Protein AF-0000000066797423 (afdb_homodimer)

pLDDT: mean 87.77, std 18.17, range [22.06, 98.81]

Solvent-accessible surface area (backbone atoms only — not comparable to full-atom values): 41244 Å² total; per-residue (Å²): 93,35,38,35,37,32,32,35,64,23,43,84,48,60,68,44,51,53,49,41,54,50,51,47,58,49,27,76,79,27,53,31,36,41,37,23,16,45,86,43,66,41,62,75,69,44,46,88,71,47,43,76,44,75,41,69,42,37,52,78,67,93,39,71,72,38,46,51,51,32,20,52,54,47,14,52,47,41,41,70,67,47,36,44,31,39,40,23,27,55,70,52,28,34,51,39,48,41,54,11,49,72,73,26,76,38,74,82,44,44,36,33,36,45,42,79,46,64,78,48,40,85,87,48,58,66,70,57,18,52,50,43,45,51,52,49,57,58,49,51,76,64,40,64,34,35,35,17,33,20,65,48,55,43,49,53,41,48,73,71,64,48,66,68,90,32,55,37,71,49,45,65,41,44,74,85,49,82,62,45,79,77,79,68,75,73,76,69,72,74,89,71,71,89,82,78,76,90,65,81,77,86,73,74,70,76,71,79,64,79,78,49,46,31,34,36,28,71,48,59,29,39,89,51,43,34,66,60,35,52,52,52,9,48,51,55,34,49,74,71,68,56,83,50,52,34,37,37,40,35,32,44,52,86,43,42,65,60,45,56,49,51,34,57,75,64,67,33,68,88,38,47,46,77,69,35,70,58,86,70,52,66,76,55,50,59,79,45,57,33,36,42,50,50,42,74,53,49,28,54,63,51,60,58,52,48,34,13,38,37,24,28,22,38,39,30,35,58,29,59,22,38,64,81,74,46,56,83,16,40,45,68,34,86,57,79,45,30,70,52,46,23,52,51,51,53,49,46,74,72,66,55,61,58,66,61,14,14,53,41,16,29,50,50,24,71,73,66,30,28,31,68,59,30,51,52,55,51,50,37,51,76,71,65,47,74,80,122,94,35,36,35,38,32,32,34,64,24,43,85,50,62,66,44,50,53,49,41,55,50,50,48,59,48,26,76,79,28,53,30,35,40,38,24,16,43,87,42,66,41,63,77,69,46,47,87,71,47,43,76,45,76,40,71,42,36,52,79,67,92,38,70,72,37,45,50,51,30,20,53,54,46,14,52,48,40,42,69,69,48,36,45,31,39,40,22,26,54,70,52,28,36,51,39,46,40,55,11,50,70,73,24,73,40,83,73,47,46,34,34,36,45,41,78,45,64,78,49,41,84,89,47,57,67,71,56,17,52,50,44,45,51,52,48,57,58,48,52,75,65,41,65,34,36,36,15,33,20,65,48,53,44,49,52,42,48,74,71,64,48,65,66,90,32,53,37,71,49,46,66,41,43,74,85,49,83,63,45,78,77,79,66,74,74,78,70,76,77,85,68,80,76,96,71,75,89,68,75,80,88,72,76,66,77,72,78,66,78,76,49,46,33,34,35,30,70,49,58,28,40,90,51,44,35,65,60,36,52,53,51,9,50,53,56,33,48,73,71,67,56,84,50,51,33,40,36,40,35,33,46,51,86,45,41,65,58,45,54,50,51,34,56,76,66,67,34,68,89,38,47,47,76,68,35,71,57,87,68,54,66,76,54,50,57,78,45,55,33,36,41,46,52,41,74,56,49,27,53,63,51,59,58,53,48,34,14,38,37,23,27,22,37,39,29,34,59,28,57,20,37,64,79,75,44,56,82,16,40,47,68,35,87,57,80,47,29,70,54,45,23,51,50,51,54,49,47,74,72,68,55,60,58,67,60,14,15,52,41,16,31,51,49,25,71,73,66,31,29,30,67,60,32,50,54,55,50,51,37,51,77,70,64,49,76,81,121

Foldseek 3Di:
DEEEEEDEALEDFDQLVLVQLQQQVPLVPYAYEYEYQDDYDSVVSHDPSYHYHHNVLSHDDDDPVSLVVLLQVLLVVCQVRLGQEYEYEDLSRLLSNLSSVVPHPNDNYAYEYEPQDQPLDPPDDNVVSVVSLVSVQVSLVSHQAYEAQFVLRVVVCVVVPRDNLRYDYFHAFEAFDPAQPPPDPPPPDDDPDDDDDDDDPDPPPPPPPQAAAEEEEEDEPDPQFCLVQQLLLVLVLVVVVPPRHAYEYEEYYDCVVVNVVSCVVSVNVVRYYYPYHDDPCLVVLSVHAAYETEGPAGARGVVLLSNLSNLHQYEYEPHHRVCVLHDQLYHYHPDSGSNRSNVRVVCCVPDNPSVRSSVVSNVSNVVGHHSVSSNVVVVCVSVVNRPD/DEEEEEDEALEDFDQLVLVQLQQQVPLVPYAYEYEYQDDYDSVVSHDPSYHYHHNVLSHDDDDPVSLVVLLQVLLVVCQVRLGQEYEYEDLSRLQSNLSSVVPHPNDRYAYEYEPQDQPLDPPDDNVVSVVSLVSVQVSLVSHQAYEAQFVLRLVVCVVVPRDNLRYDYFHAFEAFDPAQPCPDPPPPDDDPDDPDDDCPDDCVVPPPPQAAAEEEEEDEPDPQFCLVQQLLLVLVLVVVVPPRHAYEYEEYYDCVVVNVVSCVVSVNVVRYYYPYHDDPCLVVLSVHAAYETEGPAGARGVVLLSNLSNLHAYEYEPHHRVCVQHDLLYHYHPDSGSNRSNVRVVCCVPDNPSVRSSVVSNVSNVVGHHSVSSNVVVVCVSVVNRPD

Sequence (776 aa):
MKIIYCITKADNGGAQTHLIQLANHFCVHNDVYVIVGNHGPMIEQLDARVNVIIIEHLVGPIDFKQDILAVKVLAQLFSKIKPDVIHLHSSKAGTVGRIAKFISKSKDTRIVFTAHGWAFTEGVKPAKKFLYLVIEKLMSLITDSIICVSDFDKQLALKYRFNRLKLTTIHNGIADVPAVKQTLKSQSHNNIGEVVGMLPNKQDLQINAPTKHQFVMIARFAYPKLPQNLIAAIEILKLHNSNHAHFTFIGDGPTLNDCQQQVVQAGLENDVTFLGNVINASHLLSQYDTFILISKHEGLPISIIEAMATGLPVIASHVGGISELVADNGICMMNNQPETIAKVLEKYLIDSDYIKMSNQSRKRYLECFTEEKMIKEVEDVYNGKSTQMKIIYCITKADNGGAQTHLIQLANHFCVHNDVYVIVGNHGPMIEQLDARVNVIIIEHLVGPIDFKQDILAVKVLAQLFSKIKPDVIHLHSSKAGTVGRIAKFISKSKDTRIVFTAHGWAFTEGVKPAKKFLYLVIEKLMSLITDSIICVSDFDKQLALKYRFNRLKLTTIHNGIADVPAVKQTLKSQSHNNIGEVVGMLPNKQDLQINAPTKHQFVMIARFAYPKLPQNLIAAIEILKLHNSNHAHFTFIGDGPTLNDCQQQVVQAGLENDVTFLGNVINASHLLSQYDTFILISKHEGLPISIIEAMATGLPVIASHVGGISELVADNGICMMNNQPETIAKVLEKYLIDSDYIKMSNQSRKRYLECFTEEKMIKEVEDVYNGKSTQ

Secondary structure (DSSP, 8-state):
-EEEEE-S--SSSHHHHHHHHHHHHHTTTSEEEEEESS--HHHHTS-TTSEEEE-TT--SS--HHHHHHHHHHHHHHHHHH--SEEEEESHHHHHHHHHHHHHSS--SPEEEEEESS-TTSTTS-HHHHHHHHHHHHHHHTT-SEEEESSHHHHHHHHHTT--GGGEEE----B---PPP-----GGGSS------S---------------EEEEEE--SSTTB-HHHHHHHHHHHHHTT---EEEEEE---TTHHHHHHHHHHTT-TTTEEEEES-TTGGGGGGG-SEEEE-BS--S--HHHHHHHHTT--EEEES-TTHHHH-STTEEEES---HHHHHHHHHHHHHH--HHHHHHHHHHHHHHH-BHHHHHHHHHHHHTT----/-EEEEE-S--SSSHHHHHHHHHHHHHTTTSEEEEEESS--HHHHTS-TTSEEEE-TT--SS--HHHHHHHHHHHHHHHHHH--SEEEEESHHHHHHHHHHHHHSS--SPEEEEEESS-TTSTTS-HHHHHHHHHHHHHHHTT-SEEEESSHHHHHHHHHTT--GGGEEE----B----------SGGGSS------S---S-----------EEEEEE--SSTTB-HHHHHHHHHHHHHTT---EEEEEE---TTHHHHHHHHHHTT-TTTEEEEES-TTGGGGGGG-SEEEE-BS--S--HHHHHHHHTT--EEEES-TTHHHH-STTEEEES---HHHHHHHHHHHHHH--HHHHHHHHHHHHHHH-BHHHHHHHHHHHHTT----

Organism: Staphylococcus aureus (strain NCTC 8325 / PS 47) (NCBI:txid93061)

Nearest PDB structures (foldseek):
  6n1x-assembly1_A  TM=8.074E-01  e=1.229E-20  Staphylococcus aureus subsp. aureus CN1
  5d00-assembly1_A  TM=8.195E-01  e=1.348E-19  Bacillus subtilis subsp. subtilis str. 168
  3mbo-assembly3_F  TM=7.755E-01  e=1.348E-19  Bacillus anthracis
  5d01-assembly1_B  TM=8.122E-01  e=4.582E-19  Bacillus subtilis subsp. subtilis str. 168
  5d00-assembly1_B  TM=8.083E-01  e=6.305E-19  Bacillus subtilis subsp. subtilis str. 168

Radius of gyration: 37.6 Å; Cα contacts (8 Å, |Δi|>4): 1446; chains: 2; bounding box: 52×147×84 Å

InterPro domains:
  IPR001296 Glycosyl transferase, family 1 [PF00534] (210-362)
  IPR028098 Glycosyltransferase subfamily 4-like, N-terminal domain [PF13439] (13-174)

Structure (mmCIF, N/CA/C/O backbone):
data_AF-0000000066797423-model_v1
#
loop_
_entity.id
_entity.type
_entity.pdbx_description
1 polymer 'Glycosyltransferase family 4 protein'
#
loop_
_atom_site.group_PDB
_atom_site.id
_atom_site.type_symbol
_atom_site.label_atom_id
_atom_site.label_alt_id
_atom_site.label_comp_id
_atom_site.label_asym_id
_atom_site.label_entity_id
_atom_site.label_seq_id
_atom_site.pdbx_PDB_ins_code
_atom_site.Cartn_x
_atom_site.Cartn_y
_atom_site.Cartn_z
_atom_site.occupancy
_atom_site.B_iso_or_equiv
_atom_site.auth_seq_id
_atom_site.auth_comp_id
_atom_site.auth_asym_id
_atom_site.auth_atom_id
_atom_site.pdbx_PDB_model_num
ATOM 1 N N . MET A 1 1 ? 18.078 -6.488 -25.016 1 94.31 1 MET A N 1
ATOM 2 C CA . MET A 1 1 ? 17.328 -5.898 -23.922 1 94.31 1 MET A CA 1
ATOM 3 C C . MET A 1 1 ? 17.953 -6.27 -22.578 1 94.31 1 MET A C 1
ATOM 5 O O . MET A 1 1 ? 18.719 -7.23 -22.484 1 94.31 1 MET A O 1
ATOM 9 N N . LYS A 1 2 ? 17.828 -5.406 -21.641 1 97.94 2 LYS A N 1
ATOM 10 C CA . LYS A 1 2 ? 18.094 -5.758 -20.25 1 97.94 2 LYS A CA 1
ATOM 11 C C . LYS A 1 2 ? 16.812 -6.207 -19.547 1 97.94 2 LYS A C 1
ATOM 13 O O . LYS A 1 2 ? 15.844 -5.449 -19.469 1 97.94 2 LYS A O 1
ATOM 18 N N . ILE A 1 3 ? 16.828 -7.445 -19.094 1 98.56 3 ILE A N 1
ATOM 19 C CA . ILE A 1 3 ? 15.633 -8.023 -18.5 1 98.56 3 ILE A CA 1
ATOM 20 C C . ILE A 1 3 ? 15.922 -8.43 -17.062 1 98.56 3 ILE A C 1
ATOM 22 O O . ILE A 1 3 ? 16.922 -9.109 -16.781 1 98.56 3 ILE A O 1
ATOM 26 N N . ILE A 1 4 ? 15.086 -8.016 -16.125 1 98.81 4 ILE A N 1
ATOM 27 C CA . ILE A 1 4 ? 15.195 -8.438 -14.742 1 98.81 4 ILE A CA 1
ATOM 28 C C . ILE A 1 4 ? 14.016 -9.352 -14.391 1 98.81 4 ILE A C 1
ATOM 30 O O . ILE A 1 4 ? 12.859 -9 -14.617 1 98.81 4 ILE A O 1
ATOM 34 N N . TYR A 1 5 ? 14.328 -10.477 -13.906 1 98.81 5 TYR A N 1
ATOM 35 C CA . TYR A 1 5 ? 13.352 -11.344 -13.266 1 98.81 5 TYR A CA 1
ATOM 36 C C . TYR A 1 5 ? 13.492 -11.297 -11.75 1 98.81 5 TYR A C 1
ATOM 38 O O . TYR A 1 5 ? 14.602 -11.266 -11.227 1 98.81 5 TYR A O 1
ATOM 46 N N . CYS A 1 6 ? 12.375 -11.289 -11.039 1 98.62 6 CYS A N 1
ATOM 47 C CA . CYS A 1 6 ? 12.414 -11.25 -9.586 1 98.62 6 CYS A CA 1
ATOM 48 C C . CYS A 1 6 ? 11.422 -12.242 -8.984 1 98.62 6 CYS A C 1
ATOM 50 O O . CYS A 1 6 ? 10.258 -12.289 -9.398 1 98.62 6 CYS A O 1
ATOM 52 N N . ILE A 1 7 ? 11.867 -13.062 -8.07 1 97.94 7 ILE A N 1
ATOM 53 C CA . ILE A 1 7 ? 11.031 -14.016 -7.352 1 97.94 7 ILE A CA 1
ATOM 54 C C . ILE A 1 7 ? 11.508 -14.125 -5.902 1 97.94 7 ILE A C 1
ATOM 56 O O . ILE A 1 7 ? 12.703 -14.031 -5.625 1 97.94 7 ILE A O 1
ATOM 60 N N . THR A 1 8 ? 10.633 -14.398 -4.969 1 96.06 8 THR A N 1
ATOM 61 C CA . THR A 1 8 ? 10.938 -14.273 -3.547 1 96.06 8 THR A CA 1
ATOM 62 C C . THR A 1 8 ? 11.898 -15.367 -3.1 1 96.06 8 THR A C 1
ATOM 64 O O . THR A 1 8 ? 12.93 -15.086 -2.488 1 96.06 8 THR A O 1
ATOM 67 N N . LYS A 1 9 ? 11.562 -16.594 -3.443 1 93 9 LYS A N 1
ATOM 68 C CA . LYS A 1 9 ? 12.344 -17.734 -2.967 1 93 9 LYS A CA 1
ATOM 69 C C . LYS A 1 9 ? 13 -18.469 -4.129 1 93 9 LYS A C 1
ATOM 71 O O . LYS A 1 9 ? 12.367 -18.703 -5.16 1 93 9 LYS A O 1
ATOM 76 N N . ALA A 1 10 ? 14.219 -18.844 -3.893 1 93.62 10 ALA A N 1
ATOM 77 C CA . ALA A 1 10 ? 14.953 -19.594 -4.91 1 93.62 10 ALA A CA 1
ATOM 78 C C . ALA A 1 10 ? 14.812 -21.094 -4.695 1 93.62 10 ALA A C 1
ATOM 80 O O . ALA A 1 10 ? 15.789 -21.844 -4.805 1 93.62 10 ALA A O 1
ATOM 81 N N . ASP A 1 11 ? 13.633 -21.5 -4.41 1 87.38 11 ASP A N 1
ATOM 82 C CA . ASP A 1 11 ? 13.352 -22.922 -4.168 1 87.38 11 ASP A CA 1
ATOM 83 C C . ASP A 1 11 ? 12.961 -23.625 -5.457 1 87.38 11 ASP A C 1
ATOM 85 O O . ASP A 1 11 ? 13.156 -23.094 -6.551 1 87.38 11 ASP A O 1
ATOM 89 N N . ASN A 1 12 ? 12.664 -24.859 -5.285 1 83.19 12 ASN A N 1
ATOM 90 C CA . ASN A 1 12 ? 12.047 -25.594 -6.387 1 83.19 12 ASN A CA 1
ATOM 91 C C . ASN A 1 12 ? 10.531 -25.422 -6.398 1 83.19 12 ASN A C 1
ATOM 93 O O . ASN A 1 12 ? 9.898 -25.391 -5.34 1 83.19 12 ASN A O 1
ATOM 97 N N . GLY A 1 13 ? 9.977 -25.219 -7.547 1 84.69 13 GLY A N 1
ATOM 98 C CA . GLY A 1 13 ? 8.539 -25.062 -7.691 1 84.69 13 GLY A CA 1
ATOM 99 C C . GLY A 1 13 ? 8.125 -24.672 -9.102 1 84.69 13 GLY A C 1
ATOM 100 O O . GLY A 1 13 ? 8.961 -24.547 -9.992 1 84.69 13 GLY A O 1
ATOM 101 N N . GLY A 1 14 ? 6.848 -24.625 -9.258 1 87.81 14 GLY A N 1
ATOM 102 C CA . GLY A 1 14 ? 6.324 -24.312 -10.578 1 87.81 14 GLY A CA 1
ATOM 103 C C . GLY A 1 14 ? 6.691 -22.922 -11.062 1 87.81 14 GLY A C 1
ATOM 104 O O . GLY A 1 14 ? 7.078 -22.734 -12.211 1 87.81 14 GLY A O 1
ATOM 105 N N . ALA A 1 15 ? 6.578 -21.953 -10.172 1 91.88 15 ALA A N 1
ATOM 106 C CA . ALA A 1 15 ? 6.914 -20.578 -10.539 1 91.88 15 ALA A CA 1
ATOM 107 C C . ALA A 1 15 ? 8.406 -20.438 -10.844 1 91.88 15 ALA A C 1
ATOM 109 O O . ALA A 1 15 ? 8.789 -19.719 -11.766 1 91.88 15 ALA A O 1
ATOM 110 N N . GLN A 1 16 ? 9.18 -21.125 -10.062 1 93.12 16 GLN A N 1
ATOM 111 C CA . GLN A 1 16 ? 10.625 -21.109 -10.281 1 93.12 16 GLN A CA 1
ATOM 112 C C . GLN A 1 16 ? 10.984 -21.75 -11.625 1 93.12 16 GLN A C 1
ATOM 114 O O . GLN A 1 16 ? 11.812 -21.219 -12.367 1 93.12 16 GLN A O 1
ATOM 119 N N . THR A 1 17 ? 10.328 -22.859 -11.906 1 91.12 17 THR A N 1
ATOM 120 C CA . THR A 1 17 ? 10.562 -23.531 -13.18 1 91.12 17 THR A CA 1
ATOM 121 C C . THR A 1 17 ? 10.234 -22.609 -14.344 1 91.12 17 THR A C 1
ATOM 123 O O . THR A 1 17 ? 11.008 -22.5 -15.305 1 91.12 17 THR A O 1
ATOM 126 N N . HIS A 1 18 ? 9.125 -21.953 -14.203 1 95.19 18 HIS A N 1
ATOM 127 C CA . HIS A 1 18 ? 8.703 -20.984 -15.211 1 95.19 18 HIS A CA 1
ATOM 128 C C . HIS A 1 18 ? 9.758 -19.891 -15.406 1 95.19 18 HIS A C 1
ATOM 130 O O . HIS A 1 18 ? 10.156 -19.609 -16.531 1 95.19 18 HIS A O 1
ATOM 136 N N . LEU A 1 19 ? 10.211 -19.359 -14.367 1 97.62 19 LEU A N 1
ATOM 137 C CA . LEU A 1 19 ? 11.195 -18.281 -14.414 1 97.62 19 LEU A CA 1
ATOM 138 C C . LEU A 1 19 ? 12.516 -18.781 -15 1 97.62 19 LEU A C 1
ATOM 140 O O . LEU A 1 19 ? 13.156 -18.078 -15.789 1 97.62 19 LEU A O 1
ATOM 144 N N . ILE A 1 20 ? 12.945 -19.984 -14.617 1 96.19 20 ILE A N 1
ATOM 145 C CA . ILE A 1 20 ? 14.18 -20.578 -15.125 1 96.19 20 ILE A CA 1
ATOM 146 C C . ILE A 1 20 ? 14.102 -20.703 -16.641 1 96.19 20 ILE A C 1
ATOM 148 O O . ILE A 1 20 ? 15.055 -20.344 -17.344 1 96.19 20 ILE A O 1
ATOM 152 N N . GLN A 1 21 ? 13 -21.172 -17.125 1 96.31 21 GLN A N 1
ATOM 153 C CA . GLN A 1 21 ? 12.82 -21.344 -18.562 1 96.31 21 GLN A CA 1
ATOM 154 C C . GLN A 1 21 ? 12.961 -20 -19.297 1 96.31 21 GLN A C 1
ATOM 156 O O . GLN A 1 21 ? 13.664 -19.906 -20.297 1 96.31 21 GLN A O 1
ATOM 161 N N . LEU A 1 22 ? 12.344 -18.984 -18.734 1 98.19 22 LEU A N 1
ATOM 162 C CA . LEU A 1 22 ? 12.398 -17.656 -19.344 1 98.19 22 LEU A CA 1
ATOM 163 C C . LEU A 1 22 ? 13.812 -17.094 -19.312 1 98.19 22 LEU A C 1
ATOM 165 O O . LEU A 1 22 ? 14.344 -16.656 -20.328 1 98.19 22 LEU A O 1
ATOM 169 N N . ALA A 1 23 ? 14.414 -17.141 -18.141 1 98.62 23 ALA A N 1
ATOM 170 C CA . ALA A 1 23 ? 15.742 -16.578 -17.953 1 98.62 23 ALA A CA 1
ATOM 171 C C . ALA A 1 23 ? 16.766 -17.25 -18.859 1 98.62 23 ALA A C 1
ATOM 173 O O . ALA A 1 23 ? 17.562 -16.578 -19.516 1 98.62 23 ALA A O 1
ATOM 174 N N . ASN A 1 24 ? 16.688 -18.578 -18.906 1 98.06 24 ASN A N 1
ATOM 175 C CA . ASN A 1 24 ? 17.641 -19.344 -19.703 1 98.06 24 ASN A CA 1
ATOM 176 C C . ASN A 1 24 ? 17.453 -19.109 -21.203 1 98.06 24 ASN A C 1
ATOM 178 O O . ASN A 1 24 ? 18.422 -19.109 -21.969 1 98.06 24 ASN A O 1
ATOM 182 N N . HIS A 1 25 ? 16.266 -18.906 -21.625 1 97.75 25 HIS A N 1
ATOM 183 C CA . HIS A 1 25 ? 16 -18.641 -23.047 1 97.75 25 HIS A CA 1
ATOM 184 C C . HIS A 1 25 ? 16.469 -17.234 -23.422 1 97.75 25 HIS A C 1
ATOM 186 O O . HIS A 1 25 ? 17.203 -17.062 -24.406 1 97.75 25 HIS A O 1
ATOM 192 N N . PHE A 1 26 ? 16.109 -16.25 -22.656 1 98.38 26 PHE A N 1
ATOM 193 C CA . PHE A 1 26 ? 16.297 -14.859 -23.062 1 98.38 26 PHE A CA 1
ATOM 194 C C . PHE A 1 26 ? 17.734 -14.414 -22.812 1 98.38 26 PHE A C 1
ATOM 196 O O . PHE A 1 26 ? 18.188 -13.43 -23.391 1 98.38 26 PHE A O 1
ATOM 203 N N . CYS A 1 27 ? 18.484 -15.164 -21.922 1 98.25 27 CYS A N 1
ATOM 204 C CA . CYS A 1 27 ? 19.859 -14.75 -21.625 1 98.25 27 CYS A CA 1
ATOM 205 C C . CYS A 1 27 ? 20.766 -14.969 -22.828 1 98.25 27 CYS A C 1
ATOM 207 O O . CYS A 1 27 ? 21.891 -14.461 -22.859 1 98.25 27 CYS A O 1
ATOM 209 N N . VAL A 1 28 ? 20.312 -15.758 -23.812 1 97.75 28 VAL A N 1
ATOM 210 C CA . VAL A 1 28 ? 21.094 -16.047 -25.016 1 97.75 28 VAL A CA 1
ATOM 211 C C . VAL A 1 28 ? 21.359 -14.766 -25.797 1 97.75 28 VAL A C 1
ATOM 213 O O . VAL A 1 28 ? 22.453 -14.547 -26.297 1 97.75 28 VAL A O 1
ATOM 216 N N . HIS A 1 29 ? 20.375 -13.867 -25.891 1 97.56 29 HIS A N 1
ATOM 217 C CA . HIS A 1 29 ? 20.516 -12.68 -26.734 1 97.56 29 HIS A CA 1
ATOM 218 C C . HIS A 1 29 ? 20.281 -11.406 -25.922 1 97.56 29 HIS A C 1
ATOM 220 O O . HIS A 1 29 ? 20.156 -10.32 -26.5 1 97.56 29 HIS A O 1
ATOM 226 N N . ASN A 1 30 ? 20.125 -11.5 -24.625 1 98.31 30 ASN A N 1
ATOM 227 C CA . ASN A 1 30 ? 19.812 -10.352 -23.781 1 98.31 30 ASN A CA 1
ATOM 228 C C . ASN A 1 30 ? 20.625 -10.375 -22.484 1 98.31 30 ASN A C 1
ATOM 230 O O . ASN A 1 30 ? 21.203 -11.406 -22.125 1 98.31 30 ASN A O 1
ATOM 234 N N . ASP A 1 31 ? 20.797 -9.195 -21.828 1 98.44 31 ASP A N 1
ATOM 235 C CA . ASP A 1 31 ? 21.344 -9.117 -20.484 1 98.44 31 ASP A CA 1
ATOM 236 C C . ASP A 1 31 ? 20.281 -9.422 -19.438 1 98.44 31 ASP A C 1
ATOM 238 O O . ASP A 1 31 ? 19.375 -8.609 -19.203 1 98.44 31 ASP A O 1
ATOM 242 N N . VAL A 1 32 ? 20.453 -10.617 -18.844 1 98.75 32 VAL A N 1
ATOM 243 C CA . VAL A 1 32 ? 19.391 -11.086 -17.953 1 98.75 32 VAL A CA 1
ATOM 244 C C . VAL A 1 32 ? 19.875 -11.094 -16.516 1 98.75 32 VAL A C 1
ATOM 246 O O . VAL A 1 32 ? 20.984 -11.578 -16.219 1 98.75 32 VAL A O 1
ATOM 249 N N . TYR A 1 33 ? 19.094 -10.523 -15.617 1 98.75 33 TYR A N 1
ATOM 250 C CA . TYR A 1 33 ? 19.312 -10.547 -14.18 1 98.75 33 TYR A CA 1
ATOM 251 C C . TYR A 1 33 ? 18.188 -11.297 -13.469 1 98.75 33 TYR A C 1
ATOM 253 O O . TYR A 1 33 ? 17.016 -11.125 -13.805 1 98.75 33 TYR A O 1
ATOM 261 N N . VAL A 1 34 ? 18.578 -12.156 -12.516 1 98.81 34 VAL A N 1
ATOM 262 C CA . VAL A 1 34 ? 17.594 -12.828 -11.664 1 98.81 34 VAL A CA 1
ATOM 263 C C . VAL A 1 34 ? 17.812 -12.422 -10.211 1 98.81 34 VAL A C 1
ATOM 265 O O . VAL A 1 34 ? 18.891 -12.617 -9.656 1 98.81 34 VAL A O 1
ATOM 268 N N . ILE A 1 35 ? 16.781 -11.859 -9.648 1 98.69 35 ILE A N 1
ATOM 269 C CA . ILE A 1 35 ? 16.828 -11.414 -8.266 1 98.69 35 ILE A CA 1
ATOM 270 C C . ILE A 1 35 ? 16.016 -12.359 -7.387 1 98.69 35 ILE A C 1
ATOM 272 O O . ILE A 1 35 ? 14.844 -12.633 -7.668 1 98.69 35 ILE A O 1
ATOM 276 N N . VAL A 1 36 ? 16.641 -12.852 -6.312 1 98.06 36 VAL A N 1
ATOM 277 C CA . VAL A 1 36 ? 15.992 -13.773 -5.387 1 98.06 36 VAL A CA 1
ATOM 278 C C . VAL A 1 36 ? 16.281 -13.344 -3.949 1 98.06 36 VAL A C 1
ATOM 280 O O . VAL A 1 36 ? 17.172 -12.539 -3.699 1 98.06 36 VAL A O 1
ATOM 283 N N . GLY A 1 37 ? 15.492 -13.906 -3.031 1 97.31 37 GLY A N 1
ATOM 284 C CA . GLY A 1 37 ? 15.633 -13.523 -1.636 1 97.31 37 GLY A CA 1
ATOM 285 C C . GLY A 1 37 ? 16.594 -14.406 -0.869 1 97.31 37 GLY A C 1
ATOM 286 O O . GLY A 1 37 ? 16.969 -14.086 0.259 1 97.31 37 GLY A O 1
ATOM 287 N N . ASN A 1 38 ? 16.938 -15.539 -1.416 1 95.31 38 ASN A N 1
ATOM 288 C CA . ASN A 1 38 ? 17.797 -16.5 -0.727 1 95.31 38 ASN A CA 1
ATOM 289 C C . ASN A 1 38 ? 18.516 -17.406 -1.711 1 95.31 38 ASN A C 1
ATOM 291 O O . ASN A 1 38 ? 18.203 -17.422 -2.9 1 95.31 38 ASN A O 1
ATOM 295 N N . HIS A 1 39 ? 19.484 -18.094 -1.174 1 93.69 39 HIS A N 1
ATOM 296 C CA . HIS A 1 39 ? 20.094 -19.172 -1.949 1 93.69 39 HIS A CA 1
ATOM 297 C C . HIS A 1 39 ? 19.172 -20.391 -2.027 1 93.69 39 HIS A C 1
ATOM 299 O O . HIS A 1 39 ? 18.328 -20.594 -1.143 1 93.69 39 HIS A O 1
ATOM 305 N N . GLY A 1 40 ? 19.281 -21.094 -3.146 1 91.5 40 GLY A N 1
ATOM 306 C CA . GLY A 1 40 ? 18.469 -22.297 -3.295 1 91.5 40 GLY A CA 1
ATOM 307 C C . GLY A 1 40 ? 18.719 -23.031 -4.605 1 91.5 40 GLY A C 1
ATOM 308 O O . GLY A 1 40 ? 19.516 -22.578 -5.434 1 91.5 40 GLY A O 1
ATOM 309 N N . PRO A 1 41 ? 18.078 -24.125 -4.773 1 88.81 41 PRO A N 1
ATOM 310 C CA . PRO A 1 41 ? 18.344 -25.016 -5.906 1 88.81 41 PRO A CA 1
ATOM 311 C C . PRO A 1 41 ? 18 -24.359 -7.25 1 88.81 41 PRO A C 1
ATOM 313 O O . PRO A 1 41 ? 18.562 -24.75 -8.281 1 88.81 41 PRO A O 1
ATOM 316 N N . MET A 1 42 ? 17.141 -23.453 -7.238 1 91.75 42 MET A N 1
ATOM 317 C CA . MET A 1 42 ? 16.766 -22.766 -8.469 1 91.75 42 MET A CA 1
ATOM 318 C C . MET A 1 42 ? 18 -22.172 -9.148 1 91.75 42 MET A C 1
ATOM 320 O O . MET A 1 42 ? 18.125 -22.219 -10.375 1 91.75 42 MET A O 1
ATOM 324 N N . ILE A 1 43 ? 18.844 -21.641 -8.359 1 95.62 43 ILE A N 1
ATOM 325 C CA . ILE A 1 43 ? 20 -20.906 -8.859 1 95.62 43 ILE A CA 1
ATOM 326 C C . ILE A 1 43 ? 20.906 -21.828 -9.656 1 95.62 43 ILE A C 1
ATOM 328 O O . ILE A 1 43 ? 21.469 -21.422 -10.68 1 95.62 43 ILE A O 1
ATOM 332 N N . GLU A 1 44 ? 20.969 -23.062 -9.258 1 93.44 44 GLU A N 1
ATOM 333 C CA . GLU A 1 44 ? 21.844 -24.047 -9.898 1 93.44 44 GLU A CA 1
ATOM 334 C C . GLU A 1 44 ? 21.312 -24.406 -11.281 1 93.44 44 GLU A C 1
ATOM 336 O O . GLU A 1 44 ? 22.047 -24.984 -12.094 1 93.44 44 GLU A O 1
ATOM 341 N N . GLN A 1 45 ? 20.141 -24.094 -11.547 1 93.06 45 GLN A N 1
ATOM 342 C CA . GLN A 1 45 ? 19.516 -24.484 -12.805 1 93.06 45 GLN A CA 1
ATOM 343 C C . GLN A 1 45 ? 19.562 -23.359 -13.82 1 93.06 45 GLN A C 1
ATOM 345 O O . GLN A 1 45 ? 19.156 -23.531 -14.977 1 93.06 45 GLN A O 1
ATOM 350 N N . LEU A 1 46 ? 20.078 -22.234 -13.406 1 97.06 46 LEU A N 1
ATOM 351 C CA . LEU A 1 46 ? 20.156 -21.078 -14.297 1 97.06 46 LEU A CA 1
ATOM 352 C C . LEU A 1 46 ? 21.391 -21.156 -15.188 1 97.06 46 LEU A C 1
ATOM 354 O O . LEU A 1 46 ? 22.438 -21.641 -14.766 1 97.06 46 LEU A O 1
ATOM 358 N N . ASP A 1 47 ? 21.188 -20.734 -16.453 1 97.5 47 ASP A N 1
ATOM 359 C CA . ASP A 1 47 ? 22.312 -20.609 -17.375 1 97.5 47 ASP A CA 1
ATOM 360 C C . ASP A 1 47 ? 23.422 -19.75 -16.781 1 97.5 47 ASP A C 1
ATOM 362 O O . ASP A 1 47 ? 23.156 -18.781 -16.078 1 97.5 47 ASP A O 1
ATOM 366 N N . ALA A 1 48 ? 24.672 -20.062 -17.094 1 96.94 48 ALA A N 1
ATOM 367 C CA . ALA A 1 48 ? 25.812 -19.344 -16.562 1 96.94 48 ALA A CA 1
ATOM 368 C C . ALA A 1 48 ? 25.797 -17.891 -17 1 96.94 48 ALA A C 1
ATOM 370 O O . ALA A 1 48 ? 26.422 -17.031 -16.359 1 96.94 48 ALA A O 1
ATOM 371 N N . ARG A 1 49 ? 25.109 -17.578 -18.078 1 97.12 49 ARG A N 1
ATOM 372 C CA . ARG A 1 49 ? 25.062 -16.234 -18.625 1 97.12 49 ARG A CA 1
ATOM 373 C C . ARG A 1 49 ? 24.125 -15.344 -17.797 1 97.12 49 ARG A C 1
ATOM 375 O O . ARG A 1 49 ? 24.141 -14.117 -17.938 1 97.12 49 ARG A O 1
ATOM 382 N N . VAL A 1 50 ? 23.344 -15.898 -16.859 1 98.75 50 VAL A N 1
ATOM 383 C CA . VAL A 1 50 ? 22.375 -15.156 -16.062 1 98.75 50 VAL A CA 1
ATOM 384 C C . VAL A 1 50 ? 23.078 -14.531 -14.852 1 98.75 50 VAL A C 1
ATOM 386 O O . VAL A 1 50 ? 23.828 -15.211 -14.141 1 98.75 50 VAL A O 1
ATOM 389 N N . ASN A 1 51 ? 22.891 -13.219 -14.633 1 98.44 51 ASN A N 1
ATOM 390 C CA . ASN A 1 51 ? 23.375 -12.547 -13.43 1 98.44 51 ASN A CA 1
ATOM 391 C C . ASN A 1 51 ? 22.422 -12.734 -12.258 1 98.44 51 ASN A C 1
ATOM 393 O O . ASN A 1 51 ? 21.281 -12.266 -12.289 1 98.44 51 ASN A O 1
ATOM 397 N N . VAL A 1 52 ? 22.969 -13.375 -11.211 1 98.5 52 VAL A N 1
ATOM 398 C CA . VAL A 1 52 ? 22.109 -13.648 -10.062 1 98.5 52 VAL A CA 1
ATOM 399 C C . VAL A 1 52 ? 22.422 -12.664 -8.945 1 98.5 52 VAL A C 1
ATOM 401 O O . VAL A 1 52 ? 23.578 -12.445 -8.602 1 98.5 52 VAL A O 1
ATOM 404 N N . ILE A 1 53 ? 21.422 -12.062 -8.406 1 98.44 53 ILE A N 1
ATOM 405 C CA . ILE A 1 53 ? 21.562 -11.133 -7.285 1 98.44 53 ILE A CA 1
ATOM 406 C C . ILE A 1 53 ? 20.688 -11.594 -6.125 1 98.44 53 ILE A C 1
ATOM 408 O O . ILE A 1 53 ? 19.484 -11.828 -6.297 1 98.44 53 ILE A O 1
ATOM 412 N N . ILE A 1 54 ? 21.25 -11.703 -4.984 1 98 54 ILE A N 1
ATOM 413 C CA . ILE A 1 54 ? 20.516 -12.133 -3.805 1 98 54 ILE A CA 1
ATOM 414 C C . ILE A 1 54 ? 20.25 -10.938 -2.896 1 98 54 ILE A C 1
ATOM 416 O O . ILE A 1 54 ? 21.188 -10.25 -2.473 1 98 54 ILE A O 1
ATOM 420 N N . ILE A 1 55 ? 19 -10.672 -2.654 1 97.5 55 ILE A N 1
ATOM 421 C CA . ILE A 1 55 ? 18.562 -9.625 -1.735 1 97.5 55 ILE A CA 1
ATOM 422 C C . ILE A 1 55 ? 17.922 -10.258 -0.5 1 97.5 55 ILE A C 1
ATOM 424 O O . ILE A 1 55 ? 16.75 -10.602 -0.512 1 97.5 55 ILE A O 1
ATOM 428 N N . GLU A 1 56 ? 18.531 -10.266 0.562 1 94.81 56 GLU A N 1
ATOM 429 C CA . GLU A 1 56 ? 18.141 -11.016 1.753 1 94.81 56 GLU A CA 1
ATOM 430 C C . GLU A 1 56 ? 16.875 -10.414 2.383 1 94.81 56 GLU A C 1
ATOM 432 O O . GLU A 1 56 ? 16.156 -11.094 3.115 1 94.81 56 GLU A O 1
ATOM 437 N N . HIS A 1 57 ? 16.625 -9.172 2.119 1 93.81 57 HIS A N 1
ATOM 438 C CA . HIS A 1 57 ? 15.453 -8.508 2.672 1 93.81 57 HIS A CA 1
ATOM 439 C C . HIS A 1 57 ? 14.172 -8.984 1.989 1 93.81 57 HIS A C 1
ATOM 441 O O . HIS A 1 57 ? 13.07 -8.727 2.473 1 93.81 57 HIS A O 1
ATOM 447 N N . LEU A 1 58 ? 14.32 -9.609 0.856 1 94 58 LEU A N 1
ATOM 448 C CA . LEU A 1 58 ? 13.188 -10.156 0.124 1 94 58 LEU A CA 1
ATOM 449 C C . LEU A 1 58 ? 12.711 -11.461 0.75 1 94 58 LEU A C 1
ATOM 451 O O . LEU A 1 58 ? 13.094 -12.547 0.301 1 94 58 LEU A O 1
ATOM 455 N N . VAL A 1 59 ? 11.789 -11.336 1.767 1 89.62 59 VAL A N 1
ATOM 456 C CA . VAL A 1 59 ? 11.344 -12.492 2.539 1 89.62 59 VAL A CA 1
ATOM 457 C C . VAL A 1 59 ? 9.852 -12.719 2.314 1 89.62 59 VAL A C 1
ATOM 459 O O . VAL A 1 59 ? 9.117 -11.781 2.01 1 89.62 59 VAL A O 1
ATOM 462 N N . GLY A 1 60 ? 9.367 -13.867 2.541 1 86.88 60 GLY A N 1
ATOM 463 C CA . GLY A 1 60 ? 8.008 -14.289 2.221 1 86.88 60 GLY A CA 1
ATOM 464 C C . GLY A 1 60 ? 6.957 -13.578 3.047 1 86.88 60 GLY A C 1
ATOM 465 O O . GLY A 1 60 ? 6.102 -12.875 2.504 1 86.88 60 GLY A O 1
ATOM 466 N N . PRO A 1 61 ? 7.02 -13.719 4.328 1 82.75 61 PRO A N 1
ATOM 467 C CA . PRO A 1 61 ? 5.992 -13.102 5.168 1 82.75 61 PRO A CA 1
ATOM 468 C C . PRO A 1 61 ? 6.023 -11.578 5.121 1 82.75 61 PRO A C 1
ATOM 470 O O . PRO A 1 61 ? 7.078 -10.984 4.875 1 82.75 61 PRO A O 1
ATOM 473 N N . ILE A 1 62 ? 4.938 -11.023 5.309 1 81.5 62 ILE A N 1
ATOM 474 C CA . ILE A 1 62 ? 4.875 -9.562 5.363 1 81.5 62 ILE A CA 1
ATOM 475 C C . ILE A 1 62 ? 5.645 -9.062 6.582 1 81.5 62 ILE A C 1
ATOM 477 O O . ILE A 1 62 ? 5.398 -9.508 7.707 1 81.5 62 ILE A O 1
ATOM 481 N N . ASP A 1 63 ? 6.605 -8.359 6.305 1 85.31 63 ASP A N 1
ATOM 482 C CA . ASP A 1 63 ? 7.438 -7.711 7.309 1 85.31 63 ASP A CA 1
ATOM 483 C C . ASP A 1 63 ? 7.77 -6.277 6.91 1 85.31 63 ASP A C 1
ATOM 485 O O . ASP A 1 63 ? 8.617 -6.047 6.039 1 85.31 63 ASP A O 1
ATOM 489 N N . PHE A 1 64 ? 7.242 -5.402 7.594 1 81.5 64 PHE A N 1
ATOM 490 C CA . PHE A 1 64 ? 7.289 -4.004 7.184 1 81.5 64 PHE A CA 1
ATOM 491 C C . PHE A 1 64 ? 8.734 -3.529 7.047 1 81.5 64 PHE A C 1
ATOM 493 O O . PHE A 1 64 ? 9.086 -2.871 6.066 1 81.5 64 PHE A O 1
ATOM 500 N N . LYS A 1 65 ? 9.531 -3.799 8.047 1 86.25 65 LYS A N 1
ATOM 501 C CA . LYS A 1 65 ? 10.93 -3.365 8.016 1 86.25 65 LYS A CA 1
ATOM 502 C C . LYS A 1 65 ? 11.672 -3.992 6.84 1 86.25 65 LYS A C 1
ATOM 504 O O . LYS A 1 65 ? 12.336 -3.291 6.074 1 86.25 65 LYS A O 1
ATOM 509 N N . GLN A 1 66 ? 11.555 -5.262 6.688 1 91.81 66 GLN A N 1
ATOM 510 C CA . GLN A 1 66 ? 12.242 -5.969 5.613 1 91.81 66 GLN A CA 1
ATOM 511 C C . GLN A 1 66 ? 11.703 -5.551 4.246 1 91.81 66 GLN A C 1
ATOM 513 O O . GLN A 1 66 ? 12.461 -5.43 3.285 1 91.81 66 GLN A O 1
ATOM 518 N N . ASP A 1 67 ? 10.445 -5.34 4.203 1 92.56 67 ASP A N 1
ATOM 519 C CA . ASP A 1 67 ? 9.812 -4.977 2.939 1 92.56 67 ASP A CA 1
ATOM 520 C C . ASP A 1 67 ? 10.281 -3.605 2.463 1 92.56 67 ASP A C 1
ATOM 522 O O . ASP A 1 67 ? 10.578 -3.42 1.28 1 92.56 67 ASP A O 1
ATOM 526 N N . ILE A 1 68 ? 10.422 -2.684 3.352 1 90.56 68 ILE A N 1
ATOM 527 C CA . ILE A 1 68 ? 10.859 -1.34 2.996 1 90.56 68 ILE A CA 1
ATOM 528 C C . ILE A 1 68 ? 12.312 -1.383 2.527 1 90.56 68 ILE A C 1
ATOM 530 O O . ILE A 1 68 ? 12.68 -0.707 1.563 1 90.56 68 ILE A O 1
ATOM 534 N N . LEU A 1 69 ? 13.078 -2.119 3.236 1 93.69 69 LEU A N 1
ATOM 535 C CA . LEU A 1 69 ? 14.484 -2.258 2.85 1 93.69 69 LEU A CA 1
ATOM 536 C C . LEU A 1 69 ? 14.602 -2.92 1.482 1 93.69 69 LEU A C 1
ATOM 538 O O . LEU A 1 69 ? 15.438 -2.52 0.667 1 93.69 69 LEU A O 1
ATOM 542 N N . ALA A 1 70 ? 13.797 -3.902 1.244 1 96.19 70 ALA A N 1
ATOM 543 C CA . ALA A 1 70 ? 13.789 -4.555 -0.062 1 96.19 70 ALA A CA 1
ATOM 544 C C . ALA A 1 70 ? 13.422 -3.57 -1.166 1 96.19 70 ALA A C 1
ATOM 546 O O . ALA A 1 70 ? 14.047 -3.553 -2.229 1 96.19 70 ALA A O 1
ATOM 547 N N . VAL A 1 71 ? 12.43 -2.77 -0.906 1 96.38 71 VAL A N 1
ATOM 548 C CA . VAL A 1 71 ? 12 -1.765 -1.873 1 96.38 71 VAL A CA 1
ATOM 549 C C . VAL A 1 71 ? 13.156 -0.811 -2.178 1 96.38 71 VAL A C 1
ATOM 551 O O . VAL A 1 71 ? 13.43 -0.507 -3.34 1 96.38 71 VAL A O 1
ATOM 554 N N . LYS A 1 72 ? 13.789 -0.358 -1.14 1 94.31 72 LYS A N 1
ATOM 555 C CA . LYS A 1 72 ? 14.891 0.587 -1.301 1 94.31 72 LYS A CA 1
ATOM 556 C C . LYS A 1 72 ? 16.016 -0.016 -2.135 1 94.31 72 LYS A C 1
ATOM 558 O O . LYS A 1 72 ? 16.5 0.61 -3.082 1 94.31 72 LYS A O 1
ATOM 563 N N . VAL A 1 73 ? 16.406 -1.215 -1.798 1 96.94 73 VAL A N 1
ATOM 564 C CA . VAL A 1 73 ? 17.516 -1.881 -2.48 1 96.94 73 VAL A CA 1
ATOM 565 C C . VAL A 1 73 ? 17.125 -2.148 -3.936 1 96.94 73 VAL A C 1
ATOM 567 O O . VAL A 1 73 ? 17.938 -1.912 -4.844 1 96.94 73 VAL A O 1
ATOM 570 N N . LEU A 1 74 ? 15.953 -2.613 -4.172 1 98 74 LEU A N 1
ATOM 571 C CA . LEU A 1 74 ? 15.492 -2.891 -5.531 1 98 74 LEU A CA 1
ATOM 572 C C . LEU A 1 74 ? 15.422 -1.609 -6.355 1 98 74 LEU A C 1
ATOM 574 O O . LEU A 1 74 ? 15.82 -1.597 -7.523 1 98 74 LEU A O 1
ATOM 578 N N . ALA A 1 75 ? 14.906 -0.554 -5.773 1 96.44 75 ALA A N 1
ATOM 579 C CA . ALA A 1 75 ? 14.812 0.719 -6.484 1 96.44 75 ALA A CA 1
ATOM 580 C C . ALA A 1 75 ? 16.188 1.207 -6.922 1 96.44 75 ALA A C 1
ATOM 582 O O . ALA A 1 75 ? 16.359 1.704 -8.039 1 96.44 75 ALA A O 1
ATOM 583 N N . GLN A 1 76 ? 17.109 1.088 -5.973 1 96.81 76 GLN A N 1
ATOM 584 C CA . GLN A 1 76 ? 18.484 1.464 -6.297 1 96.81 76 GLN A CA 1
ATOM 585 C C . GLN A 1 76 ? 19.031 0.607 -7.43 1 96.81 76 GLN A C 1
ATOM 587 O O . GLN A 1 76 ? 19.672 1.123 -8.352 1 96.81 76 GLN A O 1
ATOM 592 N N . LEU A 1 77 ? 18.797 -0.658 -7.402 1 97.69 77 LEU A N 1
ATOM 593 C CA . LEU A 1 77 ? 19.281 -1.587 -8.422 1 97.69 77 LEU A CA 1
ATOM 594 C C . LEU A 1 77 ? 18.641 -1.28 -9.773 1 97.69 77 LEU A C 1
ATOM 596 O O . LEU A 1 77 ? 19.344 -1.256 -10.797 1 97.69 77 LEU A O 1
ATOM 600 N N . PHE A 1 78 ? 17.344 -1.075 -9.797 1 98.06 78 PHE A N 1
ATOM 601 C CA . PHE A 1 78 ? 16.625 -0.75 -11.023 1 98.06 78 PHE A CA 1
ATOM 602 C C . PHE A 1 78 ? 17.172 0.542 -11.633 1 98.06 78 PHE A C 1
ATOM 604 O O . PHE A 1 78 ? 17.297 0.654 -12.852 1 98.06 78 PHE A O 1
ATOM 611 N N . SER A 1 79 ? 17.438 1.528 -10.711 1 97.12 79 SER A N 1
ATOM 612 C CA . SER A 1 79 ? 17.953 2.814 -11.172 1 97.12 79 SER A CA 1
ATOM 613 C C . SER A 1 79 ? 19.344 2.67 -11.773 1 97.12 79 SER A C 1
ATOM 615 O O . SER A 1 79 ? 19.719 3.412 -12.688 1 97.12 79 SER A O 1
ATOM 617 N N . LYS A 1 80 ? 20.094 1.755 -11.273 1 97.06 80 LYS A N 1
ATOM 618 C CA . LYS A 1 80 ? 21.453 1.52 -11.742 1 97.06 80 LYS A CA 1
ATOM 619 C C . LYS A 1 80 ? 21.453 0.719 -13.047 1 97.06 80 LYS A C 1
ATOM 621 O O . LYS A 1 80 ? 22.109 1.098 -14.016 1 97.06 80 LYS A O 1
ATOM 626 N N . ILE A 1 81 ? 20.656 -0.356 -13.148 1 97 81 ILE A N 1
ATOM 627 C CA . ILE A 1 81 ? 20.672 -1.284 -14.273 1 97 81 ILE A CA 1
ATOM 628 C C . ILE A 1 81 ? 19.875 -0.697 -15.438 1 97 81 ILE A C 1
ATOM 630 O O . ILE A 1 81 ? 20.219 -0.918 -16.594 1 97 81 ILE A O 1
ATOM 634 N N . LYS A 1 82 ? 18.797 0.037 -15.078 1 97.12 82 LYS A N 1
ATOM 635 C CA . LYS A 1 82 ? 17.906 0.627 -16.062 1 97.12 82 LYS A CA 1
ATOM 636 C C . LYS A 1 82 ? 17.391 -0.426 -17.047 1 97.12 82 LYS A C 1
ATOM 638 O O . LYS A 1 82 ? 17.594 -0.308 -18.25 1 97.12 82 LYS A O 1
ATOM 643 N N . PRO A 1 83 ? 16.719 -1.443 -16.578 1 98 83 PRO A N 1
ATOM 644 C CA . PRO A 1 83 ? 16.234 -2.533 -17.422 1 98 83 PRO A CA 1
ATOM 645 C C . PRO A 1 83 ? 15.148 -2.088 -18.406 1 98 83 PRO A C 1
ATOM 647 O O . PRO A 1 83 ? 14.453 -1.103 -18.156 1 98 83 PRO A O 1
ATOM 650 N N . ASP A 1 84 ? 15.07 -2.787 -19.5 1 97.56 84 ASP A N 1
ATOM 651 C CA . ASP A 1 84 ? 13.977 -2.582 -20.438 1 97.56 84 ASP A CA 1
ATOM 652 C C . ASP A 1 84 ? 12.688 -3.234 -19.938 1 97.56 84 ASP A C 1
ATOM 654 O O . ASP A 1 84 ? 11.594 -2.713 -20.156 1 97.56 84 ASP A O 1
ATOM 658 N N . VAL A 1 85 ? 12.867 -4.348 -19.281 1 98.06 85 VAL A N 1
ATOM 659 C CA . VAL A 1 85 ? 11.734 -5.117 -18.781 1 98.06 85 VAL A CA 1
ATOM 660 C C . VAL A 1 85 ? 12.031 -5.605 -17.359 1 98.06 85 VAL A C 1
ATOM 662 O O . VAL A 1 85 ? 13.141 -6.059 -17.078 1 98.06 85 VAL A O 1
ATOM 665 N N . ILE A 1 86 ? 11.141 -5.434 -16.469 1 98.62 86 ILE A N 1
ATOM 666 C CA . ILE A 1 86 ? 11.117 -6.086 -15.164 1 98.62 86 ILE A CA 1
ATOM 667 C C . ILE A 1 86 ? 9.93 -7.047 -15.086 1 98.62 86 ILE A C 1
ATOM 669 O O . ILE A 1 86 ? 8.781 -6.633 -15.227 1 98.62 86 ILE A O 1
ATOM 673 N N . HIS A 1 87 ? 10.211 -8.289 -14.953 1 98.75 87 HIS A N 1
ATOM 674 C CA . HIS A 1 87 ? 9.188 -9.32 -14.859 1 98.75 87 HIS A CA 1
ATOM 675 C C . HIS A 1 87 ? 9.172 -9.953 -13.477 1 98.75 87 HIS A C 1
ATOM 677 O O . HIS A 1 87 ? 10.109 -10.656 -13.094 1 98.75 87 HIS A O 1
ATOM 683 N N . LEU A 1 88 ? 8.094 -9.703 -12.781 1 98.62 88 LEU A N 1
ATOM 684 C CA . LEU A 1 88 ? 7.977 -10.078 -11.383 1 98.62 88 LEU A CA 1
ATOM 685 C C . LEU A 1 88 ? 7.133 -11.344 -11.219 1 98.62 88 LEU A C 1
ATOM 687 O O . LEU A 1 88 ? 6.125 -11.508 -11.914 1 98.62 88 LEU A O 1
ATOM 691 N N . HIS A 1 89 ? 7.664 -12.102 -10.227 1 96.38 89 HIS A N 1
ATOM 692 C CA . HIS A 1 89 ? 7.008 -13.367 -9.93 1 96.38 89 HIS A CA 1
ATOM 693 C C . HIS A 1 89 ? 6.773 -13.531 -8.43 1 96.38 89 HIS A C 1
ATOM 695 O O . HIS A 1 89 ? 7.555 -13.031 -7.621 1 96.38 89 HIS A O 1
ATOM 701 N N . SER A 1 90 ? 5.766 -14.141 -7.949 1 91.94 90 SER A N 1
ATOM 702 C CA . SER A 1 90 ? 5.305 -14.32 -6.574 1 91.94 90 SER A CA 1
ATOM 703 C C . SER A 1 90 ? 4.68 -13.039 -6.031 1 91.94 90 SER A C 1
ATOM 705 O O . SER A 1 90 ? 4.945 -11.945 -6.535 1 91.94 90 SER A O 1
ATOM 707 N N . SER A 1 91 ? 3.945 -13.188 -5.012 1 90.19 91 SER A N 1
ATOM 708 C CA . SER A 1 91 ? 3.195 -12.062 -4.469 1 90.19 91 SER A CA 1
ATOM 709 C C . SER A 1 91 ? 4.125 -11.031 -3.824 1 90.19 91 SER A C 1
ATOM 711 O O . SER A 1 91 ? 3.996 -9.836 -4.066 1 90.19 91 SER A O 1
ATOM 713 N N . LYS A 1 92 ? 5.074 -11.508 -3.025 1 93.44 92 LYS A N 1
ATOM 714 C CA . LYS A 1 92 ? 6 -10.609 -2.336 1 93.44 92 LYS A CA 1
ATOM 715 C C . LYS A 1 92 ? 6.867 -9.844 -3.33 1 93.44 92 LYS A C 1
ATOM 717 O O . LYS A 1 92 ? 6.887 -8.617 -3.328 1 93.44 92 LYS A O 1
ATOM 722 N N . ALA A 1 93 ? 7.539 -10.609 -4.152 1 96.12 93 ALA A N 1
ATOM 723 C CA . ALA A 1 93 ? 8.406 -9.969 -5.141 1 96.12 93 ALA A CA 1
ATOM 724 C C . ALA A 1 93 ? 7.602 -9.07 -6.074 1 96.12 93 ALA A C 1
ATOM 726 O O . ALA A 1 93 ? 8.078 -8.016 -6.492 1 96.12 93 ALA A O 1
ATOM 727 N N . GLY A 1 94 ? 6.398 -9.531 -6.363 1 97.19 94 GLY A N 1
ATOM 728 C CA . GLY A 1 94 ? 5.512 -8.734 -7.195 1 97.19 94 GLY A CA 1
ATOM 729 C C . GLY A 1 94 ? 5.164 -7.391 -6.578 1 97.19 94 GLY A C 1
ATOM 730 O O . GLY A 1 94 ? 5.148 -6.371 -7.27 1 97.19 94 GLY A O 1
ATOM 731 N N . THR A 1 95 ? 4.906 -7.383 -5.316 1 96.12 95 THR A N 1
ATOM 732 C CA . THR A 1 95 ? 4.492 -6.168 -4.629 1 96.12 95 THR A CA 1
ATOM 733 C C . THR A 1 95 ? 5.68 -5.23 -4.422 1 96.12 95 THR A C 1
ATOM 735 O O . THR A 1 95 ? 5.664 -4.09 -4.887 1 96.12 95 THR A O 1
ATOM 738 N N . VAL A 1 96 ? 6.742 -5.742 -3.846 1 96.81 96 VAL A N 1
ATOM 739 C CA . VAL A 1 96 ? 7.887 -4.902 -3.512 1 96.81 96 VAL A CA 1
ATOM 740 C C . VAL A 1 96 ? 8.594 -4.457 -4.793 1 96.81 96 VAL A C 1
ATOM 742 O O . VAL A 1 96 ? 9.109 -3.34 -4.871 1 96.81 96 VAL A O 1
ATOM 745 N N . GLY A 1 97 ? 8.594 -5.34 -5.773 1 97.94 97 GLY A N 1
ATOM 746 C CA . GLY A 1 97 ? 9.219 -5 -7.043 1 97.94 97 GLY A CA 1
ATOM 747 C C . GLY A 1 97 ? 8.492 -3.889 -7.781 1 97.94 97 GLY A C 1
ATOM 748 O O . GLY A 1 97 ? 9.133 -2.996 -8.352 1 97.94 97 GLY A O 1
ATOM 749 N N . ARG A 1 98 ? 7.188 -3.959 -7.844 1 97.56 98 ARG A N 1
ATOM 750 C CA . ARG A 1 98 ? 6.398 -2.93 -8.516 1 97.56 98 ARG A CA 1
ATOM 751 C C . ARG A 1 98 ? 6.562 -1.579 -7.828 1 97.56 98 ARG A C 1
ATOM 753 O O . ARG A 1 98 ? 6.73 -0.553 -8.492 1 97.56 98 ARG A O 1
ATOM 760 N N . ILE A 1 99 ? 6.551 -1.591 -6.5 1 96.44 99 ILE A N 1
ATOM 761 C CA . ILE A 1 99 ? 6.738 -0.359 -5.742 1 96.44 99 ILE A CA 1
ATOM 762 C C . ILE A 1 99 ? 8.133 0.202 -6.008 1 96.44 99 ILE A C 1
ATOM 764 O O . ILE A 1 99 ? 8.297 1.406 -6.223 1 96.44 99 ILE A O 1
ATOM 768 N N . ALA A 1 100 ? 9.133 -0.678 -6 1 97.12 100 ALA A N 1
ATOM 769 C CA . ALA A 1 100 ? 10.516 -0.274 -6.227 1 97.12 100 ALA A CA 1
ATOM 770 C C . ALA A 1 100 ? 10.68 0.387 -7.594 1 97.12 100 ALA A C 1
ATOM 772 O O . ALA A 1 100 ? 11.336 1.426 -7.715 1 97.12 100 ALA A O 1
ATOM 773 N N . LYS A 1 101 ? 10.062 -0.189 -8.586 1 96.81 101 LYS A N 1
ATOM 774 C CA . LYS A 1 101 ? 10.141 0.402 -9.914 1 96.81 101 LYS A CA 1
ATOM 775 C C . LYS A 1 101 ? 9.492 1.78 -9.953 1 96.81 101 LYS A C 1
ATOM 777 O O . LYS A 1 101 ? 10.023 2.715 -10.547 1 96.81 101 LYS A O 1
ATOM 782 N N . PHE A 1 102 ? 8.375 1.864 -9.344 1 94.12 102 PHE A N 1
ATOM 783 C CA . PHE A 1 102 ? 7.594 3.094 -9.336 1 94.12 102 PHE A CA 1
ATOM 784 C C . PHE A 1 102 ? 8.414 4.254 -8.781 1 94.12 102 PHE A C 1
ATOM 786 O O . PHE A 1 102 ? 8.289 5.387 -9.25 1 94.12 102 PHE A O 1
ATOM 793 N N . ILE A 1 103 ? 9.258 3.953 -7.816 1 92 103 ILE A N 1
ATOM 794 C CA . ILE A 1 103 ? 9.984 5.051 -7.18 1 92 103 ILE A CA 1
ATOM 795 C C . ILE A 1 103 ? 11.406 5.117 -7.727 1 92 103 ILE A C 1
ATOM 797 O O . ILE A 1 103 ? 12.203 5.957 -7.301 1 92 103 ILE A O 1
ATOM 801 N N . SER A 1 104 ? 11.727 4.207 -8.578 1 93.5 104 SER A N 1
ATOM 802 C CA . SER A 1 104 ? 13.07 4.188 -9.148 1 93.5 104 SER A CA 1
ATOM 803 C C . SER A 1 104 ? 13.234 5.258 -10.219 1 93.5 104 SER A C 1
ATOM 805 O O . SER A 1 104 ? 12.258 5.863 -10.656 1 93.5 104 SER A O 1
ATOM 807 N N . LYS A 1 105 ? 14.469 5.484 -10.633 1 88.31 105 LYS A N 1
ATOM 808 C CA . LYS A 1 105 ? 14.781 6.457 -11.672 1 88.31 105 LYS A CA 1
ATOM 809 C C . LYS A 1 105 ? 14.742 5.816 -13.055 1 88.31 105 LYS A C 1
ATOM 811 O O . LYS A 1 105 ? 15.062 6.465 -14.055 1 88.31 105 LYS A O 1
ATOM 816 N N . SER A 1 106 ? 14.5 4.574 -13.078 1 83.88 106 SER A N 1
ATOM 817 C CA . SER A 1 106 ? 14.414 3.869 -14.352 1 83.88 106 SER A CA 1
ATOM 818 C C . SER A 1 106 ? 13.148 4.242 -15.109 1 83.88 106 SER A C 1
ATOM 820 O O . SER A 1 106 ? 12.047 3.838 -14.727 1 83.88 106 SER A O 1
ATOM 822 N N . LYS A 1 107 ? 13.523 5.074 -16.156 1 78.94 107 LYS A N 1
ATOM 823 C CA . LYS A 1 107 ? 12.391 5.535 -16.953 1 78.94 107 LYS A CA 1
ATOM 824 C C . LYS A 1 107 ? 12.156 4.617 -18.156 1 78.94 107 LYS A C 1
ATOM 826 O O . LYS A 1 107 ? 13.047 3.877 -18.562 1 78.94 107 LYS A O 1
ATOM 831 N N . ASP A 1 108 ? 11.047 4.148 -18.578 1 88.62 108 ASP A N 1
ATOM 832 C CA . ASP A 1 108 ? 10.648 3.43 -19.781 1 88.62 108 ASP A CA 1
ATOM 833 C C . ASP A 1 108 ? 10.773 1.92 -19.594 1 88.62 108 ASP A C 1
ATOM 835 O O . ASP A 1 108 ? 11.117 1.194 -20.531 1 88.62 108 ASP A O 1
ATOM 839 N N . THR A 1 109 ? 10.891 1.509 -18.391 1 96 109 THR A N 1
ATOM 840 C CA . THR A 1 109 ? 10.922 0.086 -18.062 1 96 109 THR A CA 1
ATOM 841 C C . THR A 1 109 ? 9.516 -0.507 -18.109 1 96 109 THR A C 1
ATOM 843 O O . THR A 1 109 ? 8.578 0.048 -17.531 1 96 109 THR A O 1
ATOM 846 N N . ARG A 1 110 ? 9.312 -1.544 -18.875 1 96.62 110 ARG A N 1
ATOM 847 C CA . ARG A 1 110 ? 8.039 -2.256 -18.859 1 96.62 110 ARG A CA 1
ATOM 848 C C . ARG A 1 110 ? 7.938 -3.191 -17.656 1 96.62 110 ARG A C 1
ATOM 850 O O . ARG A 1 110 ? 8.805 -4.047 -17.469 1 96.62 110 ARG A O 1
ATOM 857 N N . ILE A 1 111 ? 6.902 -3.027 -16.875 1 97.69 111 ILE A N 1
ATOM 858 C CA . ILE A 1 111 ? 6.703 -3.85 -15.68 1 97.69 111 ILE A CA 1
ATOM 859 C C . ILE A 1 111 ? 5.668 -4.934 -15.969 1 97.69 111 ILE A C 1
ATOM 861 O O . ILE A 1 111 ? 4.516 -4.633 -16.281 1 97.69 111 ILE A O 1
ATOM 865 N N . VAL A 1 112 ? 6.102 -6.152 -15.875 1 98.25 112 VAL A N 1
ATOM 866 C CA . VAL A 1 112 ? 5.25 -7.312 -16.125 1 98.25 112 VAL A CA 1
ATOM 867 C C . VAL A 1 112 ? 5.141 -8.148 -14.852 1 98.25 112 VAL A C 1
ATOM 869 O O . VAL A 1 112 ? 6.133 -8.359 -14.148 1 98.25 112 VAL A O 1
ATOM 872 N N . PHE A 1 113 ? 3.941 -8.562 -14.547 1 98.38 113 PHE A N 1
ATOM 873 C CA . PHE A 1 113 ? 3.707 -9.469 -13.422 1 98.38 113 PHE A CA 1
ATOM 874 C C . PHE A 1 113 ? 3.016 -10.742 -13.891 1 98.38 113 PHE A C 1
ATOM 876 O O . PHE A 1 113 ? 2.021 -10.688 -14.617 1 98.38 113 PHE A O 1
ATOM 883 N N . THR A 1 114 ? 3.582 -11.844 -13.477 1 97.94 114 THR A N 1
ATOM 884 C CA . THR A 1 114 ? 2.898 -13.102 -13.742 1 97.94 114 THR A CA 1
ATOM 885 C C . THR A 1 114 ? 2.254 -13.648 -12.469 1 97.94 114 THR A C 1
ATOM 887 O O . THR A 1 114 ? 2.939 -13.891 -11.477 1 97.94 114 THR A O 1
ATOM 890 N N . ALA A 1 115 ? 0.984 -13.898 -12.539 1 95.12 115 ALA A N 1
ATOM 891 C CA . ALA A 1 115 ? 0.24 -14.531 -11.453 1 95.12 115 ALA A CA 1
ATOM 892 C C . ALA A 1 115 ? 0.25 -16.047 -11.586 1 95.12 115 ALA A C 1
ATOM 894 O O . ALA A 1 115 ? -0.455 -16.609 -12.43 1 95.12 115 ALA A O 1
ATOM 895 N N . HIS A 1 116 ? 0.991 -16.688 -10.734 1 92.56 116 HIS A N 1
ATOM 896 C CA . HIS A 1 116 ? 1.022 -18.141 -10.719 1 92.56 116 HIS A CA 1
ATOM 897 C C . HIS A 1 116 ? -0.093 -18.719 -9.844 1 92.56 116 HIS A C 1
ATOM 899 O O . HIS A 1 116 ? 0.097 -19.734 -9.164 1 92.56 116 HIS A O 1
ATOM 905 N N . GLY A 1 117 ? -1.152 -18.125 -9.844 1 89.62 117 GLY A N 1
ATOM 906 C CA . GLY A 1 117 ? -2.232 -18.281 -8.883 1 89.62 117 GLY A CA 1
ATOM 907 C C . GLY A 1 117 ? -2.35 -17.109 -7.926 1 89.62 117 GLY A C 1
ATOM 908 O O . GLY A 1 117 ? -1.365 -16.719 -7.293 1 89.62 117 GLY A O 1
ATOM 909 N N . TRP A 1 118 ? -3.518 -16.594 -7.906 1 89.12 118 TRP A N 1
ATOM 910 C CA . TRP A 1 118 ? -3.693 -15.391 -7.102 1 89.12 118 TRP A CA 1
ATOM 911 C C . TRP A 1 118 ? -3.637 -15.719 -5.613 1 89.12 118 TRP A C 1
ATOM 913 O O . TRP A 1 118 ? -4.16 -16.75 -5.176 1 89.12 118 TRP A O 1
ATOM 923 N N . ALA A 1 119 ? -3.094 -14.812 -4.906 1 78.88 119 ALA A N 1
ATOM 924 C CA . ALA A 1 119 ? -3.01 -14.969 -3.457 1 78.88 119 ALA A CA 1
ATOM 925 C C . ALA A 1 119 ? -4.387 -14.844 -2.811 1 78.88 119 ALA A C 1
ATOM 927 O O . ALA A 1 119 ? -4.574 -15.219 -1.651 1 78.88 119 ALA A O 1
ATOM 928 N N . PHE A 1 120 ? -5.332 -14.297 -3.502 1 75.62 120 PHE A N 1
ATOM 929 C CA . PHE A 1 120 ? -6.668 -14.102 -2.943 1 75.62 120 PHE A CA 1
ATOM 930 C C . PHE A 1 120 ? -7.613 -15.203 -3.412 1 75.62 120 PHE A C 1
ATOM 932 O O . PHE A 1 120 ? -8.836 -15.016 -3.414 1 75.62 120 PHE A O 1
ATOM 939 N N . THR A 1 121 ? -6.992 -16.234 -3.816 1 72.06 121 THR A N 1
ATOM 940 C CA . THR A 1 121 ? -7.801 -17.344 -4.285 1 72.06 121 THR A CA 1
ATOM 941 C C . THR A 1 121 ? -8.391 -18.125 -3.107 1 72.06 121 THR A C 1
ATOM 943 O O . THR A 1 121 ? -8.133 -17.781 -1.948 1 72.06 121 THR A O 1
ATOM 946 N N . GLU A 1 122 ? -9.062 -19.109 -3.395 1 65 122 GLU A N 1
ATOM 947 C CA . GLU A 1 122 ? -9.805 -19.906 -2.42 1 65 122 GLU A CA 1
ATOM 948 C C . GLU A 1 122 ? -8.867 -20.594 -1.441 1 65 122 GLU A C 1
ATOM 950 O O . GLU A 1 122 ? -7.746 -20.969 -1.801 1 65 122 GLU A O 1
ATOM 955 N N . GLY A 1 123 ? -9.188 -20.688 -0.255 1 64.44 123 GLY A N 1
ATOM 956 C CA . GLY A 1 123 ? -8.469 -21.375 0.796 1 64.44 123 GLY A CA 1
ATOM 957 C C . GLY A 1 123 ? -7.781 -20.453 1.773 1 64.44 123 GLY A C 1
ATOM 958 O O . GLY A 1 123 ? -7.41 -20.859 2.875 1 64.44 123 GLY A O 1
ATOM 959 N N . VAL A 1 124 ? -7.734 -19.266 1.393 1 69.88 124 VAL A N 1
ATOM 960 C CA . VAL A 1 124 ? -7.133 -18.266 2.273 1 69.88 124 VAL A CA 1
ATOM 961 C C . VAL A 1 124 ? -8.195 -17.688 3.205 1 69.88 124 VAL A C 1
ATOM 963 O O . VAL A 1 124 ? -9.367 -17.594 2.84 1 69.88 124 VAL A O 1
ATOM 966 N N . LYS A 1 125 ? -7.781 -17.422 4.445 1 78.94 125 LYS A N 1
ATOM 967 C CA . LYS A 1 125 ? -8.703 -16.766 5.375 1 78.94 125 LYS A CA 1
ATOM 968 C C . LYS A 1 125 ? -9.281 -15.492 4.773 1 78.94 125 LYS A C 1
ATOM 970 O O . LYS A 1 125 ? -8.578 -14.75 4.086 1 78.94 125 LYS A O 1
ATOM 975 N N . PRO A 1 126 ? -10.508 -15.305 4.965 1 78 126 PRO A N 1
ATOM 976 C CA . PRO A 1 126 ? -11.219 -14.203 4.312 1 78 126 PRO A CA 1
ATOM 977 C C . PRO A 1 126 ? -10.531 -12.852 4.508 1 78 126 PRO A C 1
ATOM 979 O O . PRO A 1 126 ? -10.422 -12.07 3.564 1 78 126 PRO A O 1
ATOM 982 N N . ALA A 1 127 ? -10.07 -12.625 5.703 1 78.12 127 ALA A N 1
ATOM 983 C CA . ALA A 1 127 ? -9.438 -11.336 5.977 1 78.12 127 ALA A CA 1
ATOM 984 C C . ALA A 1 127 ? -8.14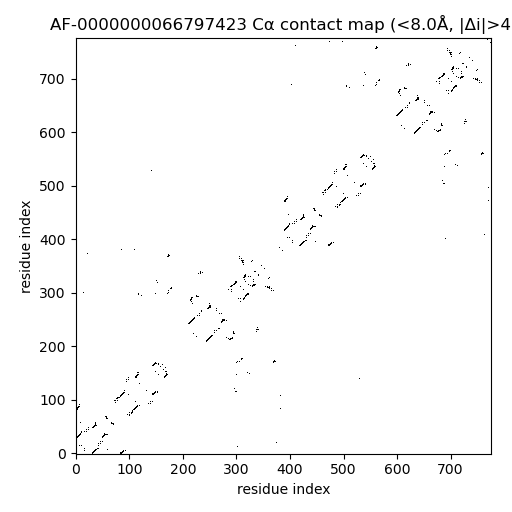8 -11.18 5.176 1 78.12 127 ALA A C 1
ATOM 986 O O . ALA A 1 127 ? -7.859 -10.102 4.648 1 78.12 127 ALA A O 1
ATOM 987 N N . LYS A 1 128 ? -7.406 -12.188 5.078 1 82.69 128 LYS A N 1
ATOM 988 C CA . LYS A 1 128 ? -6.164 -12.164 4.309 1 82.69 128 LYS A CA 1
ATOM 989 C C . LYS A 1 128 ? -6.445 -12.07 2.812 1 82.69 128 LYS A C 1
ATOM 991 O O . LYS A 1 128 ? -5.734 -11.375 2.084 1 82.69 128 LYS A O 1
ATOM 996 N N . LYS A 1 129 ? -7.539 -12.836 2.475 1 86.69 129 LYS A N 1
ATOM 997 C CA . LYS A 1 129 ? -7.961 -12.766 1.077 1 86.69 129 LYS A CA 1
ATOM 998 C C . LYS A 1 129 ? -8.258 -11.328 0.665 1 86.69 129 LYS A C 1
ATOM 1000 O O . LYS A 1 129 ? -7.82 -10.875 -0.394 1 86.69 129 LYS A O 1
ATOM 1005 N N . PHE A 1 130 ? -8.969 -10.641 1.472 1 88.19 130 PHE A N 1
ATOM 1006 C CA . PHE A 1 130 ? -9.344 -9.258 1.193 1 88.19 130 PHE A CA 1
ATOM 1007 C C . PHE A 1 130 ? -8.102 -8.375 1.104 1 88.19 130 PHE A C 1
ATOM 1009 O O . PHE A 1 130 ? -7.996 -7.539 0.205 1 88.19 130 PHE A O 1
ATOM 1016 N N . LEU A 1 131 ? -7.184 -8.547 1.978 1 86.81 131 LEU A N 1
ATOM 1017 C CA . LEU A 1 131 ? -5.945 -7.777 2.004 1 86.81 131 LEU A CA 1
ATOM 1018 C C . LEU A 1 131 ? -5.16 -7.969 0.71 1 86.81 131 LEU A C 1
ATOM 1020 O O . LEU A 1 131 ? -4.73 -6.992 0.089 1 86.81 131 LEU A O 1
ATOM 1024 N N . TYR A 1 132 ? -5.008 -9.172 0.345 1 90.69 132 TYR A N 1
ATOM 1025 C CA . TYR A 1 132 ? -4.23 -9.469 -0.851 1 90.69 132 TYR A CA 1
ATOM 1026 C C . TYR A 1 132 ? -4.918 -8.93 -2.1 1 90.69 132 TYR A C 1
ATOM 1028 O O . TYR A 1 132 ? -4.258 -8.484 -3.039 1 90.69 132 TYR A O 1
ATOM 1036 N N . LEU A 1 133 ? -6.234 -9.047 -2.055 1 92.31 133 LEU A N 1
ATOM 1037 C CA . LEU A 1 133 ? -6.992 -8.492 -3.168 1 92.31 133 LEU A CA 1
ATOM 1038 C C . LEU A 1 133 ? -6.75 -6.996 -3.303 1 92.31 133 LEU A C 1
ATOM 1040 O O . LEU A 1 133 ? -6.48 -6.5 -4.402 1 92.31 133 LEU A O 1
ATOM 1044 N N . VAL A 1 134 ? -6.766 -6.301 -2.246 1 91.38 134 VAL A N 1
ATOM 1045 C CA . VAL A 1 134 ? -6.59 -4.852 -2.238 1 91.38 134 VAL A CA 1
ATOM 1046 C C . VAL A 1 134 ? -5.18 -4.5 -2.707 1 91.38 134 VAL A C 1
ATOM 1048 O O . VAL A 1 134 ? -4.996 -3.604 -3.531 1 91.38 134 VAL A O 1
ATOM 1051 N N . ILE A 1 135 ? -4.23 -5.184 -2.186 1 92.88 135 ILE A N 1
ATOM 1052 C CA . ILE A 1 135 ? -2.84 -4.941 -2.553 1 92.88 135 ILE A CA 1
ATOM 1053 C C . ILE A 1 135 ? -2.662 -5.148 -4.055 1 92.88 135 ILE A C 1
ATOM 1055 O O . ILE A 1 135 ? -2.096 -4.297 -4.742 1 92.88 135 ILE A O 1
ATOM 1059 N N . GLU A 1 136 ? -3.209 -6.242 -4.496 1 95.19 136 GLU A N 1
ATOM 1060 C CA . GLU A 1 136 ? -3.031 -6.547 -5.91 1 95.19 136 GLU A CA 1
ATOM 1061 C C . GLU A 1 136 ? -3.746 -5.523 -6.789 1 95.19 136 GLU A C 1
ATOM 1063 O O . GLU A 1 136 ? -3.248 -5.16 -7.855 1 95.19 136 GLU A O 1
ATOM 1068 N N . LYS A 1 137 ? -4.867 -5.098 -6.371 1 93.5 137 LYS A N 1
ATOM 1069 C CA . LYS A 1 137 ? -5.586 -4.074 -7.121 1 93.5 137 LYS A CA 1
ATOM 1070 C C . LYS A 1 137 ? -4.781 -2.777 -7.188 1 93.5 137 LYS A C 1
ATOM 1072 O O . LYS A 1 137 ? -4.668 -2.168 -8.258 1 93.5 137 LYS A O 1
ATOM 1077 N N . LEU A 1 138 ? -4.238 -2.418 -6.133 1 94.06 138 LEU A N 1
ATOM 1078 C CA . LEU A 1 138 ? -3.424 -1.209 -6.086 1 94.06 138 LEU A CA 1
ATOM 1079 C C . LEU A 1 138 ? -2.176 -1.363 -6.949 1 94.06 138 LEU A C 1
ATOM 1081 O O . LEU A 1 138 ? -1.806 -0.445 -7.684 1 94.06 138 LEU A O 1
ATOM 1085 N N . MET A 1 139 ? -1.559 -2.539 -6.836 1 96.56 139 MET A N 1
ATOM 1086 C CA . MET A 1 139 ? -0.335 -2.781 -7.594 1 96.56 139 MET A CA 1
ATOM 1087 C C . MET A 1 139 ? -0.624 -2.822 -9.094 1 96.56 139 MET A C 1
ATOM 1089 O O . MET A 1 139 ? 0.236 -2.475 -9.898 1 96.56 139 MET A O 1
ATOM 1093 N N . SER A 1 140 ? -1.82 -3.209 -9.453 1 96 140 SER A N 1
ATOM 1094 C CA . SER A 1 140 ? -2.184 -3.279 -10.867 1 96 140 SER A CA 1
ATOM 1095 C C . SER A 1 140 ? -2.113 -1.904 -11.523 1 96 140 SER A C 1
ATOM 1097 O O . SER A 1 140 ? -1.913 -1.8 -12.734 1 96 140 SER A O 1
ATOM 1099 N N . LEU A 1 141 ? -2.225 -0.832 -10.711 1 94.31 141 LEU A N 1
ATOM 1100 C CA . LEU A 1 141 ? -2.197 0.531 -11.227 1 94.31 141 LEU A CA 1
ATOM 1101 C C . LEU A 1 141 ? -0.811 0.885 -11.75 1 94.31 141 LEU A C 1
ATOM 1103 O O . LEU A 1 141 ? -0.676 1.72 -12.648 1 94.31 141 LEU A O 1
ATOM 1107 N N . ILE A 1 142 ? 0.198 0.217 -11.18 1 95.75 142 ILE A N 1
ATOM 1108 C CA . ILE A 1 142 ? 1.565 0.55 -11.562 1 95.75 142 ILE A CA 1
ATOM 1109 C C . ILE A 1 142 ? 2.203 -0.638 -12.281 1 95.75 142 ILE A C 1
ATOM 1111 O O . ILE A 1 142 ? 3.408 -0.875 -12.148 1 95.75 142 ILE A O 1
ATOM 1115 N N . THR A 1 143 ? 1.417 -1.466 -12.891 1 97.25 143 THR A N 1
ATOM 1116 C CA . THR A 1 143 ? 1.85 -2.605 -13.688 1 97.25 143 THR A CA 1
ATOM 1117 C C . THR A 1 143 ? 1.44 -2.428 -15.148 1 97.25 143 THR A C 1
ATOM 1119 O O . THR A 1 143 ? 0.312 -2.023 -15.438 1 97.25 143 THR A O 1
ATOM 1122 N N . ASP A 1 144 ? 2.332 -2.668 -16.062 1 96.56 144 ASP A N 1
ATOM 1123 C CA . ASP A 1 144 ? 2.023 -2.494 -17.484 1 96.56 144 ASP A CA 1
ATOM 1124 C C . ASP A 1 144 ? 1.236 -3.686 -18.031 1 96.56 144 ASP A C 1
ATOM 1126 O O . ASP A 1 144 ? 0.329 -3.518 -18.844 1 96.56 144 ASP A O 1
ATOM 1130 N N . SER A 1 145 ? 1.628 -4.859 -17.578 1 97.62 145 SER A N 1
ATOM 1131 C CA . SER A 1 145 ? 0.961 -6.07 -18.047 1 97.62 145 SER A CA 1
ATOM 1132 C C . SER A 1 145 ? 0.948 -7.145 -16.953 1 97.62 145 SER A C 1
ATOM 1134 O O . SER A 1 145 ? 1.938 -7.328 -16.25 1 97.62 145 SER A O 1
ATOM 1136 N N . ILE A 1 146 ? -0.178 -7.816 -16.859 1 97.94 146 ILE A N 1
ATOM 1137 C CA . ILE A 1 146 ? -0.332 -8.938 -15.938 1 97.94 146 ILE A CA 1
ATOM 1138 C C . ILE A 1 146 ? -0.605 -10.219 -16.734 1 97.94 146 ILE A C 1
ATOM 1140 O O . ILE A 1 146 ? -1.599 -10.305 -17.453 1 97.94 146 ILE A O 1
ATOM 1144 N N . ILE A 1 147 ? 0.281 -11.125 -16.562 1 97.88 147 ILE A N 1
ATOM 1145 C CA . ILE A 1 147 ? 0.122 -12.422 -17.219 1 97.88 147 ILE A CA 1
ATOM 1146 C C . ILE A 1 147 ? -0.554 -13.406 -16.266 1 97.88 147 ILE A C 1
ATOM 1148 O O . ILE A 1 147 ? -0.059 -13.648 -15.164 1 97.88 147 ILE A O 1
ATOM 1152 N N . CYS A 1 148 ? -1.687 -13.922 -16.656 1 97.31 148 CYS A N 1
ATOM 1153 C CA . CYS A 1 148 ? -2.342 -15.023 -15.977 1 97.31 148 CYS A CA 1
ATOM 1154 C C . CYS A 1 148 ? -1.981 -16.359 -16.609 1 97.31 148 CYS A C 1
ATOM 1156 O O . CYS A 1 148 ? -2.115 -16.531 -17.828 1 97.31 148 CYS A O 1
ATOM 1158 N N . VAL A 1 149 ? -1.63 -17.297 -15.82 1 96.75 149 VAL A N 1
ATOM 1159 C CA . VAL A 1 149 ? -1.124 -18.547 -16.375 1 96.75 149 VAL A CA 1
ATOM 1160 C C . VAL A 1 149 ? -2.291 -19.422 -16.828 1 96.75 149 VAL A C 1
ATOM 1162 O O . VAL A 1 149 ? -2.088 -20.469 -17.453 1 96.75 149 VAL A O 1
ATOM 1165 N N . SER A 1 150 ? -3.498 -19.047 -16.516 1 96.25 150 SER A N 1
ATOM 1166 C CA . SER A 1 150 ? -4.707 -19.75 -16.938 1 96.25 150 SER A CA 1
ATOM 1167 C C . SER A 1 150 ? -5.855 -18.766 -17.188 1 96.25 150 SER A C 1
ATOM 1169 O O . SER A 1 150 ? -5.82 -17.625 -16.719 1 96.25 150 SER A O 1
ATOM 1171 N N . ASP A 1 151 ? -6.84 -19.219 -18 1 96.25 151 ASP A N 1
ATOM 1172 C CA . ASP A 1 151 ? -8.055 -18.422 -18.172 1 96.25 151 ASP A CA 1
ATOM 1173 C C . ASP A 1 151 ? -8.812 -18.281 -16.859 1 96.25 151 ASP A C 1
ATOM 1175 O O . ASP A 1 151 ? -9.445 -17.266 -16.609 1 96.25 151 ASP A O 1
ATOM 1179 N N . PHE A 1 152 ? -8.727 -19.312 -16.094 1 94.81 152 PHE A N 1
ATOM 1180 C CA . PHE A 1 152 ? -9.344 -19.25 -14.773 1 94.81 152 PHE A CA 1
ATOM 1181 C C . PHE A 1 152 ? -8.828 -18.047 -13.984 1 94.81 152 PHE A C 1
ATOM 1183 O O . PHE A 1 152 ? -9.617 -17.281 -13.438 1 94.81 152 PHE A O 1
ATOM 1190 N N . ASP A 1 153 ? -7.547 -17.922 -13.938 1 95.44 153 ASP A N 1
ATOM 1191 C CA . ASP A 1 153 ? -6.93 -16.812 -13.203 1 95.44 153 ASP A CA 1
ATOM 1192 C C . ASP A 1 153 ? -7.352 -15.469 -13.789 1 95.44 153 ASP A C 1
ATOM 1194 O O . ASP A 1 153 ? -7.605 -14.516 -13.047 1 95.44 153 ASP A O 1
ATOM 1198 N N . LYS A 1 154 ? -7.344 -15.391 -15.109 1 96.88 154 LYS A N 1
ATOM 1199 C CA . LYS A 1 154 ? -7.77 -14.148 -15.758 1 96.88 154 LYS A CA 1
ATOM 1200 C C . LYS A 1 154 ? -9.219 -13.812 -15.414 1 96.88 154 LYS A C 1
ATOM 1202 O O . LYS A 1 154 ? -9.523 -12.672 -15.062 1 96.88 154 LYS A O 1
ATOM 1207 N N . GLN A 1 155 ? -10.062 -14.805 -15.484 1 96.31 155 GLN A N 1
ATOM 1208 C CA . GLN A 1 155 ? -11.469 -14.594 -15.18 1 96.31 155 GLN A CA 1
ATOM 1209 C C . GLN A 1 155 ? -11.664 -14.164 -13.727 1 96.31 155 GLN A C 1
ATOM 1211 O O . GLN A 1 155 ? -12.531 -13.344 -13.43 1 96.31 155 GLN A O 1
ATOM 1216 N N . LEU A 1 156 ? -10.898 -14.758 -12.891 1 94.12 156 LEU A N 1
ATOM 1217 C CA . LEU A 1 156 ? -10.969 -14.383 -11.484 1 94.12 156 LEU A CA 1
ATOM 1218 C C . LEU A 1 156 ? -10.609 -12.906 -11.297 1 94.12 156 LEU A C 1
ATOM 1220 O O . LEU A 1 156 ? -11.289 -12.188 -10.562 1 94.12 156 LEU A O 1
ATOM 1224 N N . ALA A 1 157 ? -9.562 -12.453 -11.914 1 95.88 157 ALA A N 1
ATOM 1225 C CA . ALA A 1 157 ? -9.172 -11.047 -11.859 1 95.88 157 ALA A CA 1
ATOM 1226 C C . ALA A 1 157 ? -10.281 -10.148 -12.406 1 95.88 157 ALA A C 1
ATOM 1228 O O . ALA A 1 157 ? -10.586 -9.102 -11.828 1 95.88 157 ALA A O 1
ATOM 1229 N N . LEU A 1 158 ? -10.859 -10.57 -13.516 1 96 158 LEU A N 1
ATOM 1230 C CA . LEU A 1 158 ? -11.93 -9.797 -14.133 1 96 158 LEU A CA 1
ATOM 1231 C C . LEU A 1 158 ? -13.133 -9.703 -13.211 1 96 158 LEU A C 1
ATOM 1233 O O . LEU A 1 158 ? -13.789 -8.664 -13.148 1 96 158 LEU A O 1
ATOM 1237 N N . LYS A 1 159 ? -13.391 -10.805 -12.539 1 93.81 159 LYS A N 1
ATOM 1238 C CA . LYS A 1 159 ? -14.484 -10.82 -11.57 1 93.81 159 LYS A CA 1
ATOM 1239 C C . LYS A 1 159 ? -14.305 -9.719 -10.523 1 93.81 159 LYS A C 1
ATOM 1241 O O . LYS A 1 159 ? -15.289 -9.133 -10.062 1 93.81 159 LYS A O 1
ATOM 1246 N N . TYR A 1 160 ? -13.07 -9.5 -10.203 1 91.75 160 TYR A N 1
ATOM 1247 C CA . TYR A 1 160 ? -12.789 -8.477 -9.195 1 91.75 160 TYR A CA 1
ATOM 1248 C C . TYR A 1 160 ? -12.461 -7.145 -9.852 1 91.75 160 TYR A C 1
ATOM 1250 O O . TYR A 1 160 ? -11.859 -6.27 -9.227 1 91.75 160 TYR A O 1
ATOM 1258 N N . ARG A 1 161 ? -12.688 -6.996 -11.109 1 91.38 161 ARG A N 1
ATOM 1259 C CA . ARG A 1 161 ? -12.711 -5.746 -11.859 1 91.38 161 ARG A CA 1
ATOM 1260 C C . ARG A 1 161 ? -11.297 -5.219 -12.086 1 91.38 161 ARG A C 1
ATOM 1262 O O . ARG A 1 161 ? -11.055 -4.012 -12.023 1 91.38 161 ARG A O 1
ATOM 1269 N N . PHE A 1 162 ? -10.359 -6.074 -12.25 1 95.06 162 PHE A N 1
ATOM 1270 C CA . PHE A 1 162 ? -9.062 -5.652 -12.758 1 95.06 162 PHE A CA 1
ATOM 1271 C C . PHE A 1 162 ? -9.195 -5.102 -14.172 1 95.06 162 PHE A C 1
ATOM 1273 O O . PHE A 1 162 ? -10.125 -5.457 -14.898 1 95.06 162 PHE A O 1
ATOM 1280 N N . ASN A 1 163 ? -8.312 -4.215 -14.578 1 94.56 163 ASN A N 1
ATOM 1281 C CA . ASN A 1 163 ? -8.336 -3.646 -15.922 1 94.56 163 ASN A CA 1
ATOM 1282 C C . ASN A 1 163 ? -8.07 -4.711 -16.984 1 94.56 163 ASN A C 1
ATOM 1284 O O . ASN A 1 163 ? -6.961 -5.246 -17.062 1 94.56 163 ASN A O 1
ATOM 1288 N N . ARG A 1 164 ? -9 -4.965 -17.781 1 95.69 164 ARG A N 1
ATOM 1289 C CA . ARG A 1 164 ? -8.953 -6.008 -18.797 1 95.69 164 ARG A CA 1
ATOM 1290 C C . ARG A 1 164 ? -7.801 -5.77 -19.766 1 95.69 164 ARG A C 1
ATOM 1292 O O . ARG A 1 164 ? -7.191 -6.719 -20.266 1 95.69 164 ARG A O 1
ATOM 1299 N N . LEU A 1 165 ? -7.461 -4.539 -19.969 1 95.31 165 LEU A N 1
ATOM 1300 C CA . LEU A 1 165 ? -6.449 -4.184 -20.953 1 95.31 165 LEU A CA 1
ATOM 1301 C C . LEU A 1 165 ? -5.059 -4.586 -20.484 1 95.31 165 LEU A C 1
ATOM 1303 O O . LEU A 1 165 ? -4.125 -4.672 -21.281 1 95.31 165 LEU A O 1
ATOM 1307 N N . LYS A 1 166 ? -4.93 -4.852 -19.203 1 96.69 166 LYS A N 1
ATOM 1308 C CA . LYS A 1 166 ? -3.625 -5.195 -18.656 1 96.69 166 LYS A CA 1
ATOM 1309 C C . LYS A 1 166 ? -3.484 -6.707 -18.469 1 96.69 166 LYS A C 1
ATOM 1311 O O . LYS A 1 166 ? -2.402 -7.199 -18.156 1 96.69 166 LYS A O 1
ATOM 1316 N N . LEU A 1 167 ? -4.555 -7.445 -18.703 1 97.31 167 LEU A N 1
ATOM 1317 C CA . LEU A 1 167 ? -4.57 -8.883 -18.422 1 97.31 167 LEU A CA 1
ATOM 1318 C C . LEU A 1 167 ? -4.359 -9.68 -19.703 1 97.31 167 LEU A C 1
ATOM 1320 O O . LEU A 1 167 ? -4.996 -9.406 -20.734 1 97.31 167 LEU A O 1
ATOM 1324 N N . THR A 1 168 ? -3.475 -10.602 -19.672 1 97 168 THR A N 1
ATOM 1325 C CA . THR A 1 168 ? -3.248 -11.539 -20.766 1 97 168 THR A CA 1
ATOM 1326 C C . THR A 1 168 ? -3.076 -12.961 -20.234 1 97 168 THR A C 1
ATOM 1328 O O . THR A 1 168 ? -2.416 -13.172 -19.219 1 97 168 THR A O 1
ATOM 1331 N N . THR A 1 169 ? -3.697 -13.883 -20.922 1 97.5 169 THR A N 1
ATOM 1332 C CA . THR A 1 169 ? -3.484 -15.273 -20.547 1 97.5 169 THR A CA 1
ATOM 1333 C C . THR A 1 169 ? -2.342 -15.875 -21.375 1 97.5 169 THR A C 1
ATOM 1335 O O . THR A 1 169 ? -2.365 -15.844 -22.594 1 97.5 169 THR A O 1
ATOM 1338 N N . ILE A 1 170 ? -1.354 -16.328 -20.734 1 97.75 170 ILE A N 1
ATOM 1339 C CA . ILE A 1 170 ? -0.286 -17.125 -21.328 1 97.75 170 ILE A CA 1
ATOM 1340 C C . ILE A 1 170 ? -0.093 -18.406 -20.5 1 97.75 170 ILE A C 1
ATOM 1342 O O . ILE A 1 170 ? 0.4 -18.359 -19.375 1 97.75 170 ILE A O 1
ATOM 1346 N N . HIS A 1 171 ? -0.465 -19.484 -21.094 1 97.56 171 HIS A N 1
ATOM 1347 C CA . HIS A 1 171 ? -0.346 -20.766 -20.391 1 97.56 171 HIS A CA 1
ATOM 1348 C C . HIS A 1 171 ? 1.116 -21.141 -20.172 1 97.56 171 HIS A C 1
ATOM 1350 O O . HIS A 1 171 ? 1.965 -20.859 -21.031 1 97.56 171 HIS A O 1
ATOM 1356 N N . ASN A 1 172 ? 1.339 -21.812 -19 1 96.31 172 ASN A N 1
ATOM 1357 C CA . ASN A 1 172 ? 2.662 -22.391 -18.812 1 96.31 172 ASN A CA 1
ATOM 1358 C C . ASN A 1 172 ? 2.975 -23.438 -19.891 1 96.31 172 ASN A C 1
ATOM 1360 O O . ASN A 1 172 ? 2.076 -24.125 -20.375 1 96.31 172 ASN A O 1
ATOM 1364 N N . GLY A 1 173 ? 4.199 -23.484 -20.281 1 95.88 173 GLY A N 1
ATOM 1365 C CA . GLY A 1 173 ? 4.684 -24.469 -21.234 1 95.88 173 GLY A CA 1
ATOM 1366 C C . GLY A 1 173 ? 5.961 -25.156 -20.781 1 95.88 173 GLY A C 1
ATOM 1367 O O . GLY A 1 173 ? 6.75 -24.578 -20.031 1 95.88 173 GLY A O 1
ATOM 1368 N N . ILE A 1 174 ? 6.102 -26.344 -21.234 1 94 174 ILE A N 1
ATOM 1369 C CA . ILE A 1 174 ? 7.309 -27.078 -20.906 1 94 174 ILE A CA 1
ATOM 1370 C C . ILE A 1 174 ? 7.984 -27.578 -22.172 1 94 174 ILE A C 1
ATOM 1372 O O . ILE A 1 174 ? 7.355 -27.641 -23.234 1 94 174 ILE A O 1
ATOM 1376 N N . ALA A 1 175 ? 9.281 -27.812 -22.047 1 91.19 175 ALA A N 1
ATOM 1377 C CA . ALA A 1 175 ? 10.039 -28.359 -23.172 1 91.19 175 ALA A CA 1
ATOM 1378 C C . ALA A 1 175 ? 9.539 -29.766 -23.531 1 91.19 175 ALA A C 1
ATOM 1380 O O . ALA A 1 175 ? 9.148 -30.531 -22.641 1 91.19 175 ALA A O 1
ATOM 1381 N N . ASP A 1 176 ? 9.617 -29.969 -24.766 1 88.25 176 ASP A N 1
ATOM 1382 C CA . ASP A 1 176 ? 9.164 -31.266 -25.25 1 88.25 176 ASP A CA 1
ATOM 1383 C C . ASP A 1 176 ? 10.117 -32.375 -24.797 1 88.25 176 ASP A C 1
ATOM 1385 O O . ASP A 1 176 ? 11.32 -32.156 -24.672 1 88.25 176 ASP A O 1
ATOM 1389 N N . VAL A 1 177 ? 9.555 -33.5 -24.438 1 77.94 177 VAL A N 1
ATOM 1390 C CA . VAL A 1 177 ? 10.32 -34.688 -24.109 1 77.94 177 VAL A CA 1
ATOM 1391 C C . VAL A 1 177 ? 9.922 -35.812 -25.031 1 77.94 177 VAL A C 1
ATOM 1393 O O . VAL A 1 177 ? 8.812 -35.844 -25.578 1 77.94 177 VAL A O 1
ATOM 1396 N N . PRO A 1 178 ? 11.008 -36.656 -25.422 1 62.44 178 PRO A N 1
ATOM 1397 C CA . PRO A 1 178 ? 10.625 -37.781 -26.281 1 62.44 178 PRO A CA 1
ATOM 1398 C C . PRO A 1 178 ? 9.523 -38.625 -25.672 1 62.44 178 PRO A C 1
ATOM 1400 O O . PRO A 1 178 ? 9.531 -38.875 -24.453 1 62.44 178 PRO A O 1
ATOM 1403 N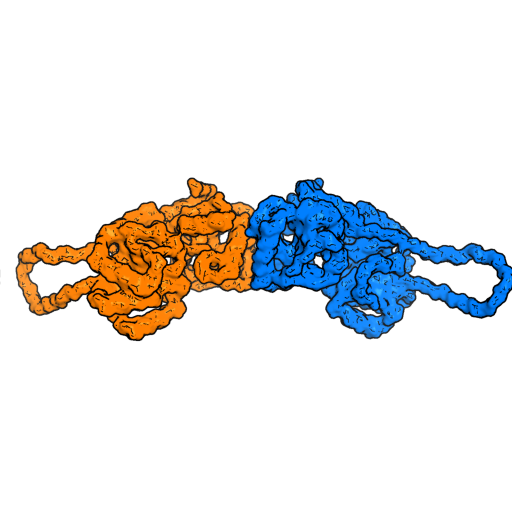 N . ALA A 1 179 ? 8.469 -38.812 -26.469 1 58.38 179 ALA A N 1
ATOM 1404 C CA . ALA A 1 179 ? 7.285 -39.562 -26.062 1 58.38 179 ALA A CA 1
ATOM 1405 C C . ALA A 1 179 ? 7.672 -40.969 -25.594 1 58.38 179 ALA A C 1
ATOM 1407 O O . ALA A 1 179 ? 8.641 -41.562 -26.078 1 58.38 179 ALA A O 1
ATOM 1408 N N . VAL A 1 180 ? 7.332 -41.438 -24.453 1 53.78 180 VAL A N 1
ATOM 1409 C CA . VAL A 1 180 ? 7.559 -42.75 -23.891 1 53.78 180 VAL A CA 1
ATOM 1410 C C . VAL A 1 180 ? 6.992 -43.812 -24.828 1 53.78 180 VAL A C 1
ATOM 1412 O O . VAL A 1 180 ? 5.914 -43.656 -25.391 1 53.78 180 VAL A O 1
ATOM 1415 N N . LYS A 1 181 ? 7.785 -44.75 -25.422 1 48.22 181 LYS A N 1
ATOM 1416 C CA . LYS A 1 181 ? 7.359 -45.938 -26.141 1 48.22 181 LYS A CA 1
ATOM 1417 C C . LYS A 1 181 ? 6.348 -46.719 -25.328 1 48.22 181 LYS A C 1
ATOM 1419 O O . LYS A 1 181 ? 6.547 -46.969 -24.125 1 48.22 181 LYS A O 1
ATOM 1424 N N . GLN A 1 182 ? 5.055 -46.594 -25.547 1 42.59 182 GLN A N 1
ATOM 1425 C CA . GLN A 1 182 ? 4.043 -47.531 -25.031 1 42.59 182 GLN A CA 1
ATOM 1426 C C . GLN A 1 182 ? 4.535 -48.969 -25.062 1 42.59 182 GLN A C 1
ATOM 1428 O O . GLN A 1 182 ? 4.781 -49.531 -26.141 1 42.59 182 GLN A O 1
ATOM 1433 N N . THR A 1 183 ? 5.52 -49.438 -24.359 1 38.06 183 THR A N 1
ATOM 1434 C CA . THR A 1 183 ? 5.777 -50.875 -24.312 1 38.06 183 THR A CA 1
ATOM 1435 C C . THR A 1 183 ? 4.469 -51.656 -24.234 1 38.06 183 THR A C 1
ATOM 1437 O O . THR A 1 183 ? 3.822 -51.688 -23.188 1 38.06 183 THR A O 1
ATOM 1440 N N . LEU A 1 184 ? 3.48 -51.5 -25.109 1 36.28 184 LEU A N 1
ATOM 1441 C CA . LEU A 1 184 ? 2.377 -52.469 -25.016 1 36.28 184 LEU A CA 1
ATOM 1442 C C . LEU A 1 184 ? 2.893 -53.906 -24.969 1 36.28 184 LEU A C 1
ATOM 1444 O O . LEU A 1 184 ? 3.869 -54.219 -25.656 1 36.28 184 LEU A O 1
ATOM 1448 N N . LYS A 1 185 ? 2.438 -54.812 -24.016 1 37.22 185 LYS A N 1
ATOM 1449 C CA . LYS A 1 185 ? 2.279 -56.219 -23.766 1 37.22 185 LYS A CA 1
ATOM 1450 C C . LYS A 1 185 ? 1.86 -56.969 -25.031 1 37.22 185 LYS A C 1
ATOM 1452 O O . LYS A 1 185 ? 1.409 -58.125 -24.969 1 37.22 185 LYS A O 1
ATOM 1457 N N . SER A 1 186 ? 1.803 -56.375 -26.203 1 33.38 186 SER A N 1
ATOM 1458 C CA . SER A 1 186 ? 1.259 -57.375 -27.094 1 33.38 186 SER A CA 1
ATOM 1459 C C . SER A 1 186 ? 2.199 -58.594 -27.219 1 33.38 186 SER A C 1
ATOM 1461 O O . SER A 1 186 ? 2.168 -59.312 -28.219 1 33.38 186 SER A O 1
ATOM 1463 N N . GLN A 1 187 ? 3.316 -58.688 -26.422 1 32.03 187 GLN A N 1
ATOM 1464 C CA . GLN A 1 187 ? 4.117 -59.844 -26.734 1 32.03 187 GLN A CA 1
ATOM 1465 C C . GLN A 1 187 ? 3.312 -61.125 -26.531 1 32.03 187 GLN A C 1
ATOM 1467 O O . GLN A 1 187 ? 3.885 -62.219 -26.328 1 32.03 187 GLN A O 1
ATOM 1472 N N . SER A 1 188 ? 1.996 -61.25 -26.062 1 30.39 188 SER A N 1
ATOM 1473 C CA . SER A 1 188 ? 1.621 -62.625 -25.922 1 30.39 188 SER A CA 1
ATOM 1474 C C . SER A 1 188 ? 1.849 -63.406 -27.219 1 30.39 188 SER A C 1
ATOM 1476 O O . SER A 1 188 ? 2.15 -64.625 -27.203 1 30.39 188 SER A O 1
ATOM 1478 N N . HIS A 1 189 ? 1.193 -63.156 -28.297 1 29.28 189 HIS A N 1
ATOM 1479 C CA . HIS A 1 189 ? 0.731 -64.312 -29.016 1 29.28 189 HIS A CA 1
ATOM 1480 C C . HIS A 1 189 ? 1.881 -65 -29.75 1 29.28 189 HIS A C 1
ATOM 1482 O O . HIS A 1 189 ? 1.978 -66.25 -29.75 1 29.28 189 HIS A O 1
ATOM 1488 N N . ASN A 1 190 ? 2.541 -64.438 -30.781 1 26.59 190 ASN A N 1
ATOM 1489 C CA . ASN A 1 190 ? 2.754 -65.375 -31.906 1 26.59 190 ASN A CA 1
ATOM 1490 C C . ASN A 1 190 ? 4.074 -66.125 -31.766 1 26.59 190 ASN A C 1
ATOM 1492 O O . ASN A 1 190 ? 4.395 -67 -32.594 1 26.59 190 ASN A O 1
ATOM 1496 N N . ASN A 1 191 ? 5.285 -65.5 -31.25 1 26.16 191 ASN A N 1
ATOM 1497 C CA . ASN A 1 191 ? 6.434 -66.188 -31.844 1 26.16 191 ASN A CA 1
ATOM 1498 C C . ASN A 1 191 ? 6.715 -67.5 -31.188 1 26.16 191 ASN A C 1
ATOM 1500 O O . ASN A 1 191 ? 7.426 -67.562 -30.172 1 26.16 191 ASN A O 1
ATOM 1504 N N . ILE A 1 192 ? 5.84 -68.562 -31.078 1 26.62 192 ILE A N 1
ATOM 1505 C CA . ILE A 1 192 ? 6.086 -69.938 -30.672 1 26.62 192 ILE A CA 1
ATOM 1506 C C . ILE A 1 192 ? 7.133 -70.562 -31.594 1 26.62 192 ILE A C 1
ATOM 1508 O O . ILE A 1 192 ? 7.32 -71.812 -31.578 1 26.62 192 ILE A O 1
ATOM 1512 N N . GLY A 1 193 ? 7.66 -69.875 -32.656 1 25.84 193 GLY A N 1
ATOM 1513 C CA . GLY A 1 193 ? 8.289 -70.875 -33.469 1 25.84 193 GLY A CA 1
ATOM 1514 C C . GLY A 1 193 ? 9.414 -71.625 -32.75 1 25.84 193 GLY A C 1
ATOM 1515 O O . GLY A 1 193 ? 9.609 -71.438 -31.562 1 25.84 193 GLY A O 1
ATOM 1516 N N . GLU A 1 194 ? 10.633 -71.812 -33.406 1 24.89 194 GLU A N 1
ATOM 1517 C CA . GLU A 1 194 ? 11.5 -73 -33.594 1 24.89 194 GLU A CA 1
ATOM 1518 C C . GLU A 1 194 ? 12.398 -73.188 -32.375 1 24.89 194 GLU A C 1
ATOM 1520 O O . GLU A 1 194 ? 12.812 -72.25 -31.719 1 24.89 194 GLU A O 1
ATOM 1525 N N . VAL A 1 195 ? 12.766 -74.5 -31.891 1 22.06 195 VAL A N 1
ATOM 1526 C CA . VAL A 1 195 ? 13.406 -75.375 -30.906 1 22.06 195 VAL A CA 1
ATOM 1527 C C . VAL A 1 195 ? 14.828 -74.875 -30.641 1 22.06 195 VAL A C 1
ATOM 1529 O O . VAL A 1 195 ? 15.305 -74.938 -29.5 1 22.06 195 VAL A O 1
ATOM 1532 N N . VAL A 1 196 ? 15.789 -74.812 -31.469 1 23.66 196 VAL A N 1
ATOM 1533 C CA . VAL A 1 196 ? 16.625 -76 -31.406 1 23.66 196 VAL A CA 1
ATOM 1534 C C . VAL A 1 196 ? 17.438 -76 -30.109 1 23.66 196 VAL A C 1
ATOM 1536 O O . VAL A 1 196 ? 17.453 -77 -29.375 1 23.66 196 VAL A O 1
ATOM 1539 N N . GLY A 1 197 ? 18.766 -75.688 -30.109 1 25.72 197 GLY A N 1
ATOM 1540 C CA . GLY A 1 197 ? 19.781 -76.5 -29.469 1 25.72 197 GLY A CA 1
ATOM 1541 C C . GLY A 1 197 ? 19.906 -76.25 -27.969 1 25.72 197 GLY A C 1
ATOM 1542 O O . GLY A 1 197 ? 19.891 -77.188 -27.172 1 25.72 197 GLY A O 1
ATOM 1543 N N . MET A 1 198 ? 20.938 -75.5 -27.484 1 26.58 198 MET A N 1
ATOM 1544 C CA . MET A 1 198 ? 21.594 -75.875 -26.234 1 26.58 198 MET A CA 1
ATOM 1545 C C . MET A 1 198 ? 20.672 -75.625 -25.047 1 26.58 198 MET A C 1
ATOM 1547 O O . MET A 1 198 ? 19.969 -74.625 -24.984 1 26.58 198 MET A O 1
ATOM 1551 N N . LEU A 1 199 ? 20.391 -76.688 -24.141 1 26.92 199 LEU A N 1
ATOM 1552 C CA . LEU A 1 199 ? 19.547 -77.062 -23.047 1 26.92 199 LEU A CA 1
ATOM 1553 C C . LEU A 1 199 ? 19.688 -76.125 -21.844 1 26.92 199 LEU A C 1
ATOM 1555 O O . LEU A 1 199 ? 19.078 -76.375 -20.797 1 26.92 199 LEU A O 1
ATOM 1559 N N . PRO A 1 200 ? 20.531 -75.062 -21.656 1 29.42 200 PRO A N 1
ATOM 1560 C CA . PRO A 1 200 ? 20.641 -75 -20.203 1 29.42 200 PRO A CA 1
ATOM 1561 C C . PRO A 1 200 ? 19.297 -75.188 -19.5 1 29.42 200 PRO A C 1
ATOM 1563 O O . PRO A 1 200 ? 18.25 -75 -20.109 1 29.42 200 PRO A O 1
ATOM 1566 N N . ASN A 1 201 ? 19.266 -75.875 -18.219 1 27.19 201 ASN A N 1
ATOM 1567 C CA . ASN A 1 201 ? 18.172 -76.188 -17.312 1 27.19 201 ASN A CA 1
ATOM 1568 C C . ASN A 1 201 ? 17.141 -75.062 -17.234 1 27.19 201 ASN A C 1
ATOM 1570 O O . ASN A 1 201 ? 17.375 -73.938 -17.734 1 27.19 201 ASN A O 1
ATOM 1574 N N . LYS A 1 202 ? 16.625 -74.938 -15.852 1 29.52 202 LYS A N 1
ATOM 1575 C CA . LYS A 1 202 ? 15.469 -74.438 -15.109 1 29.52 202 LYS A CA 1
ATOM 1576 C C . LYS A 1 202 ? 15.344 -72.938 -15.234 1 29.52 202 LYS A C 1
ATOM 1578 O O . LYS A 1 202 ? 15.984 -72.188 -14.484 1 29.52 202 LYS A O 1
ATOM 1583 N N . GLN A 1 203 ? 15.617 -72.375 -16.266 1 28.92 203 GLN A N 1
ATOM 1584 C CA . GLN A 1 203 ? 15.352 -70.938 -16.609 1 28.92 203 GLN A CA 1
ATOM 1585 C C . GLN A 1 203 ? 13.969 -70.562 -16.125 1 28.92 203 GLN A C 1
ATOM 1587 O O . GLN A 1 203 ? 12.953 -70.875 -16.75 1 28.92 203 GLN A O 1
ATOM 1592 N N . ASP A 1 204 ? 13.656 -70.812 -14.695 1 30.44 204 ASP A N 1
ATOM 1593 C CA . ASP A 1 204 ? 12.445 -70.438 -13.977 1 30.44 204 ASP A CA 1
ATOM 1594 C C . ASP A 1 204 ? 11.906 -69.125 -14.484 1 30.44 204 ASP A C 1
ATOM 1596 O O . ASP A 1 204 ? 12.57 -68.062 -14.359 1 30.44 204 ASP A O 1
ATOM 1600 N N . LEU A 1 205 ? 11.289 -69.062 -15.57 1 30.38 205 LEU A N 1
ATOM 1601 C CA . LEU A 1 205 ? 10.344 -68.125 -16.188 1 30.38 205 LEU A CA 1
ATOM 1602 C C . LEU A 1 205 ? 9.523 -67.438 -15.109 1 30.38 205 LEU A C 1
ATOM 1604 O O . LEU A 1 205 ? 8.711 -68.062 -14.43 1 30.38 205 LEU A O 1
ATOM 1608 N N . GLN A 1 206 ? 10.172 -66.75 -14.102 1 31.55 206 GLN A N 1
ATOM 1609 C CA . GLN A 1 206 ? 9.352 -65.875 -13.258 1 31.55 206 GLN A CA 1
ATOM 1610 C C . GLN A 1 206 ? 8.102 -65.438 -14 1 31.55 206 GLN A C 1
ATOM 1612 O O . GLN A 1 206 ? 8.195 -64.875 -15.102 1 31.55 206 GLN A O 1
ATOM 1617 N N . ILE A 1 207 ? 6.953 -66.062 -13.898 1 33.94 207 ILE A N 1
ATOM 1618 C CA . ILE A 1 207 ? 5.555 -65.75 -14.148 1 33.94 207 ILE A CA 1
ATOM 1619 C C . ILE A 1 207 ? 5.379 -64.25 -14.242 1 33.94 207 ILE A C 1
ATOM 1621 O O . ILE A 1 207 ? 6 -63.5 -13.484 1 33.94 207 ILE A O 1
ATOM 1625 N N . ASN A 1 208 ? 4.805 -63.75 -15.297 1 35.12 208 ASN A N 1
ATOM 1626 C CA . ASN A 1 208 ? 4.219 -62.469 -15.68 1 35.12 208 ASN A CA 1
ATOM 1627 C C . ASN A 1 208 ? 3.527 -61.812 -14.5 1 35.12 208 ASN A C 1
ATOM 1629 O O . ASN A 1 208 ? 2.365 -62.094 -14.211 1 35.12 208 ASN A O 1
ATOM 1633 N N . ALA A 1 209 ? 3.971 -61.844 -13.375 1 40.75 209 ALA A N 1
ATOM 1634 C CA . ALA A 1 209 ? 3.256 -61.062 -12.367 1 40.75 209 ALA A CA 1
ATOM 1635 C C . ALA A 1 209 ? 2.545 -59.875 -13.008 1 40.75 209 ALA A C 1
ATOM 1637 O O . ALA A 1 209 ? 3.152 -59.094 -13.766 1 40.75 209 ALA A O 1
ATOM 1638 N N . PRO A 1 210 ? 1.244 -59.969 -13.25 1 48.38 210 PRO A N 1
ATOM 1639 C CA . PRO A 1 210 ? 0.453 -58.875 -13.859 1 48.38 210 PRO A CA 1
ATOM 1640 C C . PRO A 1 210 ? 0.986 -57.5 -13.523 1 48.38 210 PRO A C 1
ATOM 1642 O O . PRO A 1 210 ? 1.337 -57.219 -12.367 1 48.38 210 PRO A O 1
ATOM 1645 N N . THR A 1 211 ? 1.67 -56.812 -14.414 1 67.38 211 THR A N 1
ATOM 1646 C CA . THR A 1 211 ? 2.34 -55.5 -14.25 1 67.38 211 THR A CA 1
ATOM 1647 C C . THR A 1 211 ? 1.397 -54.469 -13.641 1 67.38 211 THR A C 1
ATOM 1649 O O . THR A 1 211 ? 0.256 -54.344 -14.078 1 67.38 211 THR A O 1
ATOM 1652 N N . LYS A 1 212 ? 1.578 -54.188 -12.43 1 84.75 212 LYS A N 1
ATOM 1653 C CA . LYS A 1 212 ? 0.8 -53.188 -11.703 1 84.75 212 LYS A CA 1
ATOM 1654 C C . LYS A 1 212 ? 0.774 -51.844 -12.453 1 84.75 212 LYS A C 1
ATOM 1656 O O . LYS A 1 212 ? 1.773 -51.469 -13.062 1 84.75 212 LYS A O 1
ATOM 1661 N N . HIS A 1 213 ? -0.461 -51.406 -12.617 1 91.81 213 HIS A N 1
ATOM 1662 C CA . HIS A 1 213 ? -0.578 -50.062 -13.148 1 91.81 213 HIS A CA 1
ATOM 1663 C C . HIS A 1 213 ? 0.193 -49.062 -12.289 1 91.81 213 HIS A C 1
ATOM 1665 O O . HIS A 1 213 ? 0.013 -49.031 -11.07 1 91.81 213 HIS A O 1
ATOM 1671 N N . GLN A 1 214 ? 1.121 -48.281 -12.914 1 94.31 214 GLN A N 1
ATOM 1672 C CA . GLN A 1 214 ? 1.991 -47.375 -12.172 1 94.31 214 GLN A CA 1
ATOM 1673 C C . GLN A 1 214 ? 1.425 -45.938 -12.156 1 94.31 214 GLN A C 1
ATOM 1675 O O . GLN A 1 214 ? 1.419 -45.25 -13.18 1 94.31 214 GLN A O 1
ATOM 1680 N N . PHE A 1 215 ? 0.96 -45.5 -11 1 96 215 PHE A N 1
ATOM 1681 C CA . PHE A 1 215 ? 0.511 -44.125 -10.797 1 96 215 PHE A CA 1
ATOM 1682 C C . PHE A 1 215 ? 1.631 -43.281 -10.219 1 96 215 PHE A C 1
ATOM 1684 O O . PHE A 1 215 ? 2.506 -43.781 -9.508 1 96 215 PHE A O 1
ATOM 1691 N N . VAL A 1 216 ? 1.579 -41.938 -10.555 1 97 216 VAL A N 1
ATOM 1692 C CA . VAL A 1 216 ? 2.59 -41.062 -9.977 1 97 216 VAL A CA 1
ATOM 1693 C C . VAL A 1 216 ? 1.968 -39.688 -9.633 1 97 216 VAL A C 1
ATOM 1695 O O . VAL A 1 216 ? 1.12 -39.188 -10.375 1 97 216 VAL A O 1
ATOM 1698 N N . MET A 1 217 ? 2.355 -39.156 -8.492 1 97.19 217 MET A N 1
ATOM 1699 C CA . MET A 1 217 ? 2.045 -37.781 -8.094 1 97.19 217 MET A CA 1
ATOM 1700 C C . MET A 1 217 ? 3.322 -37 -7.816 1 97.19 217 MET A C 1
ATOM 1702 O O . MET A 1 217 ? 4.164 -37.438 -7.027 1 97.19 217 MET A O 1
ATOM 1706 N N . ILE A 1 218 ? 3.471 -35.906 -8.508 1 94.62 218 ILE A N 1
ATOM 1707 C CA . ILE A 1 218 ? 4.555 -34.969 -8.234 1 94.62 218 ILE A CA 1
ATOM 1708 C C . ILE A 1 218 ? 3.992 -33.688 -7.598 1 94.62 218 ILE A C 1
ATOM 1710 O O . ILE A 1 218 ? 3.275 -32.938 -8.242 1 94.62 218 ILE A O 1
ATOM 1714 N N . ALA A 1 219 ? 4.312 -33.5 -6.355 1 92.88 219 ALA A N 1
ATOM 1715 C CA . ALA A 1 219 ? 3.799 -32.312 -5.656 1 92.88 219 ALA A CA 1
ATOM 1716 C C . ALA A 1 219 ? 4.586 -32.062 -4.375 1 92.88 219 ALA A C 1
ATOM 1718 O O . ALA A 1 219 ? 5.199 -32.969 -3.816 1 92.88 219 ALA A O 1
ATOM 1719 N N . ARG A 1 220 ? 4.59 -30.797 -4.016 1 89.19 220 ARG A N 1
ATOM 1720 C CA . ARG A 1 220 ? 5.074 -30.469 -2.68 1 89.19 220 ARG A CA 1
ATOM 1721 C C . ARG A 1 220 ? 4.121 -31 -1.61 1 89.19 220 ARG A C 1
ATOM 1723 O O . ARG A 1 220 ? 2.902 -30.875 -1.746 1 89.19 220 ARG A O 1
ATOM 1730 N N . PHE A 1 221 ? 4.723 -31.562 -0.585 1 93.62 221 PHE A N 1
ATOM 1731 C CA . PHE A 1 221 ? 3.908 -32.094 0.509 1 93.62 221 PHE A CA 1
ATOM 1732 C C . PHE A 1 221 ? 3.539 -30.969 1.481 1 93.62 221 PHE A C 1
ATOM 1734 O O . PHE A 1 221 ? 3.998 -30.969 2.627 1 93.62 221 PHE A O 1
ATOM 1741 N N . ALA A 1 222 ? 2.695 -30.172 1.045 1 89.5 222 ALA A N 1
ATOM 1742 C CA . ALA A 1 222 ? 2.182 -29.031 1.79 1 89.5 222 ALA A CA 1
ATOM 1743 C C . ALA A 1 222 ? 0.83 -28.578 1.241 1 89.5 222 ALA A C 1
ATOM 1745 O O . ALA A 1 222 ? 0.475 -28.906 0.106 1 89.5 222 ALA A O 1
ATOM 1746 N N . TYR A 1 223 ? 0.163 -27.828 2.098 1 87 223 TYR A N 1
ATOM 1747 C CA . TYR A 1 223 ? -1.032 -27.172 1.577 1 87 223 TYR A CA 1
ATOM 1748 C C . TYR A 1 223 ? -0.716 -26.391 0.309 1 87 223 TYR A C 1
ATOM 1750 O O . TYR A 1 223 ? 0.309 -25.703 0.232 1 87 223 TYR A O 1
ATOM 1758 N N . PRO A 1 224 ? -1.541 -26.516 -0.687 1 89.12 224 PRO A N 1
ATOM 1759 C CA . PRO A 1 224 ? -2.912 -27.016 -0.725 1 89.12 224 PRO A CA 1
ATOM 1760 C C . PRO A 1 224 ? -2.996 -28.453 -1.26 1 89.12 224 PRO A C 1
ATOM 1762 O O . PRO A 1 224 ? -4.09 -28.938 -1.541 1 89.12 224 PRO A O 1
ATOM 1765 N N . LYS A 1 225 ? -1.887 -29.094 -1.456 1 93 225 LYS A N 1
ATOM 1766 C CA . LYS A 1 225 ? -1.891 -30.469 -1.963 1 93 225 LYS A CA 1
ATOM 1767 C C . LYS A 1 225 ? -2.473 -31.438 -0.935 1 93 225 LYS A C 1
ATOM 1769 O O . LYS A 1 225 ? -2.311 -31.234 0.271 1 93 225 LYS A O 1
ATOM 1774 N N . LEU A 1 226 ? -3.125 -32.5 -1.473 1 95.25 226 LEU A N 1
ATOM 1775 C CA . LEU A 1 226 ? -3.818 -33.406 -0.581 1 95.25 226 LEU A CA 1
ATOM 1776 C C . LEU A 1 226 ? -3.324 -34.844 -0.787 1 95.25 226 LEU A C 1
ATOM 1778 O O . LEU A 1 226 ? -4.121 -35.75 -1.035 1 95.25 226 LEU A O 1
ATOM 1782 N N . PRO A 1 227 ? -2.049 -35.062 -0.531 1 97 227 PRO A N 1
ATOM 1783 C CA . PRO A 1 227 ? -1.553 -36.438 -0.652 1 97 227 PRO A CA 1
ATOM 1784 C C . PRO A 1 227 ? -2.189 -37.375 0.361 1 97 227 PRO A C 1
ATOM 1786 O O . PRO A 1 227 ? -2.35 -38.562 0.081 1 97 227 PRO A O 1
ATOM 1789 N N . GLN A 1 228 ? -2.562 -36.906 1.476 1 97.44 228 GLN A N 1
ATOM 1790 C CA . GLN A 1 228 ? -3.166 -37.719 2.521 1 97.44 228 GLN A CA 1
ATOM 1791 C C . GLN A 1 228 ? -4.5 -38.312 2.064 1 97.44 228 GLN A C 1
ATOM 1793 O O . GLN A 1 228 ? -4.82 -39.469 2.371 1 97.44 228 GLN A O 1
ATOM 1798 N N . ASN A 1 229 ? -5.246 -37.5 1.39 1 97.81 229 ASN A N 1
ATOM 1799 C CA . ASN A 1 229 ? -6.516 -38 0.868 1 97.81 229 ASN A CA 1
ATOM 1800 C C . ASN A 1 229 ? -6.309 -39.062 -0.179 1 97.81 229 ASN A C 1
ATOM 1802 O O . ASN A 1 229 ? -7.098 -40.031 -0.261 1 97.81 229 ASN A O 1
ATOM 1806 N N . LEU A 1 230 ? -5.293 -38.938 -0.988 1 97.62 230 LEU A N 1
ATOM 1807 C CA . LEU A 1 230 ? -4.98 -39.969 -1.98 1 97.62 230 LEU A CA 1
ATOM 1808 C C . LEU A 1 230 ? -4.559 -41.281 -1.306 1 97.62 230 LEU A C 1
ATOM 1810 O O . LEU A 1 230 ? -5.004 -42.344 -1.701 1 97.62 230 LEU A O 1
ATOM 1814 N N . ILE A 1 231 ? -3.779 -41.156 -0.252 1 97.75 231 ILE A N 1
ATOM 1815 C CA . ILE A 1 231 ? -3.32 -42.312 0.475 1 97.75 231 ILE A CA 1
ATOM 1816 C C . ILE A 1 231 ? -4.516 -43.062 1.095 1 97.75 231 ILE A C 1
ATOM 1818 O O . ILE A 1 231 ? -4.617 -44.281 1.013 1 97.75 231 ILE A O 1
ATOM 1822 N N . ALA A 1 232 ? -5.367 -42.312 1.668 1 97.81 232 ALA A N 1
ATOM 1823 C CA . ALA A 1 232 ? -6.586 -42.906 2.225 1 97.81 232 ALA A CA 1
ATOM 1824 C C . ALA A 1 232 ? -7.398 -43.594 1.145 1 97.81 232 ALA A C 1
ATOM 1826 O O . ALA A 1 232 ? -7.984 -44.656 1.394 1 97.81 232 ALA A O 1
ATOM 1827 N N . ALA A 1 233 ? -7.465 -43.031 0.017 1 96.81 233 ALA A N 1
ATOM 1828 C CA . ALA A 1 233 ? -8.188 -43.625 -1.104 1 96.81 233 ALA A CA 1
ATOM 1829 C C . ALA A 1 233 ? -7.543 -44.938 -1.525 1 96.81 233 ALA A C 1
ATOM 1831 O O . ALA A 1 233 ? -8.242 -45.906 -1.87 1 96.81 233 ALA A O 1
ATOM 1832 N N . ILE A 1 234 ? -6.223 -45 -1.533 1 96.31 234 ILE A N 1
ATOM 1833 C CA . ILE A 1 234 ? -5.484 -46.219 -1.891 1 96.31 234 ILE A CA 1
ATOM 1834 C C . ILE A 1 234 ? -5.816 -47.344 -0.906 1 96.31 234 ILE A C 1
ATOM 1836 O O . ILE A 1 234 ? -5.98 -48.5 -1.303 1 96.31 234 ILE A O 1
ATOM 1840 N N . GLU A 1 235 ? -5.926 -46.938 0.333 1 95.5 235 GLU A N 1
ATOM 1841 C CA . GLU A 1 235 ? -6.305 -47.906 1.353 1 95.5 235 GLU A CA 1
ATOM 1842 C C . GLU A 1 235 ? -7.668 -48.531 1.047 1 95.5 235 GLU A C 1
ATOM 1844 O O . GLU A 1 235 ? -7.832 -49.75 1.111 1 95.5 235 GLU A O 1
ATOM 1849 N N . ILE A 1 236 ? -8.562 -47.719 0.712 1 95.06 236 ILE A N 1
ATOM 1850 C CA . ILE A 1 236 ? -9.906 -48.188 0.386 1 95.06 236 ILE A CA 1
ATOM 1851 C C . ILE A 1 236 ? -9.875 -49.062 -0.848 1 95.06 236 ILE A C 1
ATOM 1853 O O . ILE A 1 236 ? -10.531 -50.125 -0.885 1 95.06 236 ILE A O 1
ATOM 1857 N N . LEU A 1 237 ? -9.133 -48.688 -1.834 1 92.88 237 LEU A N 1
ATOM 1858 C CA . LEU A 1 237 ? -8.992 -49.438 -3.078 1 92.88 237 LEU A CA 1
ATOM 1859 C C . LEU A 1 237 ? -8.43 -50.812 -2.812 1 92.88 237 LEU A C 1
ATOM 1861 O O . LEU A 1 237 ? -8.883 -51.812 -3.414 1 92.88 237 LEU A O 1
ATOM 1865 N N . LYS A 1 238 ? -7.457 -50.875 -1.998 1 89.5 238 LYS A N 1
ATOM 1866 C CA . LYS A 1 238 ? -6.82 -52.156 -1.659 1 89.5 238 LYS A CA 1
ATOM 1867 C C . LYS A 1 238 ? -7.82 -53.125 -1.025 1 89.5 238 LYS A C 1
ATOM 1869 O O . LYS A 1 238 ? -7.797 -54.312 -1.306 1 89.5 238 LYS A O 1
ATOM 1874 N N . LEU A 1 239 ? -8.578 -52.625 -0.245 1 85.94 239 LEU A N 1
ATOM 1875 C CA . LEU A 1 239 ? -9.57 -53.438 0.448 1 85.94 239 LEU A CA 1
ATOM 1876 C C . LEU A 1 239 ? -10.555 -54.062 -0.541 1 85.94 239 LEU A C 1
ATOM 1878 O O . LEU A 1 239 ? -11.078 -55.156 -0.299 1 85.94 239 LEU A O 1
ATOM 1882 N N . HIS A 1 240 ? -10.766 -53.438 -1.613 1 78.62 240 HIS A N 1
ATOM 1883 C CA . HIS A 1 240 ? -11.734 -53.906 -2.59 1 78.62 240 HIS A CA 1
ATOM 1884 C C . HIS A 1 240 ? -11.062 -54.781 -3.658 1 78.62 240 HIS A C 1
ATOM 1886 O O . HIS A 1 240 ? -11.633 -55 -4.723 1 78.62 240 HIS A O 1
ATOM 1892 N N . ASN A 1 241 ? -9.891 -55.312 -3.439 1 62.47 241 ASN A N 1
ATOM 1893 C CA . ASN A 1 241 ? -9.148 -56.344 -4.156 1 62.47 241 ASN A CA 1
ATOM 1894 C C . ASN A 1 241 ? -8.617 -55.844 -5.488 1 62.47 241 ASN A C 1
ATOM 1896 O O . ASN A 1 241 ? -8.539 -56.594 -6.465 1 62.47 241 ASN A O 1
ATOM 1900 N N . SER A 1 242 ? -8.484 -54.562 -5.586 1 57.38 242 SER A N 1
ATOM 1901 C CA . SER A 1 242 ? -7.91 -54.094 -6.852 1 57.38 242 SER A CA 1
ATOM 1902 C C . SER A 1 242 ? -6.395 -53.969 -6.762 1 57.38 242 SER A C 1
ATOM 1904 O O . SER A 1 242 ? -5.859 -52.875 -6.625 1 57.38 242 SER A O 1
ATOM 1906 N N . ASN A 1 243 ? -5.633 -55.219 -6.484 1 60.44 243 ASN A N 1
ATOM 1907 C CA . ASN A 1 243 ? -4.207 -55.375 -6.203 1 60.44 243 ASN A CA 1
ATOM 1908 C C . ASN A 1 243 ? -3.355 -55.062 -7.426 1 60.44 243 ASN A C 1
ATOM 1910 O O . ASN A 1 243 ? -2.166 -55.375 -7.461 1 60.44 243 ASN A O 1
ATOM 1914 N N . HIS A 1 244 ? -3.887 -54.219 -8.297 1 78.12 244 HIS A N 1
ATOM 1915 C CA . HIS A 1 244 ? -3.148 -54.125 -9.547 1 78.12 244 HIS A CA 1
ATOM 1916 C C . HIS A 1 244 ? -2.633 -52.719 -9.797 1 78.12 244 HIS A C 1
ATOM 1918 O O . HIS A 1 244 ? -2.471 -52.312 -10.945 1 78.12 244 HIS A O 1
ATOM 1924 N N . ALA A 1 245 ? -2.359 -51.969 -8.609 1 90.75 245 ALA A N 1
ATOM 1925 C CA . ALA A 1 245 ? -1.858 -50.625 -8.852 1 90.75 245 ALA A CA 1
ATOM 1926 C C . ALA A 1 245 ? -0.743 -50.281 -7.875 1 90.75 245 ALA A C 1
ATOM 1928 O O . ALA A 1 245 ? -0.702 -50.781 -6.754 1 90.75 245 ALA A O 1
ATOM 1929 N N . HIS A 1 246 ? 0.219 -49.594 -8.289 1 94.44 246 HIS A N 1
ATOM 1930 C CA . HIS A 1 246 ? 1.275 -49.031 -7.469 1 94.44 246 HIS A CA 1
ATOM 1931 C C . HIS A 1 246 ? 1.297 -47.5 -7.582 1 94.44 246 HIS A C 1
ATOM 1933 O O . HIS A 1 246 ? 1.091 -46.938 -8.664 1 94.44 246 HIS A O 1
ATOM 1939 N N . PHE A 1 247 ? 1.54 -46.875 -6.445 1 96.75 247 PHE A N 1
ATOM 1940 C CA . PHE A 1 247 ? 1.503 -45.438 -6.402 1 96.75 247 PHE A CA 1
ATOM 1941 C C . PHE A 1 247 ? 2.842 -44.875 -5.941 1 96.75 247 PHE A C 1
ATOM 1943 O O . PHE A 1 247 ? 3.334 -45.219 -4.867 1 96.75 247 PHE A O 1
ATOM 1950 N N . THR A 1 248 ? 3.428 -44 -6.77 1 97.06 248 THR A N 1
ATOM 1951 C CA . THR A 1 248 ? 4.672 -43.312 -6.41 1 97.06 248 THR A CA 1
ATOM 1952 C C . THR A 1 248 ? 4.43 -41.844 -6.133 1 97.06 248 THR A C 1
ATOM 1954 O O . THR A 1 248 ? 3.76 -41.156 -6.914 1 97.06 248 THR A O 1
ATOM 1957 N N . PHE A 1 249 ? 4.918 -41.375 -4.988 1 97.25 249 PHE A N 1
ATOM 1958 C CA . PHE A 1 249 ? 4.871 -39.969 -4.617 1 97.25 249 PHE A CA 1
ATOM 1959 C C . PHE A 1 249 ? 6.25 -39.312 -4.727 1 97.25 249 PHE A C 1
ATOM 1961 O O . PHE A 1 249 ? 7.219 -39.812 -4.148 1 97.25 249 PHE A O 1
ATOM 1968 N N . ILE A 1 250 ? 6.305 -38.25 -5.5 1 94.56 250 ILE A N 1
ATOM 1969 C CA . ILE A 1 250 ? 7.562 -37.531 -5.676 1 94.56 250 ILE A CA 1
ATOM 1970 C C . ILE A 1 250 ? 7.434 -36.125 -5.125 1 94.56 250 ILE A C 1
ATOM 1972 O O . ILE A 1 250 ? 6.531 -35.375 -5.516 1 94.56 250 ILE A O 1
ATOM 1976 N N . GLY A 1 251 ? 8.359 -35.75 -4.266 1 91.62 251 GLY A N 1
ATOM 1977 C CA . GLY A 1 251 ? 8.359 -34.406 -3.678 1 91.62 251 GLY A CA 1
ATOM 1978 C C . GLY A 1 251 ? 8.719 -34.406 -2.203 1 91.62 251 GLY A C 1
ATOM 1979 O O . GLY A 1 251 ? 8.859 -35.469 -1.595 1 91.62 251 GLY A O 1
ATOM 1980 N N . ASP A 1 252 ? 8.922 -33.188 -1.748 1 89.88 252 ASP A N 1
ATOM 1981 C CA . ASP A 1 252 ? 9.18 -32.969 -0.329 1 89.88 252 ASP A CA 1
ATOM 1982 C C . ASP A 1 252 ? 8.258 -31.891 0.24 1 89.88 252 ASP A C 1
ATOM 1984 O O . ASP A 1 252 ? 7.461 -31.297 -0.492 1 89.88 252 ASP A O 1
ATOM 1988 N N . GLY A 1 253 ? 8.312 -31.797 1.666 1 90.44 253 GLY A N 1
ATOM 1989 C CA . GLY A 1 253 ? 7.5 -30.781 2.326 1 90.44 253 GLY A CA 1
ATOM 1990 C C . GLY A 1 253 ? 7.18 -31.125 3.77 1 90.44 253 GLY A C 1
ATOM 1991 O O . GLY A 1 253 ? 7.57 -32.188 4.262 1 90.44 253 GLY A O 1
ATOM 1992 N N . PRO A 1 254 ? 6.527 -30.281 4.379 1 91.19 254 PRO A N 1
ATOM 1993 C CA . PRO A 1 254 ? 6.305 -30.406 5.82 1 91.19 254 PRO A CA 1
ATOM 1994 C C . PRO A 1 254 ? 5.398 -31.578 6.18 1 91.19 254 PRO A C 1
ATOM 1996 O O . PRO A 1 254 ? 5.465 -32.094 7.297 1 91.19 254 PRO A O 1
ATOM 1999 N N . THR A 1 255 ? 4.586 -32.062 5.285 1 94.94 255 THR A N 1
ATOM 2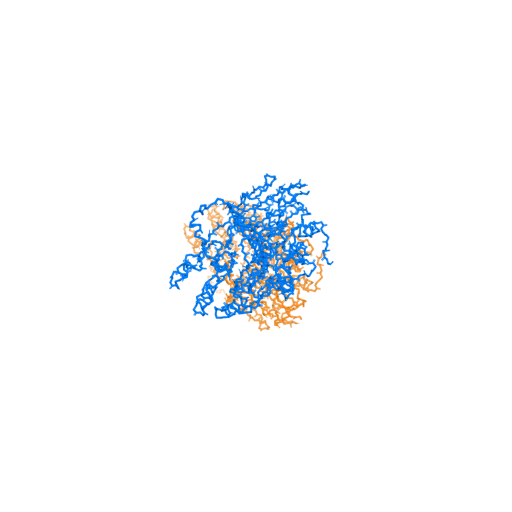000 C CA . THR A 1 255 ? 3.637 -33.125 5.629 1 94.94 255 THR A CA 1
ATOM 2001 C C . THR A 1 255 ? 4.129 -34.469 5.137 1 94.94 255 THR A C 1
ATOM 2003 O O . THR A 1 255 ? 3.412 -35.469 5.227 1 94.94 255 THR A O 1
ATOM 2006 N N . LEU A 1 256 ? 5.305 -34.562 4.59 1 96.12 256 LEU A N 1
ATOM 2007 C CA . LEU A 1 256 ? 5.828 -35.781 4.027 1 96.12 256 LEU A CA 1
ATOM 2008 C C . LEU A 1 256 ? 5.879 -36.875 5.086 1 96.12 256 LEU A C 1
ATOM 2010 O O . LEU A 1 256 ? 5.41 -38 4.852 1 96.12 256 LEU A O 1
ATOM 2014 N N . ASN A 1 257 ? 6.383 -36.531 6.262 1 96.62 257 ASN A N 1
ATOM 2015 C CA . ASN A 1 257 ? 6.484 -37.5 7.34 1 96.62 257 ASN A CA 1
ATOM 2016 C C . ASN A 1 257 ? 5.117 -38.062 7.738 1 96.62 257 ASN A C 1
ATOM 2018 O O . ASN A 1 257 ? 4.965 -39.25 7.98 1 96.62 257 ASN A O 1
ATOM 2022 N N . ASP A 1 258 ? 4.215 -37.188 7.852 1 97.44 258 ASP A N 1
ATOM 2023 C CA . ASP A 1 258 ? 2.855 -37.594 8.18 1 97.44 258 ASP A CA 1
ATOM 2024 C C . ASP A 1 258 ? 2.307 -38.562 7.137 1 97.44 258 ASP A C 1
ATOM 2026 O O . ASP A 1 258 ? 1.632 -39.531 7.48 1 97.44 258 ASP A O 1
ATOM 2030 N N . CYS A 1 259 ? 2.559 -38.312 5.93 1 97.94 259 CYS A N 1
ATOM 2031 C CA . CYS A 1 259 ? 2.104 -39.156 4.836 1 97.94 259 CYS A CA 1
ATOM 2032 C C . CYS A 1 259 ? 2.75 -40.531 4.914 1 97.94 259 CYS A C 1
ATOM 2034 O O . CYS A 1 259 ? 2.08 -41.562 4.727 1 97.94 259 CYS A O 1
ATOM 2036 N N . GLN A 1 260 ? 4.004 -40.562 5.176 1 97.81 260 GLN A N 1
ATOM 2037 C CA . GLN A 1 260 ? 4.723 -41.812 5.297 1 97.81 260 GLN A CA 1
ATOM 2038 C C . GLN A 1 260 ? 4.172 -42.656 6.445 1 97.81 260 GLN A C 1
ATOM 2040 O O . GLN A 1 260 ? 4.008 -43.875 6.312 1 97.81 260 GLN A O 1
ATOM 2045 N N . GLN A 1 261 ? 3.883 -42.031 7.516 1 98.06 261 GLN A N 1
ATOM 2046 C CA . GLN A 1 261 ? 3.293 -42.719 8.656 1 98.06 261 GLN A CA 1
ATOM 2047 C C . GLN A 1 261 ? 1.915 -43.281 8.312 1 98.06 261 GLN A C 1
ATOM 2049 O O . GLN A 1 261 ? 1.564 -44.375 8.727 1 98.06 261 GLN A O 1
ATOM 2054 N N . GLN A 1 262 ? 1.201 -42.5 7.633 1 98.12 262 GLN A N 1
ATOM 2055 C CA . GLN A 1 262 ? -0.122 -42.938 7.199 1 98.12 262 GLN A CA 1
ATOM 2056 C C . GLN A 1 262 ? -0.037 -44.219 6.379 1 98.12 262 GLN A C 1
ATOM 2058 O O . GLN A 1 262 ? -0.869 -45.125 6.531 1 98.12 262 GLN A O 1
ATOM 2063 N N . VAL A 1 263 ? 0.889 -44.344 5.52 1 97.75 263 VAL A N 1
ATOM 2064 C CA . VAL A 1 263 ? 1.091 -45.531 4.66 1 97.75 263 VAL A CA 1
ATOM 2065 C C . VAL A 1 263 ? 1.405 -46.75 5.516 1 97.75 263 VAL A C 1
ATOM 2067 O O . VAL A 1 263 ? 0.854 -47.812 5.289 1 97.75 263 VAL A O 1
ATOM 2070 N N . VAL A 1 264 ? 2.215 -46.562 6.531 1 97.5 264 VAL A N 1
ATOM 2071 C CA . VAL A 1 264 ? 2.602 -47.656 7.426 1 97.5 264 VAL A CA 1
ATOM 2072 C C . VAL A 1 264 ? 1.39 -48.125 8.227 1 97.5 264 VAL A C 1
ATOM 2074 O O . VAL A 1 264 ? 1.123 -49.312 8.32 1 97.5 264 VAL A O 1
ATOM 2077 N N . GLN A 1 265 ? 0.708 -47.219 8.734 1 97.62 265 GLN A N 1
ATOM 2078 C CA . GLN A 1 265 ? -0.456 -47.5 9.562 1 97.62 265 GLN A CA 1
ATOM 2079 C C . GLN A 1 265 ? -1.52 -48.25 8.758 1 97.62 265 GLN A C 1
ATOM 2081 O O . GLN A 1 265 ? -2.232 -49.094 9.289 1 97.62 265 GLN A O 1
ATOM 2086 N N . ALA A 1 266 ? -1.583 -47.969 7.52 1 96.12 266 ALA A N 1
ATOM 2087 C CA . ALA A 1 266 ? -2.605 -48.562 6.66 1 96.12 266 ALA A CA 1
ATOM 2088 C C . ALA A 1 266 ? -2.105 -49.844 6.023 1 96.12 266 ALA A C 1
ATOM 2090 O O . ALA A 1 266 ? -2.844 -50.5 5.293 1 96.12 266 ALA A O 1
ATOM 2091 N N . GLY A 1 267 ? -0.854 -50.156 6.25 1 94.94 267 GLY A N 1
ATOM 2092 C CA . GLY A 1 267 ? -0.267 -51.344 5.676 1 94.94 267 GLY A CA 1
ATOM 2093 C C . GLY A 1 267 ? -0.087 -51.281 4.172 1 94.94 267 GLY A C 1
ATOM 2094 O O . GLY A 1 267 ? -0.313 -52.25 3.459 1 94.94 267 GLY A O 1
ATOM 2095 N N . LEU A 1 268 ? 0.275 -50.125 3.682 1 95.56 268 LEU A N 1
ATOM 2096 C CA . LEU A 1 268 ? 0.349 -49.906 2.246 1 95.56 268 LEU A CA 1
ATOM 2097 C C . LEU A 1 268 ? 1.8 -49.844 1.775 1 95.56 268 LEU A C 1
ATOM 2099 O O . LEU A 1 268 ? 2.094 -49.312 0.704 1 95.56 268 LEU A O 1
ATOM 2103 N N . GLU A 1 269 ? 2.764 -50.375 2.455 1 94.69 269 GLU A N 1
ATOM 2104 C CA . GLU A 1 269 ? 4.191 -50.25 2.168 1 94.69 269 GLU A CA 1
ATOM 2105 C C . GLU A 1 269 ? 4.543 -50.938 0.844 1 94.69 269 GLU A C 1
ATOM 2107 O O . GLU A 1 269 ? 5.512 -50.531 0.187 1 94.69 269 GLU A O 1
ATOM 2112 N N . ASN A 1 270 ? 3.758 -51.844 0.467 1 92.25 270 ASN A N 1
ATOM 2113 C CA . ASN A 1 270 ? 4.008 -52.531 -0.796 1 92.25 270 ASN A CA 1
ATOM 2114 C C . ASN A 1 270 ? 3.283 -51.844 -1.955 1 92.25 270 ASN A C 1
ATOM 2116 O O . ASN A 1 270 ? 3.535 -52.156 -3.119 1 92.25 270 ASN A O 1
ATOM 2120 N N . ASP A 1 271 ? 2.441 -50.969 -1.707 1 93.81 271 ASP A N 1
ATOM 2121 C CA . ASP A 1 271 ? 1.588 -50.312 -2.709 1 93.81 271 ASP A CA 1
ATOM 2122 C C . ASP A 1 271 ? 2.039 -48.906 -2.992 1 93.81 271 ASP A C 1
ATOM 2124 O O . ASP A 1 271 ? 1.678 -48.312 -4.02 1 93.81 271 ASP A O 1
ATOM 2128 N N . VAL A 1 272 ? 2.773 -48.281 -2.068 1 96.75 272 VAL A N 1
ATOM 2129 C CA . VAL A 1 272 ? 3.115 -46.875 -2.154 1 96.75 272 VAL A CA 1
ATOM 2130 C C . VAL A 1 272 ? 4.625 -46.688 -2.006 1 96.75 272 VAL A C 1
ATOM 2132 O O . VAL A 1 272 ? 5.25 -47.344 -1.156 1 96.75 272 VAL A O 1
ATOM 2135 N N . THR A 1 273 ? 5.242 -45.875 -2.871 1 96.94 273 THR A N 1
ATOM 2136 C CA . THR A 1 273 ? 6.652 -45.531 -2.775 1 96.94 273 THR A CA 1
ATOM 2137 C C . THR A 1 273 ? 6.82 -44 -2.711 1 96.94 273 THR A C 1
ATOM 2139 O O . THR A 1 273 ? 6.156 -43.281 -3.443 1 96.94 273 THR A O 1
ATOM 2142 N N . PHE A 1 274 ? 7.668 -43.562 -1.809 1 97 274 PHE A N 1
ATOM 2143 C CA . PHE A 1 274 ? 8.078 -42.156 -1.745 1 97 274 PHE A CA 1
ATOM 2144 C C . PHE A 1 274 ? 9.5 -42 -2.271 1 97 274 PHE A C 1
ATOM 2146 O O . PHE A 1 274 ? 10.422 -42.656 -1.805 1 97 274 PHE A O 1
ATOM 2153 N N . LEU A 1 275 ? 9.68 -41.031 -3.213 1 94.62 275 LEU A N 1
ATOM 2154 C CA . LEU A 1 275 ? 11.008 -40.844 -3.775 1 94.62 275 LEU A CA 1
ATOM 2155 C C . LEU A 1 275 ? 11.672 -39.594 -3.186 1 94.62 275 LEU A C 1
ATOM 2157 O O . LEU A 1 275 ? 12.867 -39.375 -3.381 1 94.62 275 LEU A O 1
ATOM 2161 N N . GLY A 1 276 ? 10.852 -38.781 -2.416 1 90.44 276 GLY A N 1
ATOM 2162 C CA . GLY A 1 276 ? 11.391 -37.531 -1.928 1 90.44 276 GLY A CA 1
ATOM 2163 C C . GLY A 1 276 ? 11.555 -36.5 -3.018 1 90.44 276 GLY A C 1
ATOM 2164 O O . GLY A 1 276 ? 10.844 -36.531 -4.023 1 90.44 276 GLY A O 1
ATOM 2165 N N . ASN A 1 277 ? 12.406 -35.531 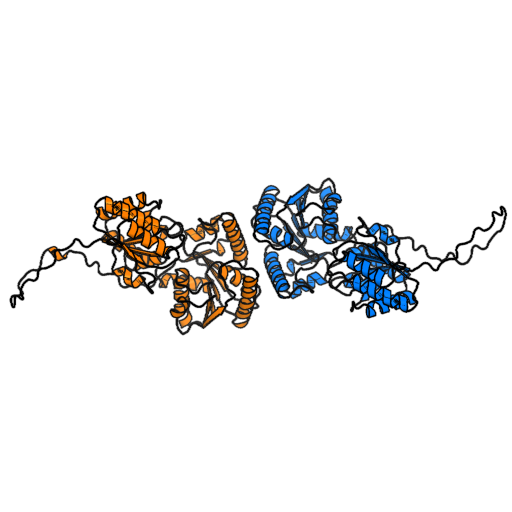-2.693 1 84.5 277 ASN A N 1
ATOM 2166 C CA . ASN A 1 277 ? 12.664 -34.469 -3.668 1 84.5 277 ASN A CA 1
ATOM 2167 C C . ASN A 1 277 ? 13.562 -34.969 -4.797 1 84.5 277 ASN A C 1
ATOM 2169 O O . ASN A 1 277 ? 14.648 -35.5 -4.551 1 84.5 277 ASN A O 1
ATOM 2173 N N . VAL A 1 278 ? 13.078 -34.906 -5.996 1 82 278 VAL A N 1
ATOM 2174 C CA . VAL A 1 278 ? 13.852 -35.312 -7.164 1 82 278 VAL A CA 1
ATOM 2175 C C . VAL A 1 278 ? 14.031 -34.125 -8.109 1 82 278 VAL A C 1
ATOM 2177 O O . VAL A 1 278 ? 13.047 -33.5 -8.523 1 82 278 VAL A O 1
ATOM 2180 N N . ILE A 1 279 ? 15.242 -33.844 -8.453 1 73.94 279 ILE A N 1
ATOM 2181 C CA . ILE A 1 279 ? 15.531 -32.781 -9.422 1 73.94 279 ILE A CA 1
ATOM 2182 C C . ILE A 1 279 ? 15.156 -33.281 -10.828 1 73.94 279 ILE A C 1
ATOM 2184 O O . ILE A 1 279 ? 15.484 -34.406 -11.211 1 73.94 279 ILE A O 1
ATOM 2188 N N . ASN A 1 280 ? 14.438 -32.594 -11.586 1 75.06 280 ASN A N 1
ATOM 2189 C CA . ASN A 1 280 ? 13.977 -32.938 -12.93 1 75.06 280 ASN A CA 1
ATOM 2190 C C . ASN A 1 280 ? 13.133 -34.219 -12.93 1 75.06 280 ASN A C 1
ATOM 2192 O O . ASN A 1 280 ? 13.375 -35.125 -13.727 1 75.06 280 ASN A O 1
ATOM 2196 N N . ALA A 1 281 ? 12.234 -34.219 -12.055 1 77.62 281 ALA A N 1
ATOM 2197 C CA . ALA A 1 281 ? 11.367 -35.375 -11.875 1 77.62 281 ALA A CA 1
ATOM 2198 C C . ALA A 1 281 ? 10.617 -35.719 -13.164 1 77.62 281 ALA A C 1
ATOM 2200 O O . ALA A 1 281 ? 10.164 -36.844 -13.352 1 77.62 281 ALA A O 1
ATOM 2201 N N . SER A 1 282 ? 10.555 -34.781 -14.047 1 80.38 282 SER A N 1
ATOM 2202 C CA . SER A 1 282 ? 9.836 -34.969 -15.305 1 80.38 282 SER A CA 1
ATOM 2203 C C . SER A 1 282 ? 10.469 -36.094 -16.125 1 80.38 282 SER A C 1
ATOM 2205 O O . SER A 1 282 ? 9.781 -36.75 -16.891 1 80.38 282 SER A O 1
ATOM 2207 N N . HIS A 1 283 ? 11.695 -36.344 -15.906 1 81.56 283 HIS A N 1
ATOM 2208 C CA . HIS A 1 283 ? 12.414 -37.375 -16.656 1 81.56 283 HIS A CA 1
ATOM 2209 C C . HIS A 1 283 ? 11.984 -38.75 -16.219 1 81.56 283 HIS A C 1
ATOM 2211 O O . HIS A 1 283 ? 12.234 -39.75 -16.938 1 81.56 283 HIS A O 1
ATOM 2217 N N . LEU A 1 284 ? 11.352 -38.781 -15.117 1 87.5 284 LEU A N 1
ATOM 2218 C CA . LEU A 1 284 ? 10.938 -40.094 -14.594 1 87.5 284 LEU A CA 1
ATOM 2219 C C . LEU A 1 284 ? 9.539 -40.438 -15.086 1 87.5 284 LEU A C 1
ATOM 2221 O O . LEU A 1 284 ? 9.109 -41.594 -14.977 1 87.5 284 LEU A O 1
ATOM 2225 N N . LEU A 1 285 ? 8.859 -39.562 -15.672 1 92.56 285 LEU A N 1
ATOM 2226 C CA . LEU A 1 285 ? 7.43 -39.688 -15.914 1 92.56 285 LEU A CA 1
ATOM 2227 C C . LEU A 1 285 ? 7.16 -40.75 -16.969 1 92.56 285 LEU A C 1
ATOM 2229 O O . LEU A 1 285 ? 6.086 -41.375 -16.984 1 92.56 285 LEU A O 1
ATOM 2233 N N . SER A 1 286 ? 8.18 -41.062 -17.781 1 87.56 286 SER A N 1
ATOM 2234 C CA . SER A 1 286 ? 8.016 -42.062 -18.844 1 87.56 286 SER A CA 1
ATOM 2235 C C . SER A 1 286 ? 7.859 -43.438 -18.266 1 87.56 286 SER A C 1
ATOM 2237 O O . SER A 1 286 ? 7.438 -44.375 -18.969 1 87.56 286 SER A O 1
ATOM 2239 N N . GLN A 1 287 ? 8.195 -43.594 -17 1 88.31 287 GLN A N 1
ATOM 2240 C CA . GLN A 1 287 ? 8.156 -44.906 -16.359 1 88.31 287 GLN A CA 1
ATOM 2241 C C . GLN A 1 287 ? 6.781 -45.188 -15.742 1 88.31 287 GLN A C 1
ATOM 2243 O O . GLN A 1 287 ? 6.539 -46.25 -15.211 1 88.31 287 GLN A O 1
ATOM 2248 N N . TYR A 1 288 ? 5.906 -44.281 -15.898 1 93.31 288 TYR A N 1
ATOM 2249 C CA . TYR A 1 288 ? 4.609 -44.438 -15.25 1 93.31 288 TYR A CA 1
ATOM 2250 C C . TYR A 1 288 ? 3.488 -44.5 -16.281 1 93.31 288 TYR A C 1
ATOM 2252 O O . TYR A 1 288 ? 3.721 -44.344 -17.469 1 93.31 288 TYR A O 1
ATOM 2260 N N . ASP A 1 289 ? 2.305 -44.844 -15.688 1 92.81 289 ASP A N 1
ATOM 2261 C CA . ASP A 1 289 ? 1.178 -45.062 -16.578 1 92.81 289 ASP A CA 1
ATOM 2262 C C . ASP A 1 289 ? 0.148 -43.938 -16.469 1 92.81 289 ASP A C 1
ATOM 2264 O O . ASP A 1 289 ? -0.55 -43.625 -17.438 1 92.81 289 ASP A O 1
ATOM 2268 N N . THR A 1 290 ? 0 -43.438 -15.336 1 95.94 290 THR A N 1
ATOM 2269 C CA . THR A 1 290 ? -1.008 -42.406 -15.086 1 95.94 290 THR A CA 1
ATOM 2270 C C . THR A 1 290 ? -0.51 -41.406 -14.062 1 95.94 290 THR A C 1
ATOM 2272 O O . THR A 1 290 ? 0.118 -41.781 -13.07 1 95.94 290 THR A O 1
ATOM 2275 N N . PHE A 1 291 ? -0.737 -40.125 -14.312 1 97.38 291 PHE A N 1
ATOM 2276 C CA . PHE A 1 291 ? -0.39 -39.062 -13.391 1 97.38 291 PHE A CA 1
ATOM 2277 C C . PHE A 1 291 ? -1.595 -38.656 -12.547 1 97.38 291 PHE A C 1
ATOM 2279 O O . PHE A 1 291 ? -2.711 -38.562 -13.062 1 97.38 291 PHE A O 1
ATOM 2286 N N . ILE A 1 292 ? -1.382 -38.406 -11.281 1 98 292 ILE A N 1
ATOM 2287 C CA . ILE A 1 292 ? -2.455 -38.031 -10.375 1 98 292 ILE A CA 1
ATOM 2288 C C . ILE A 1 292 ? -2.049 -36.781 -9.602 1 98 292 ILE A C 1
ATOM 2290 O O . ILE A 1 292 ? -0.904 -36.656 -9.164 1 98 292 ILE A O 1
ATOM 2294 N N . LEU A 1 293 ? -3.021 -35.812 -9.477 1 97.94 293 LEU A N 1
ATOM 2295 C CA . LEU A 1 293 ? -2.795 -34.656 -8.633 1 97.94 293 LEU A CA 1
ATOM 2296 C C . LEU A 1 293 ? -4.062 -34.25 -7.883 1 97.94 293 LEU A C 1
ATOM 2298 O O . LEU A 1 293 ? -5.023 -33.781 -8.484 1 97.94 293 LEU A O 1
ATOM 2302 N N . ILE A 1 294 ? -4.051 -34.469 -6.598 1 97.06 294 ILE A N 1
ATOM 2303 C CA . ILE A 1 294 ? -5.156 -34.094 -5.727 1 97.06 294 ILE A CA 1
ATOM 2304 C C . ILE A 1 294 ? -4.793 -32.812 -4.945 1 97.06 294 ILE A C 1
ATOM 2306 O O . ILE A 1 294 ? -3.797 -32.812 -4.215 1 97.06 294 ILE A O 1
ATOM 2310 N N . SER A 1 295 ? -5.531 -31.75 -5.117 1 95 295 SER A N 1
ATOM 2311 C CA . SER A 1 295 ? -5.211 -30.453 -4.527 1 95 295 SER A CA 1
ATOM 2312 C C . SER A 1 295 ? -6.473 -29.641 -4.254 1 95 295 SER A C 1
ATOM 2314 O O . SER A 1 295 ? -7.496 -29.844 -4.914 1 95 295 SER A O 1
ATOM 2316 N N . LYS A 1 296 ? -6.453 -28.828 -3.281 1 91.12 296 LYS A N 1
ATOM 2317 C CA . LYS A 1 296 ? -7.586 -27.969 -2.951 1 91.12 296 LYS A CA 1
ATOM 2318 C C . LYS A 1 296 ? -7.66 -26.766 -3.893 1 91.12 296 LYS A C 1
ATOM 2320 O O . LYS A 1 296 ? -8.75 -26.281 -4.199 1 91.12 296 LYS A O 1
ATOM 2325 N N . HIS A 1 297 ? -6.539 -26.25 -4.289 1 89.44 297 HIS A N 1
ATOM 2326 C CA . HIS A 1 297 ? -6.496 -25.125 -5.223 1 89.44 297 HIS A CA 1
ATOM 2327 C C . HIS A 1 297 ? -5.211 -25.141 -6.047 1 89.44 297 HIS A C 1
ATOM 2329 O O . HIS A 1 297 ? -4.172 -25.609 -5.574 1 89.44 297 HIS A O 1
ATOM 2335 N N . GLU A 1 298 ? -5.359 -24.703 -7.309 1 90.38 298 GLU A N 1
ATOM 2336 C CA . GLU A 1 298 ? -4.238 -24.641 -8.242 1 90.38 298 GLU A CA 1
ATOM 2337 C C . GLU A 1 298 ? -4.379 -23.453 -9.188 1 90.38 298 GLU A C 1
ATOM 2339 O O . GLU A 1 298 ? -5.477 -22.922 -9.375 1 90.38 298 GLU A O 1
ATOM 2344 N N . GLY A 1 299 ? -3.279 -22.922 -9.695 1 91.38 299 GLY A N 1
ATOM 2345 C CA . GLY A 1 299 ? -3.285 -22.094 -10.898 1 91.38 299 GLY A CA 1
ATOM 2346 C C . GLY A 1 299 ? -3.293 -22.906 -12.18 1 91.38 299 GLY A C 1
ATOM 2347 O O . GLY A 1 299 ? -4.352 -23.328 -12.648 1 91.38 299 GLY A O 1
ATOM 2348 N N . LEU A 1 300 ? -2.156 -23.188 -12.672 1 94.5 300 LEU A N 1
ATOM 2349 C CA . LEU A 1 300 ? -1.94 -24.109 -13.781 1 94.5 300 LEU A CA 1
ATOM 2350 C C . LEU A 1 300 ? -0.722 -24.984 -13.531 1 94.5 300 LEU A C 1
ATOM 2352 O O . LEU A 1 300 ? 0.385 -24.672 -13.961 1 94.5 300 LEU A O 1
ATOM 2356 N N . PRO A 1 301 ? -0.944 -26.047 -12.898 1 94.31 301 PRO A N 1
ATOM 2357 C CA . PRO A 1 301 ? 0.173 -26.859 -12.414 1 94.31 301 PRO A CA 1
ATOM 2358 C C . PRO A 1 301 ? 1.078 -27.344 -13.547 1 94.31 301 PRO A C 1
ATOM 2360 O O . PRO A 1 301 ? 0.621 -28.047 -14.445 1 94.31 301 PRO A O 1
ATOM 2363 N N . ILE A 1 302 ? 2.291 -27.141 -13.383 1 93.81 302 ILE A N 1
ATOM 2364 C CA . ILE A 1 302 ? 3.305 -27.484 -14.375 1 93.81 302 ILE A CA 1
ATOM 2365 C C . ILE A 1 302 ? 3.51 -29 -14.391 1 93.81 302 ILE A C 1
ATOM 2367 O O . ILE A 1 302 ? 3.76 -29.594 -15.438 1 93.81 302 ILE A O 1
ATOM 2371 N N . SER A 1 303 ? 3.338 -29.625 -13.281 1 93.88 303 SER A N 1
ATOM 2372 C CA . SER A 1 303 ? 3.527 -31.062 -13.172 1 93.88 303 SER A CA 1
ATOM 2373 C C . SER A 1 303 ? 2.566 -31.812 -14.086 1 93.88 303 SER A C 1
ATOM 2375 O O . SER A 1 303 ? 2.924 -32.844 -14.664 1 93.88 303 SER A O 1
ATOM 2377 N N . ILE A 1 304 ? 1.395 -31.312 -14.211 1 96.94 304 ILE A N 1
ATOM 2378 C CA . ILE A 1 304 ? 0.439 -31.938 -15.125 1 96.94 304 ILE A CA 1
ATOM 2379 C C . ILE A 1 304 ? 0.908 -31.75 -16.562 1 96.94 304 ILE A C 1
ATOM 2381 O O . ILE A 1 304 ? 0.823 -32.688 -17.375 1 96.94 304 ILE A O 1
ATOM 2385 N N . ILE A 1 305 ? 1.397 -30.594 -16.859 1 96.62 305 ILE A N 1
ATOM 2386 C CA . ILE A 1 305 ? 1.892 -30.328 -18.203 1 96.62 305 ILE A CA 1
ATOM 2387 C C . ILE A 1 305 ? 3.064 -31.25 -18.516 1 96.62 305 ILE A C 1
ATOM 2389 O O . ILE A 1 305 ? 3.17 -31.781 -19.625 1 96.62 305 ILE A O 1
ATOM 2393 N N . GLU A 1 306 ? 3.893 -31.469 -17.547 1 94.06 306 GLU A N 1
ATOM 2394 C CA . GLU A 1 306 ? 4.996 -32.406 -17.703 1 94.06 306 GLU A CA 1
ATOM 2395 C C . GLU A 1 306 ? 4.484 -33.812 -18 1 94.06 306 GLU A C 1
ATOM 2397 O O . GLU A 1 306 ? 5.023 -34.5 -18.875 1 94.06 306 GLU A O 1
ATOM 2402 N N . ALA A 1 307 ? 3.508 -34.219 -17.297 1 95.19 307 ALA A N 1
ATOM 2403 C CA . ALA A 1 307 ? 2.896 -35.5 -17.516 1 95.19 307 ALA A CA 1
ATOM 2404 C C . ALA A 1 307 ? 2.301 -35.625 -18.922 1 95.19 307 ALA A C 1
ATOM 2406 O O . ALA A 1 307 ? 2.477 -36.625 -19.609 1 95.19 307 ALA A O 1
ATOM 2407 N N . MET A 1 308 ? 1.646 -34.594 -19.312 1 96.31 308 MET A N 1
ATOM 2408 C CA . MET A 1 308 ? 1.041 -34.531 -20.641 1 96.31 308 MET A CA 1
ATOM 2409 C C . MET A 1 308 ? 2.107 -34.625 -21.734 1 96.31 308 MET A C 1
ATOM 2411 O O . MET A 1 308 ? 1.899 -35.25 -22.766 1 96.31 308 MET A O 1
ATOM 2415 N N . ALA A 1 309 ? 3.209 -34 -21.5 1 94.44 309 ALA A N 1
ATOM 2416 C CA . ALA A 1 309 ? 4.309 -34 -22.469 1 94.44 309 ALA A CA 1
ATOM 2417 C C . ALA A 1 309 ? 4.781 -35.438 -22.75 1 94.44 309 ALA A C 1
ATOM 2419 O O . ALA A 1 309 ? 5.211 -35.75 -23.859 1 94.44 309 ALA A O 1
ATOM 2420 N N . THR A 1 310 ? 4.676 -36.25 -21.75 1 92.44 310 THR A N 1
ATOM 2421 C CA . THR A 1 310 ? 5.113 -37.625 -21.875 1 92.44 310 THR A CA 1
ATOM 2422 C C . THR A 1 310 ? 3.953 -38.531 -22.312 1 92.44 310 THR A C 1
ATOM 2424 O O . THR A 1 310 ? 4.117 -39.719 -22.453 1 92.44 310 THR A O 1
ATOM 2427 N N . GLY A 1 311 ? 2.775 -37.906 -22.391 1 93.88 311 GLY A N 1
ATOM 2428 C CA . GLY A 1 311 ? 1.609 -38.625 -22.875 1 93.88 311 GLY A CA 1
ATOM 2429 C C . GLY A 1 311 ? 0.862 -39.375 -21.766 1 93.88 311 GLY A C 1
ATOM 2430 O O . GLY A 1 311 ? 0.094 -40.281 -22.047 1 93.88 311 GLY A O 1
ATOM 2431 N N . LEU A 1 312 ? 1.085 -39.062 -20.594 1 95.31 312 LEU A N 1
ATOM 2432 C CA . LEU A 1 312 ? 0.388 -39.719 -19.5 1 95.31 312 LEU A CA 1
ATOM 2433 C C . LEU A 1 312 ? -1.043 -39.219 -19.375 1 95.31 312 LEU A C 1
ATOM 2435 O O . LEU A 1 312 ? -1.281 -38 -19.406 1 95.31 312 LEU A O 1
ATOM 2439 N N . PRO A 1 313 ? -2.014 -40.156 -19.219 1 97.06 313 PRO A N 1
ATOM 2440 C CA . PRO A 1 313 ? -3.326 -39.719 -18.75 1 97.06 313 PRO A CA 1
ATOM 2441 C C . PRO A 1 313 ? -3.268 -39.062 -17.359 1 97.06 313 PRO A C 1
ATOM 2443 O O . PRO A 1 313 ? -2.357 -39.344 -16.578 1 97.06 313 PRO A O 1
ATOM 2446 N N . VAL A 1 314 ? -4.281 -38.219 -17.109 1 97.94 314 VAL A N 1
ATOM 2447 C CA . VAL A 1 314 ? -4.203 -37.438 -15.875 1 97.94 314 VAL A CA 1
ATOM 2448 C C . VAL A 1 314 ? -5.492 -37.594 -15.07 1 97.94 314 VAL A C 1
ATOM 2450 O O . VAL A 1 314 ? -6.59 -37.5 -15.625 1 97.94 314 VAL A O 1
ATOM 2453 N N . ILE A 1 315 ? -5.371 -37.906 -13.844 1 97.38 315 ILE A N 1
ATOM 2454 C CA . ILE A 1 315 ? -6.457 -37.812 -12.875 1 97.38 315 ILE A CA 1
ATOM 2455 C C . ILE A 1 315 ? -6.172 -36.688 -11.883 1 97.38 315 ILE A C 1
ATOM 2457 O O . ILE A 1 315 ? -5.16 -36.719 -11.18 1 97.38 315 ILE A O 1
ATOM 2461 N N . ALA A 1 316 ? -7.074 -35.688 -11.812 1 98 316 ALA A N 1
ATOM 2462 C CA . ALA A 1 316 ? -6.758 -34.531 -10.977 1 98 316 ALA A CA 1
ATOM 2463 C C . ALA A 1 316 ? -8.023 -33.938 -10.391 1 98 316 ALA A C 1
ATOM 2465 O O . ALA A 1 316 ? -9.133 -34.219 -10.852 1 98 316 ALA A O 1
ATOM 2466 N N . SER A 1 317 ? -7.848 -33.125 -9.328 1 96.5 317 SER A N 1
ATOM 2467 C CA . SER A 1 317 ? -8.938 -32.344 -8.766 1 96.5 317 SER A CA 1
ATOM 2468 C C . SER A 1 317 ? -9.422 -31.281 -9.75 1 96.5 317 SER A C 1
ATOM 2470 O O . SER A 1 317 ? -8.625 -30.672 -10.469 1 96.5 317 SER A O 1
ATOM 2472 N N . HIS A 1 318 ? -10.711 -31.062 -9.766 1 95.25 318 HIS A N 1
ATOM 2473 C CA . HIS A 1 318 ? -11.289 -30.016 -10.602 1 95.25 318 HIS A CA 1
ATOM 2474 C C . HIS A 1 318 ? -11.195 -28.656 -9.914 1 95.25 318 HIS A C 1
ATOM 2476 O O . HIS A 1 318 ? -12.203 -28.094 -9.484 1 95.25 318 HIS A O 1
ATOM 2482 N N . VAL A 1 319 ? -10.031 -28.078 -9.914 1 92.69 319 VAL A N 1
ATOM 2483 C CA . VAL A 1 319 ? -9.805 -26.812 -9.242 1 92.69 319 VAL A CA 1
ATOM 2484 C C . VAL A 1 319 ? -8.922 -25.922 -10.109 1 92.69 319 VAL A C 1
ATOM 2486 O O . VAL A 1 319 ? -8.078 -26.406 -10.859 1 92.69 319 VAL A O 1
ATOM 2489 N N . GLY A 1 320 ? -9.133 -24.625 -10.055 1 92.25 320 GLY A N 1
ATOM 2490 C CA . GLY A 1 320 ? -8.297 -23.672 -10.758 1 92.25 320 GLY A CA 1
ATOM 2491 C C . GLY A 1 320 ? -8.273 -23.891 -12.258 1 92.25 320 GLY A C 1
ATOM 2492 O O . GLY A 1 320 ? -9.32 -24.047 -12.891 1 92.25 320 GLY A O 1
ATOM 2493 N N . GLY A 1 321 ? -7.059 -23.875 -12.82 1 94.31 321 GLY A N 1
ATOM 2494 C CA . GLY A 1 321 ? -6.898 -24 -14.258 1 94.31 321 GLY A CA 1
ATOM 2495 C C . GLY A 1 321 ? -6.754 -25.438 -14.727 1 94.31 321 GLY A C 1
ATOM 2496 O O . GLY A 1 321 ? -6.469 -25.688 -15.898 1 94.31 321 GLY A O 1
ATOM 2497 N N . ILE A 1 322 ? -7.008 -26.391 -13.883 1 96.25 322 ILE A N 1
ATOM 2498 C CA . ILE A 1 322 ? -6.77 -27.781 -14.227 1 96.25 322 ILE A CA 1
ATOM 2499 C C . ILE A 1 322 ? -7.727 -28.219 -15.336 1 96.25 322 ILE A C 1
ATOM 2501 O O . ILE A 1 322 ? -7.371 -29.016 -16.203 1 96.25 322 ILE A O 1
ATOM 2505 N N . SER A 1 323 ? -8.914 -27.625 -15.375 1 94.81 323 SER A N 1
ATOM 2506 C CA . SER A 1 323 ? -9.891 -27.984 -16.406 1 94.81 323 SER A CA 1
ATOM 2507 C C . SER A 1 323 ? -9.422 -27.547 -17.781 1 94.81 323 SER A C 1
ATOM 2509 O O . SER A 1 323 ? -9.961 -28 -18.797 1 94.81 323 SER A O 1
ATOM 2511 N N . GLU A 1 324 ? -8.5 -26.656 -17.812 1 96.56 324 GLU A N 1
ATOM 2512 C CA . GLU A 1 324 ? -7.906 -26.234 -19.078 1 96.56 324 GLU A CA 1
ATOM 2513 C C . GLU A 1 324 ? -6.887 -27.25 -19.578 1 96.56 324 GLU A C 1
ATOM 2515 O O . GLU A 1 324 ? -6.535 -27.266 -20.75 1 96.56 324 GLU A O 1
ATOM 2520 N N . LEU A 1 325 ? -6.398 -28.125 -18.688 1 97.38 325 LEU A N 1
ATOM 2521 C CA . LEU A 1 325 ? -5.391 -29.125 -19 1 97.38 325 LEU A CA 1
ATOM 2522 C C . LEU A 1 325 ? -6.031 -30.484 -19.234 1 97.38 325 LEU A C 1
ATOM 2524 O O . LEU A 1 325 ? -5.645 -31.203 -20.156 1 97.38 325 LEU A O 1
ATOM 2528 N N . VAL A 1 326 ? -7.051 -30.797 -18.422 1 96.5 326 VAL A N 1
ATOM 2529 C CA . VAL A 1 326 ? -7.605 -32.156 -18.391 1 96.5 326 VAL A CA 1
ATOM 2530 C C . VAL A 1 326 ? -9.023 -32.156 -18.953 1 96.5 326 VAL A C 1
ATOM 2532 O O . VAL A 1 326 ? -9.906 -31.469 -18.406 1 96.5 326 VAL A O 1
ATOM 2535 N N . ALA A 1 327 ? -9.273 -32.812 -19.984 1 93.5 327 ALA A N 1
ATOM 2536 C CA . ALA A 1 327 ? -10.586 -33.031 -20.578 1 93.5 327 ALA A CA 1
ATOM 2537 C C . ALA A 1 327 ? -10.734 -34.469 -21.062 1 93.5 327 ALA A C 1
ATOM 2539 O O . ALA A 1 327 ? -10.906 -35.375 -20.25 1 93.5 327 ALA A O 1
ATOM 2540 N N . ASP A 1 328 ? -10.438 -34.688 -22.328 1 94.38 328 ASP A N 1
ATOM 2541 C CA . ASP A 1 328 ? -10.578 -36.031 -22.875 1 94.38 328 ASP A CA 1
ATOM 2542 C C . ASP A 1 328 ? -9.328 -36.875 -22.609 1 94.38 328 ASP A C 1
ATOM 2544 O O . ASP A 1 328 ? -9.281 -38.031 -22.953 1 94.38 328 ASP A O 1
ATOM 2548 N N . ASN A 1 329 ? -8.383 -36.281 -21.938 1 97 329 ASN A N 1
ATOM 2549 C CA . ASN A 1 329 ? -7.129 -36.969 -21.656 1 97 329 ASN A CA 1
ATOM 2550 C C . ASN A 1 329 ? -7.078 -37.469 -20.219 1 97 329 ASN A C 1
ATOM 2552 O O . ASN A 1 329 ? -6.027 -37.906 -19.75 1 97 329 ASN A O 1
ATOM 2556 N N . GLY A 1 330 ? -8.125 -37.438 -19.531 1 96.88 330 GLY A N 1
ATOM 2557 C CA . GLY A 1 330 ? -8.117 -37.875 -18.156 1 96.88 330 GLY A CA 1
ATOM 2558 C C . GLY A 1 330 ? -9.438 -37.625 -17.438 1 96.88 330 GLY A C 1
ATOM 2559 O O . GLY A 1 330 ? -10.5 -37.656 -18.062 1 96.88 330 GLY A O 1
ATOM 2560 N N . ILE A 1 331 ? -9.297 -37.594 -16.109 1 96 331 ILE A N 1
ATOM 2561 C CA . ILE A 1 331 ? -10.484 -37.406 -15.273 1 96 331 ILE A CA 1
ATOM 2562 C C . ILE A 1 331 ? -10.258 -36.25 -14.305 1 96 331 ILE A C 1
ATOM 2564 O O . ILE A 1 331 ? -9.234 -36.219 -13.617 1 96 331 ILE A O 1
ATOM 2568 N N . CYS A 1 332 ? -11.18 -35.344 -14.297 1 95.12 332 CYS A N 1
ATOM 2569 C CA . CYS A 1 332 ? -11.203 -34.281 -13.312 1 95.12 332 CYS A CA 1
ATOM 2570 C C . CYS A 1 332 ? -12.25 -34.531 -12.242 1 95.12 332 CYS A C 1
ATOM 2572 O O . CYS A 1 332 ? -13.445 -34.594 -12.539 1 95.12 332 CYS A O 1
ATOM 2574 N N . MET A 1 333 ? -11.789 -34.5 -11.031 1 94.56 333 MET A N 1
ATOM 2575 C CA . MET A 1 333 ? -12.695 -34.844 -9.945 1 94.56 333 MET A CA 1
ATOM 2576 C C . MET A 1 333 ? -13.172 -33.625 -9.203 1 94.56 333 MET A C 1
ATOM 2578 O O . MET A 1 333 ? -12.367 -32.75 -8.867 1 94.56 333 MET A O 1
ATOM 2582 N N . MET A 1 334 ? -14.477 -33.531 -8.852 1 90.81 334 MET A N 1
ATOM 2583 C CA . MET A 1 334 ? -15.062 -32.406 -8.18 1 90.81 334 MET A CA 1
ATOM 2584 C C . MET A 1 334 ? -14.914 -32.5 -6.668 1 90.81 334 MET A C 1
ATOM 2586 O O . MET A 1 334 ? -14.945 -31.5 -5.961 1 90.81 334 MET A O 1
ATOM 2590 N N . ASN A 1 335 ? -14.828 -33.75 -6.25 1 91.06 335 ASN A N 1
ATOM 2591 C CA . ASN A 1 335 ? -14.734 -34.062 -4.824 1 91.06 335 ASN A CA 1
ATOM 2592 C C . ASN A 1 335 ? -13.43 -34.781 -4.488 1 91.06 335 ASN A C 1
ATOM 2594 O O . ASN A 1 335 ? -13.109 -35.812 -5.078 1 91.06 335 ASN A O 1
ATOM 2598 N N . ASN A 1 336 ? -12.711 -34.219 -3.477 1 93.5 336 ASN A N 1
ATOM 2599 C CA . ASN A 1 336 ? -11.391 -34.75 -3.148 1 93.5 336 ASN A CA 1
ATOM 2600 C C . ASN A 1 336 ? -11.453 -35.719 -1.964 1 93.5 336 ASN A C 1
ATOM 2602 O O . ASN A 1 336 ? -10.422 -36 -1.345 1 93.5 336 ASN A O 1
ATOM 2606 N N . GLN A 1 337 ? -12.641 -36.156 -1.673 1 96.5 337 GLN A N 1
ATOM 2607 C CA . GLN A 1 337 ? -12.766 -37.094 -0.556 1 96.5 337 GLN A CA 1
ATOM 2608 C C . GLN A 1 337 ? -12.219 -38.469 -0.922 1 96.5 337 GLN A C 1
ATOM 2610 O O . GLN A 1 337 ? -12.375 -38.938 -2.055 1 96.5 337 GLN A O 1
ATOM 2615 N N . PRO A 1 338 ? -11.633 -39.156 0.062 1 97.31 338 PRO A N 1
ATOM 2616 C CA . PRO A 1 338 ? -10.984 -40.469 -0.201 1 97.31 338 PRO A CA 1
ATOM 2617 C C . PRO A 1 338 ? -11.922 -41.469 -0.872 1 97.31 338 PRO A C 1
ATOM 2619 O O . PRO A 1 338 ? -11.523 -42.156 -1.802 1 97.31 338 PRO A O 1
ATOM 2622 N N . GLU A 1 339 ? -13.172 -41.469 -0.431 1 96.06 339 GLU A N 1
ATOM 2623 C CA . GLU A 1 339 ? -14.125 -42.406 -0.991 1 96.06 339 GLU A CA 1
ATOM 2624 C C . GLU A 1 339 ? -14.359 -42.156 -2.475 1 96.06 339 GLU A C 1
ATOM 2626 O O . GLU A 1 339 ? -14.43 -43.094 -3.275 1 96.06 339 GLU A O 1
ATOM 2631 N N . THR A 1 340 ? -14.469 -40.906 -2.783 1 96.25 340 THR A N 1
ATOM 2632 C CA . THR A 1 340 ? -14.688 -40.531 -4.172 1 96.25 340 THR A CA 1
ATOM 2633 C C . THR A 1 340 ? -13.461 -40.844 -5.02 1 96.25 340 THR A C 1
ATOM 2635 O O . THR A 1 340 ? -13.578 -41.375 -6.121 1 96.25 340 THR A O 1
ATOM 2638 N N . ILE A 1 341 ? -12.281 -40.531 -4.512 1 96.69 341 ILE A N 1
ATOM 2639 C CA . ILE A 1 341 ? -11.031 -40.812 -5.211 1 96.69 341 ILE A CA 1
ATOM 2640 C C . ILE A 1 341 ? -10.906 -42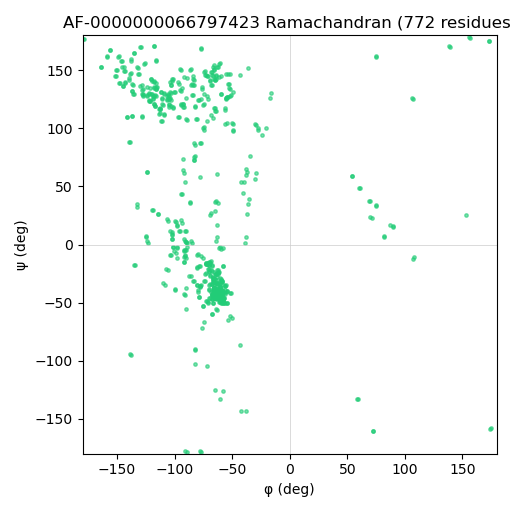.312 -5.484 1 96.69 341 ILE A C 1
ATOM 2642 O O . ILE A 1 341 ? -10.578 -42.719 -6.602 1 96.69 341 ILE A O 1
ATOM 2646 N N . ALA A 1 342 ? -11.234 -43.094 -4.473 1 95.31 342 ALA A N 1
ATOM 2647 C CA . ALA A 1 342 ? -11.141 -44.531 -4.605 1 95.31 342 ALA A CA 1
ATOM 2648 C C . ALA A 1 342 ? -12.062 -45.062 -5.699 1 95.31 342 ALA A C 1
ATOM 2650 O O . ALA A 1 342 ? -11.68 -45.906 -6.5 1 95.31 342 ALA A O 1
ATOM 2651 N N . LYS A 1 343 ? -13.227 -44.531 -5.711 1 93.88 343 LYS A N 1
ATOM 2652 C CA . LYS A 1 343 ? -14.203 -44.938 -6.719 1 93.88 343 LYS A CA 1
ATOM 2653 C C . LYS A 1 343 ? -13.711 -44.594 -8.125 1 93.88 343 LYS A C 1
ATOM 2655 O O . LYS A 1 343 ? -13.859 -45.406 -9.047 1 93.88 343 LYS A O 1
ATOM 2660 N N . VAL A 1 344 ? -13.164 -43.469 -8.289 1 94.31 344 VAL A N 1
ATOM 2661 C CA . VAL A 1 344 ? -12.656 -43.031 -9.578 1 94.31 344 VAL A CA 1
ATOM 2662 C C . VAL A 1 344 ? -11.492 -43.906 -10.008 1 94.31 344 VAL A C 1
ATOM 2664 O O . VAL A 1 344 ? -11.422 -44.344 -11.164 1 94.31 344 VAL A O 1
ATOM 2667 N N . LEU A 1 345 ? -10.594 -44.219 -9.117 1 94.06 345 LEU A N 1
ATOM 2668 C CA . LEU A 1 345 ? -9.445 -45.062 -9.414 1 94.06 345 LEU A CA 1
ATOM 2669 C C . LEU A 1 345 ? -9.891 -46.469 -9.805 1 94.06 345 LEU A C 1
ATOM 2671 O O . LEU A 1 345 ? -9.352 -47.031 -10.75 1 94.06 345 LEU A O 1
ATOM 2675 N N . GLU A 1 346 ? -10.828 -46.969 -9.078 1 92.19 346 GLU A N 1
ATOM 2676 C CA . GLU A 1 346 ? -11.352 -48.281 -9.367 1 92.19 346 GLU A CA 1
ATOM 2677 C C . GLU A 1 346 ? -11.93 -48.375 -10.781 1 92.19 346 GLU A C 1
ATOM 2679 O O . GLU A 1 346 ? -11.586 -49.25 -11.555 1 92.19 346 GLU A O 1
ATOM 2684 N N . LYS A 1 347 ? -12.766 -47.406 -11.023 1 91.06 347 LYS A N 1
ATOM 2685 C CA . LYS A 1 347 ? -13.383 -47.344 -12.344 1 91.06 347 LYS A CA 1
ATOM 2686 C C . LYS A 1 347 ? -12.328 -47.156 -13.43 1 91.06 347 LYS A C 1
ATOM 2688 O O . LYS A 1 347 ? -12.406 -47.781 -14.5 1 91.06 347 LYS A O 1
ATOM 2693 N N . TYR A 1 348 ? -11.391 -46.312 -13.156 1 92.44 348 TYR A N 1
ATOM 2694 C CA . TYR A 1 348 ? -10.312 -46.031 -14.094 1 92.44 348 TYR A CA 1
ATOM 2695 C C . TYR A 1 348 ? -9.508 -47.281 -14.422 1 92.44 348 TYR A C 1
ATOM 2697 O O . TYR A 1 348 ? -9.18 -47.5 -15.586 1 92.44 348 TYR A O 1
ATOM 2705 N N . LEU A 1 349 ? -9.242 -48.094 -13.508 1 90 349 LEU A N 1
ATOM 2706 C CA . LEU A 1 349 ? -8.422 -49.281 -13.672 1 90 349 LEU A CA 1
ATOM 2707 C C . LEU A 1 349 ? -9.172 -50.375 -14.453 1 90 349 LEU A C 1
ATOM 2709 O O . LEU A 1 349 ? -8.555 -51.188 -15.141 1 90 349 LEU A O 1
ATOM 2713 N N . ILE A 1 350 ? -10.445 -50.312 -14.391 1 85.94 350 ILE A N 1
ATOM 2714 C CA . ILE A 1 350 ? -11.258 -51.344 -15 1 85.94 350 ILE A CA 1
ATOM 2715 C C . ILE A 1 350 ? -11.594 -50.969 -16.438 1 85.94 350 ILE A C 1
ATOM 2717 O O . ILE A 1 350 ? -11.539 -51.812 -17.344 1 85.94 350 ILE A O 1
ATOM 2721 N N . ASP A 1 351 ? -11.953 -49.75 -16.688 1 81.81 351 ASP A N 1
ATOM 2722 C CA . ASP A 1 351 ? -12.695 -49.406 -17.891 1 81.81 351 ASP A CA 1
ATOM 2723 C C . ASP A 1 351 ? -11.969 -48.344 -18.719 1 81.81 351 ASP A C 1
ATOM 2725 O O . ASP A 1 351 ? -12.398 -48 -19.812 1 81.81 351 ASP A O 1
ATOM 2729 N N . SER A 1 352 ? -10.898 -47.938 -18.328 1 80 352 SER A N 1
ATOM 2730 C CA . SER A 1 352 ? -10.344 -46.75 -19 1 80 352 SER A CA 1
ATOM 2731 C C . SER A 1 352 ? -9.609 -47.156 -20.281 1 80 352 SER A C 1
ATOM 2733 O O . SER A 1 352 ? -8.961 -48.219 -20.328 1 80 352 SER A O 1
ATOM 2735 N N . ASP A 1 353 ? -9.883 -46.344 -21.266 1 88.25 353 ASP A N 1
ATOM 2736 C CA . ASP A 1 353 ? -9.094 -46.438 -22.5 1 88.25 353 ASP A CA 1
ATOM 2737 C C . ASP A 1 353 ? -7.793 -45.656 -22.375 1 88.25 353 ASP A C 1
ATOM 2739 O O . ASP A 1 353 ? -7.699 -44.5 -22.844 1 88.25 353 ASP A O 1
ATOM 2743 N N . TYR A 1 354 ? -6.824 -46.312 -21.875 1 89.19 354 TYR A N 1
ATOM 2744 C CA . TYR A 1 354 ? -5.551 -45.656 -21.547 1 89.19 354 TYR A CA 1
ATOM 2745 C C . TYR A 1 354 ? -4.883 -45.094 -22.797 1 89.19 354 TYR A C 1
ATOM 2747 O O . TYR A 1 354 ? -4.355 -44 -22.766 1 89.19 354 TYR A O 1
ATOM 2755 N N . ILE A 1 355 ? -4.934 -45.812 -23.766 1 91.25 355 ILE A N 1
ATOM 2756 C CA . ILE A 1 355 ? -4.242 -45.438 -24.984 1 91.25 355 ILE A CA 1
ATOM 2757 C C . ILE A 1 355 ? -4.863 -44.156 -25.562 1 91.25 355 ILE A C 1
ATOM 2759 O O . ILE A 1 355 ? -4.148 -43.25 -25.953 1 91.25 355 ILE A O 1
ATOM 2763 N N . LYS A 1 356 ? -6.16 -44.125 -25.578 1 94.94 356 LYS A N 1
ATOM 2764 C CA . LYS A 1 356 ? -6.852 -42.938 -26.078 1 94.94 356 LYS A CA 1
ATOM 2765 C C . LYS A 1 356 ? -6.512 -41.719 -25.234 1 94.94 356 LYS A C 1
ATOM 2767 O O . LYS A 1 356 ? -6.188 -40.656 -25.766 1 94.94 356 LYS A O 1
ATOM 2772 N N . MET A 1 357 ? -6.535 -41.844 -24 1 96.38 357 MET A N 1
ATOM 2773 C CA . MET A 1 357 ? -6.242 -40.75 -23.109 1 96.38 357 MET A CA 1
ATOM 2774 C C . MET A 1 357 ? -4.785 -40.312 -23.234 1 96.38 357 MET A C 1
ATOM 2776 O O . MET A 1 357 ? -4.477 -39.125 -23.172 1 96.38 357 MET A O 1
ATOM 2780 N N . SER A 1 358 ? -3.957 -41.25 -23.328 1 94.94 358 SER A N 1
ATOM 2781 C CA . SER A 1 358 ? -2.537 -40.969 -23.5 1 94.94 358 SER A CA 1
ATOM 2782 C C . SER A 1 358 ? -2.289 -40.156 -24.766 1 94.94 358 SER A C 1
ATOM 2784 O O . SER A 1 358 ? -1.604 -39.125 -24.719 1 94.94 358 SER A O 1
ATOM 2786 N N . ASN A 1 359 ? -2.896 -40.562 -25.828 1 95.19 359 ASN A N 1
ATOM 2787 C CA . ASN A 1 359 ? -2.771 -39.844 -27.094 1 95.19 359 ASN A CA 1
ATOM 2788 C C . ASN A 1 359 ? -3.328 -38.438 -26.984 1 95.19 359 ASN A C 1
ATOM 2790 O O . ASN A 1 359 ? -2.744 -37.5 -27.531 1 95.19 359 ASN A O 1
ATOM 2794 N N . GLN A 1 360 ? -4.371 -38.312 -26.359 1 96.62 360 GLN A N 1
ATOM 2795 C CA . GLN A 1 360 ? -4.988 -37 -26.188 1 96.62 360 GLN A CA 1
ATOM 2796 C C . GLN A 1 360 ? -4.125 -36.094 -25.328 1 96.62 360 GLN A C 1
ATOM 2798 O O . GLN A 1 360 ? -4.059 -34.906 -25.562 1 96.62 360 GLN A O 1
ATOM 2803 N N . SER A 1 361 ? -3.502 -36.688 -24.297 1 96.75 361 SER A N 1
ATOM 2804 C CA . SER A 1 361 ? -2.582 -35.906 -23.469 1 96.75 361 SER A CA 1
ATOM 2805 C C . SER A 1 361 ? -1.451 -35.312 -24.312 1 96.75 361 SER A C 1
ATOM 2807 O O . SER A 1 361 ? -1.182 -34.094 -24.234 1 96.75 361 SER A O 1
ATOM 2809 N N . ARG A 1 362 ? -0.878 -36.125 -25.094 1 95.44 362 ARG A N 1
ATOM 2810 C CA . ARG A 1 362 ? 0.23 -35.688 -25.938 1 95.44 362 ARG A CA 1
ATOM 2811 C C . ARG A 1 362 ? -0.229 -34.656 -26.953 1 95.44 362 ARG A C 1
ATOM 2813 O O . ARG A 1 362 ? 0.441 -33.625 -27.156 1 95.44 362 ARG A O 1
ATOM 2820 N N . LYS A 1 363 ? -1.347 -34.906 -27.562 1 96.12 363 LYS A N 1
ATOM 2821 C CA . LYS A 1 363 ? -1.895 -33.969 -28.562 1 96.12 363 LYS A CA 1
ATOM 2822 C C . LYS A 1 363 ? -2.156 -32.594 -27.953 1 96.12 363 LYS A C 1
ATOM 2824 O O . LYS A 1 363 ? -1.745 -31.594 -28.516 1 96.12 363 LYS A O 1
ATOM 2829 N N . ARG A 1 364 ? -2.744 -32.562 -26.859 1 96.31 364 ARG A N 1
ATOM 2830 C CA . ARG A 1 364 ? -3.059 -31.312 -26.188 1 96.31 364 ARG A CA 1
ATOM 2831 C C . ARG A 1 364 ? -1.786 -30.562 -25.797 1 96.31 364 ARG A C 1
ATOM 2833 O O . ARG A 1 364 ? -1.709 -29.344 -25.938 1 96.31 364 ARG A O 1
ATOM 2840 N N . TYR A 1 365 ? -0.855 -31.312 -25.312 1 96.06 365 TYR A N 1
ATOM 2841 C CA . TYR A 1 365 ? 0.435 -30.719 -24.969 1 96.06 365 TYR A CA 1
ATOM 2842 C C . TYR A 1 365 ? 1.055 -30.031 -26.172 1 96.06 365 TYR A C 1
ATOM 2844 O O . TYR A 1 365 ? 1.402 -28.844 -26.109 1 96.06 365 TYR A O 1
ATOM 2852 N N . LEU A 1 366 ? 1.108 -30.703 -27.234 1 96.12 366 LEU A N 1
ATOM 2853 C CA . LEU A 1 366 ? 1.771 -30.188 -28.422 1 96.12 366 LEU A CA 1
ATOM 2854 C C . LEU A 1 366 ? 1.032 -28.984 -28.984 1 96.12 366 LEU A C 1
ATOM 2856 O O . LEU A 1 366 ? 1.653 -28.062 -29.516 1 96.12 366 LEU A O 1
ATOM 2860 N N . GLU A 1 367 ? -0.196 -28.953 -28.781 1 95.5 367 GLU A N 1
ATOM 2861 C CA . GLU A 1 367 ? -1.019 -27.891 -29.359 1 95.5 367 GLU A CA 1
ATOM 2862 C C . GLU A 1 367 ? -0.977 -26.641 -28.5 1 95.5 367 GLU A C 1
ATOM 2864 O O . GLU A 1 367 ? -1.009 -25.516 -29.016 1 95.5 367 GLU A O 1
ATOM 2869 N N . CYS A 1 368 ? -0.822 -26.797 -27.156 1 95.81 368 CYS A N 1
ATOM 2870 C CA . CYS A 1 368 ? -1.183 -25.641 -26.359 1 95.81 368 CYS A CA 1
ATOM 2871 C C . CYS A 1 368 ? -0.137 -25.359 -25.297 1 95.81 368 CYS A C 1
ATOM 2873 O O . CYS A 1 368 ? -0.066 -24.25 -24.766 1 95.81 368 CYS A O 1
ATOM 2875 N N . PHE A 1 369 ? 0.735 -26.297 -24.953 1 97.56 369 PHE A N 1
ATOM 2876 C CA . PHE A 1 369 ? 1.443 -26.141 -23.688 1 97.56 369 PHE A CA 1
ATOM 2877 C C . PHE A 1 369 ? 2.938 -26.375 -23.859 1 97.56 369 PHE A C 1
ATOM 2879 O O . PHE A 1 369 ? 3.602 -26.906 -22.969 1 97.56 369 PHE A O 1
ATOM 2886 N N . THR A 1 370 ? 3.439 -26.016 -25.016 1 97.19 370 THR A N 1
ATOM 2887 C CA . THR A 1 370 ? 4.867 -26.141 -25.266 1 97.19 370 THR A CA 1
ATOM 2888 C C . THR A 1 370 ? 5.625 -24.922 -24.766 1 97.19 370 THR A C 1
ATOM 2890 O O . THR A 1 370 ? 5.07 -23.812 -24.703 1 97.19 370 THR A O 1
ATOM 2893 N N . GLU A 1 371 ? 6.832 -25.141 -24.406 1 96.94 371 GLU A N 1
ATOM 2894 C CA . GLU A 1 371 ? 7.703 -24.062 -23.953 1 96.94 371 GLU A CA 1
ATOM 2895 C C . GLU A 1 371 ? 7.859 -23 -25.047 1 96.94 371 GLU A C 1
ATOM 2897 O O . GLU A 1 371 ? 7.848 -21.797 -24.75 1 96.94 371 GLU A O 1
ATOM 2902 N N . GLU A 1 372 ? 7.969 -23.391 -26.281 1 96.69 372 GLU A N 1
ATOM 2903 C CA . GLU A 1 372 ? 8.141 -22.484 -27.406 1 96.69 372 GLU A CA 1
ATOM 2904 C C . GLU A 1 372 ? 6.961 -21.516 -27.531 1 96.69 372 GLU A C 1
ATOM 2906 O O . GLU A 1 372 ? 7.148 -20.312 -27.719 1 96.69 372 GLU A O 1
ATOM 2911 N N . LYS A 1 373 ? 5.809 -22.094 -27.406 1 96.88 373 LYS A N 1
ATOM 2912 C CA . LYS A 1 373 ? 4.613 -21.25 -27.484 1 96.88 373 LYS A CA 1
ATOM 2913 C C . LYS A 1 373 ? 4.57 -20.25 -26.344 1 96.88 373 LYS A C 1
ATOM 2915 O O . LYS A 1 373 ? 4.301 -19.062 -26.562 1 96.88 373 LYS A O 1
ATOM 2920 N N . MET A 1 374 ? 4.844 -20.656 -25.172 1 97.56 374 MET A N 1
ATOM 2921 C CA . MET A 1 374 ? 4.855 -19.797 -23.984 1 97.56 374 MET A CA 1
ATOM 2922 C C . MET A 1 374 ? 5.863 -18.656 -24.156 1 97.56 374 MET A C 1
ATOM 2924 O O . MET A 1 374 ? 5.531 -17.5 -23.938 1 97.56 374 MET A O 1
ATOM 2928 N N . ILE A 1 375 ? 7.062 -19.016 -24.578 1 97.62 375 ILE A N 1
ATOM 2929 C CA . ILE A 1 375 ? 8.148 -18.047 -24.703 1 97.62 375 ILE A CA 1
ATOM 2930 C C . ILE A 1 375 ? 7.789 -17 -25.75 1 97.62 375 ILE A C 1
ATOM 2932 O O . ILE A 1 375 ? 7.996 -15.805 -25.531 1 97.62 375 ILE A O 1
ATOM 2936 N N . LYS A 1 376 ? 7.254 -17.422 -26.828 1 97.12 376 LYS A N 1
ATOM 2937 C CA . LYS A 1 376 ? 6.867 -16.5 -27.891 1 97.12 376 LYS A CA 1
ATOM 2938 C C . LYS A 1 376 ? 5.82 -15.508 -27.391 1 97.12 376 LYS A C 1
ATOM 2940 O O . LYS A 1 376 ? 5.926 -14.312 -27.656 1 97.12 376 LYS A O 1
ATOM 2945 N N . GLU A 1 377 ? 4.852 -16 -26.719 1 97.69 377 GLU A N 1
ATOM 2946 C CA . GLU A 1 377 ? 3.789 -15.141 -26.203 1 97.69 377 GLU A CA 1
ATOM 2947 C C . GLU A 1 377 ? 4.324 -14.164 -25.172 1 97.69 377 GLU A C 1
ATOM 2949 O O . GLU A 1 377 ? 3.912 -13 -25.125 1 97.69 377 GLU A O 1
ATOM 2954 N N . VAL A 1 378 ? 5.242 -14.602 -24.312 1 97.94 378 VAL A N 1
ATOM 2955 C CA . VAL A 1 378 ? 5.848 -13.734 -23.312 1 97.94 378 VAL A CA 1
ATOM 2956 C C . VAL A 1 378 ? 6.688 -12.656 -24 1 97.94 378 VAL A C 1
ATOM 2958 O O . VAL A 1 378 ? 6.66 -11.492 -23.594 1 97.94 378 VAL A O 1
ATOM 2961 N N . GLU A 1 379 ? 7.41 -13.062 -25.016 1 97.5 379 GLU A N 1
ATOM 2962 C CA . GLU A 1 379 ? 8.203 -12.109 -25.781 1 97.5 379 GLU A CA 1
ATOM 2963 C C . GLU A 1 379 ? 7.324 -11.008 -26.375 1 97.5 379 GLU A C 1
ATOM 2965 O O . GLU A 1 379 ? 7.715 -9.836 -26.406 1 97.5 379 GLU A O 1
ATOM 2970 N N . ASP A 1 380 ? 6.176 -11.383 -26.844 1 97.19 380 ASP A N 1
ATOM 2971 C CA . ASP A 1 380 ? 5.23 -10.406 -27.375 1 97.19 380 ASP A CA 1
ATOM 2972 C C . ASP A 1 380 ? 4.836 -9.391 -26.312 1 97.19 380 ASP A C 1
ATOM 2974 O O . ASP A 1 380 ? 4.73 -8.195 -26.594 1 97.19 380 ASP A O 1
ATOM 2978 N N . VAL A 1 381 ? 4.648 -9.852 -25.109 1 97 381 VAL A N 1
ATOM 2979 C CA . VAL A 1 381 ? 4.297 -8.977 -24 1 97 381 VAL A CA 1
ATOM 2980 C C . VAL A 1 381 ? 5.449 -8.008 -23.719 1 97 381 VAL A C 1
ATOM 2982 O O . VAL A 1 381 ? 5.227 -6.816 -23.5 1 97 381 VAL A O 1
ATOM 2985 N N . TYR A 1 382 ? 6.695 -8.516 -23.734 1 97.06 382 TYR A N 1
ATOM 2986 C CA . TYR A 1 382 ? 7.867 -7.68 -23.516 1 97.06 382 TYR A CA 1
ATOM 2987 C C . TYR A 1 382 ? 7.949 -6.57 -24.547 1 97.06 382 TYR A C 1
ATOM 2989 O O . TYR A 1 382 ? 8.352 -5.445 -24.25 1 97.06 382 TYR A O 1
ATOM 2997 N N . ASN A 1 383 ? 7.449 -6.852 -25.75 1 94.69 383 ASN A N 1
ATOM 2998 C CA . ASN A 1 383 ? 7.547 -5.906 -26.859 1 94.69 383 ASN A CA 1
ATOM 2999 C C . ASN A 1 383 ? 6.328 -4.996 -26.938 1 94.69 383 ASN A C 1
ATOM 3001 O O . ASN A 1 383 ? 6.203 -4.188 -27.844 1 94.69 383 ASN A O 1
ATOM 3005 N N . GLY A 1 384 ? 5.441 -5.121 -25.984 1 90.5 384 GLY A N 1
ATOM 3006 C CA . GLY A 1 384 ? 4.289 -4.238 -25.906 1 90.5 384 GLY A CA 1
ATOM 3007 C C . GLY A 1 384 ? 3.156 -4.645 -26.828 1 90.5 384 GLY A C 1
ATOM 3008 O O . GLY A 1 384 ? 2.238 -3.861 -27.078 1 90.5 384 GLY A O 1
ATOM 3009 N N . LYS A 1 385 ? 3.252 -5.742 -27.453 1 75.12 385 LYS A N 1
ATOM 3010 C CA . LYS A 1 385 ? 2.188 -6.215 -28.328 1 75.12 385 LYS A CA 1
ATOM 3011 C C . LYS A 1 385 ? 1.002 -6.738 -27.531 1 75.12 385 LYS A C 1
ATOM 3013 O O . LYS A 1 385 ? 1.184 -7.344 -26.469 1 75.12 385 LYS A O 1
ATOM 3018 N N . SER A 1 386 ? -0.08 -5.949 -27.328 1 60.19 386 SER A N 1
ATOM 3019 C CA . SER A 1 386 ? -1.242 -6.441 -26.594 1 60.19 386 SER A CA 1
ATOM 3020 C C . SER A 1 386 ? -1.778 -7.73 -27.203 1 60.19 386 SER A C 1
ATOM 3022 O O . SER A 1 386 ? -1.872 -7.848 -28.438 1 60.19 386 SER A O 1
ATOM 3024 N N . THR A 1 387 ? -1.566 -8.883 -26.625 1 51.22 387 THR A N 1
ATOM 3025 C CA . THR A 1 387 ? -2.166 -10.094 -27.156 1 51.22 387 THR A CA 1
ATOM 3026 C C . THR A 1 387 ? -3.688 -10.016 -27.109 1 51.22 387 THR A C 1
ATOM 3028 O O . THR A 1 387 ? -4.309 -10.398 -26.125 1 51.22 387 THR A O 1
ATOM 3031 N N . GLN A 1 388 ? -4.434 -8.898 -27.312 1 43.69 388 GLN A N 1
ATOM 3032 C CA . GLN A 1 388 ? -5.871 -9.109 -27.469 1 43.69 388 GLN A CA 1
ATOM 3033 C C . GLN A 1 388 ? -6.176 -10.07 -28.609 1 43.69 388 GLN A C 1
ATOM 3035 O O . GLN A 1 388 ? -5.5 -10.047 -29.641 1 43.69 388 GLN A O 1
ATOM 3040 N N . MET B 1 1 ? -24.797 18.406 -2.092 1 94.38 1 MET B N 1
ATOM 3041 C CA . MET B 1 1 ? -23.766 17.375 -2.209 1 94.38 1 MET B CA 1
ATOM 3042 C C . MET B 1 1 ? -23.688 16.547 -0.93 1 94.38 1 MET B C 1
ATOM 3044 O O . MET B 1 1 ? -24.141 16.984 0.128 1 94.38 1 MET B O 1
ATOM 3048 N N . LYS B 1 2 ? -23.359 15.32 -1.082 1 97.94 2 LYS B N 1
ATOM 3049 C CA . LYS B 1 2 ? -22.938 14.516 0.061 1 97.94 2 LYS B CA 1
ATOM 3050 C C . LYS B 1 2 ? -21.422 14.555 0.241 1 97.94 2 LYS B C 1
ATOM 3052 O O . LYS B 1 2 ? -20.672 14.172 -0.661 1 97.94 2 LYS B O 1
ATOM 3057 N N . ILE B 1 3 ? -21 15.07 1.377 1 98.56 3 ILE B N 1
ATOM 3058 C CA . ILE B 1 3 ? -19.578 15.266 1.624 1 98.56 3 ILE B CA 1
ATOM 3059 C C . ILE B 1 3 ? -19.156 14.453 2.848 1 98.56 3 ILE B C 1
ATOM 3061 O O . ILE B 1 3 ? -19.797 14.523 3.898 1 98.56 3 ILE B O 1
ATOM 3065 N N . ILE B 1 4 ? -18.109 13.68 2.715 1 98.81 4 ILE B N 1
ATOM 3066 C CA . ILE B 1 4 ? -17.531 12.945 3.844 1 98.81 4 ILE B CA 1
ATOM 3067 C C . ILE B 1 4 ? -16.172 13.531 4.195 1 98.81 4 ILE B C 1
ATOM 3069 O O . ILE B 1 4 ? -15.305 13.672 3.328 1 98.81 4 ILE B O 1
ATOM 3073 N N . TYR B 1 5 ? -16.031 13.898 5.395 1 98.81 5 TYR B N 1
ATOM 3074 C CA . TYR B 1 5 ? -14.719 14.211 5.965 1 98.81 5 TYR B CA 1
ATOM 3075 C C . TYR B 1 5 ? -14.219 13.062 6.84 1 98.81 5 TYR B C 1
ATOM 3077 O O . TYR B 1 5 ? -14.992 12.453 7.578 1 98.81 5 TYR B O 1
ATOM 3085 N N . CYS B 1 6 ? -12.945 12.766 6.77 1 98.62 6 CYS B N 1
ATOM 3086 C CA . CYS B 1 6 ? -12.367 11.695 7.574 1 98.62 6 CYS B CA 1
ATOM 3087 C C . CYS B 1 6 ? -11.047 12.125 8.195 1 98.62 6 CYS B C 1
ATOM 3089 O O . CYS B 1 6 ? -10.188 12.672 7.516 1 98.62 6 CYS B O 1
ATOM 3091 N N . ILE B 1 7 ? -10.898 11.93 9.484 1 97.94 7 ILE B N 1
ATOM 3092 C CA . ILE B 1 7 ? -9.672 12.219 10.219 1 97.94 7 ILE B CA 1
ATOM 3093 C C . ILE B 1 7 ? -9.461 11.172 11.305 1 97.94 7 ILE B C 1
ATOM 3095 O O . ILE B 1 7 ? -10.43 10.672 11.891 1 97.94 7 ILE B O 1
ATOM 3099 N N . THR B 1 8 ? -8.234 10.852 11.656 1 96.06 8 THR B N 1
ATOM 3100 C CA . THR B 1 8 ? -7.926 9.695 12.484 1 96.06 8 THR B CA 1
ATOM 3101 C C . THR B 1 8 ? -8.383 9.93 13.922 1 96.06 8 THR B C 1
ATOM 3103 O O . THR B 1 8 ? -9.086 9.094 14.5 1 96.06 8 THR B O 1
ATOM 3106 N N . LYS B 1 9 ? -8.008 11.062 14.469 1 93 9 LYS B N 1
ATOM 3107 C CA . LYS B 1 9 ? -8.289 11.336 15.875 1 93 9 LYS B CA 1
ATOM 3108 C C . LYS B 1 9 ? -9.203 12.547 16.031 1 93 9 LYS B C 1
ATOM 3110 O O . LYS B 1 9 ? -9.031 13.555 15.352 1 93 9 LYS B O 1
ATOM 3115 N N . ALA B 1 10 ? -10.102 12.398 16.953 1 93.56 10 ALA B N 1
ATOM 3116 C CA . ALA B 1 10 ? -11.039 13.492 17.219 1 93.56 10 ALA B CA 1
ATOM 3117 C C . ALA B 1 10 ? -10.531 14.375 18.359 1 93.56 10 ALA B C 1
ATOM 3119 O O . ALA B 1 10 ? -11.297 14.773 19.234 1 93.56 10 ALA B O 1
ATOM 3120 N N . ASP B 1 11 ? -9.281 14.656 18.312 1 87.25 11 ASP B N 1
ATOM 3121 C CA . ASP B 1 11 ? -8.656 15.492 19.328 1 87.25 11 ASP B CA 1
ATOM 3122 C C . ASP B 1 11 ? -8.711 16.969 18.953 1 87.25 11 ASP B C 1
ATOM 3124 O O . ASP B 1 11 ? -9.422 17.344 18.016 1 87.25 11 ASP B O 1
ATOM 3128 N N . ASN B 1 12 ? -8.148 17.734 19.812 1 82.94 12 ASN B N 1
ATOM 3129 C CA . ASN B 1 12 ? -7.926 19.141 19.453 1 82.94 12 ASN B CA 1
ATOM 3130 C C . ASN B 1 12 ? -6.617 19.312 18.672 1 82.94 12 ASN B C 1
ATOM 3132 O O . ASN B 1 12 ? -5.621 18.656 18.984 1 82.94 12 ASN B O 1
ATOM 3136 N N . GLY B 1 13 ? -6.66 20.109 17.672 1 84.44 13 GLY B N 1
ATOM 3137 C CA . GLY B 1 13 ? -5.477 20.375 16.859 1 84.44 13 GLY B CA 1
ATOM 3138 C C . GLY B 1 13 ? -5.766 21.203 15.633 1 84.44 13 GLY B C 1
ATOM 3139 O O . GLY B 1 13 ? -6.91 21.609 15.398 1 84.44 13 GLY B O 1
ATOM 3140 N N . GLY B 1 14 ? -4.723 21.531 14.969 1 87.81 14 GLY B N 1
ATOM 3141 C CA . GLY B 1 14 ? -4.867 22.375 13.789 1 87.81 14 GLY B CA 1
ATOM 3142 C C . GLY B 1 14 ? -5.664 21.719 12.688 1 87.81 14 GLY B C 1
ATOM 3143 O O . GLY B 1 14 ? -6.531 22.344 12.07 1 87.81 14 GLY B O 1
ATOM 3144 N N . ALA B 1 15 ? -5.375 20.438 12.438 1 91.81 15 ALA B N 1
ATOM 3145 C CA . ALA B 1 15 ? -6.094 19.719 11.398 1 91.81 15 ALA B CA 1
ATOM 3146 C C . ALA B 1 15 ? -7.57 19.562 11.75 1 91.81 15 ALA B C 1
ATOM 3148 O O . ALA B 1 15 ? -8.438 19.656 10.883 1 91.81 15 ALA B O 1
ATOM 3149 N N . GLN B 1 16 ? -7.801 19.312 13 1 93 16 GLN B N 1
ATOM 3150 C CA . GLN B 1 16 ? -9.172 19.188 13.477 1 93 16 GLN B CA 1
ATOM 3151 C C . GLN B 1 16 ? -9.93 20.5 13.328 1 93 16 GLN B C 1
ATOM 3153 O O . GLN B 1 16 ? -11.078 20.516 12.883 1 93 16 GLN B O 1
ATOM 3158 N N . THR B 1 17 ? -9.258 21.578 13.688 1 91.06 17 THR B N 1
ATOM 3159 C CA . THR B 1 17 ? -9.867 22.906 13.547 1 91.06 17 THR B CA 1
ATOM 3160 C C . THR B 1 17 ? -10.242 23.172 12.094 1 91.06 17 THR B C 1
ATOM 3162 O O . THR B 1 17 ? -11.352 23.641 11.805 1 91.06 17 THR B O 1
ATOM 3165 N N . HIS B 1 18 ? -9.336 22.844 11.25 1 95.12 18 HIS B N 1
ATOM 3166 C CA . HIS B 1 18 ? -9.562 22.984 9.812 1 95.12 18 HIS B CA 1
ATOM 3167 C C . HIS B 1 18 ? -10.789 22.188 9.375 1 95.12 18 HIS B C 1
ATOM 3169 O O . HIS B 1 18 ? -11.672 22.719 8.703 1 95.12 18 HIS B O 1
ATOM 3175 N N . LEU B 1 19 ? -10.852 20.984 9.75 1 97.56 19 LEU B N 1
ATOM 3176 C CA . LEU B 1 19 ? -11.953 20.109 9.375 1 97.56 19 LEU B CA 1
ATOM 3177 C C . LEU B 1 19 ? -13.273 20.609 9.953 1 97.56 19 LEU B C 1
ATOM 3179 O O . LEU B 1 19 ? -14.305 20.578 9.281 1 97.56 19 LEU B O 1
ATOM 3183 N N . ILE B 1 20 ? -13.266 21.062 11.211 1 96.19 20 ILE B N 1
ATOM 3184 C CA . ILE B 1 20 ? -14.461 21.594 11.867 1 96.19 20 ILE B CA 1
ATOM 3185 C C . ILE B 1 20 ? -15.008 22.766 11.07 1 96.19 20 ILE B C 1
ATOM 3187 O O . ILE B 1 20 ? -16.219 22.844 10.82 1 96.19 20 ILE B O 1
ATOM 3191 N N . GLN B 1 21 ? -14.133 23.656 10.68 1 96.25 21 GLN B N 1
ATOM 3192 C CA . GLN B 1 21 ? -14.547 24.828 9.906 1 96.25 21 GLN B CA 1
ATOM 3193 C C . GLN B 1 21 ? -15.234 24.422 8.609 1 96.25 21 GLN B C 1
ATOM 3195 O O . GLN B 1 21 ? -16.297 24.938 8.273 1 96.25 21 GLN B O 1
ATOM 3200 N N . LEU B 1 22 ? -14.656 23.453 7.93 1 98.12 22 LEU B N 1
ATOM 3201 C CA . LEU B 1 22 ? -15.211 22.984 6.664 1 98.12 22 LEU B CA 1
ATOM 3202 C C . LEU B 1 22 ? -16.562 22.297 6.883 1 98.12 22 LEU B C 1
ATOM 3204 O O . LEU B 1 22 ? -17.547 22.641 6.219 1 98.12 22 LEU B O 1
ATOM 3208 N N . ALA B 1 23 ? -16.594 21.375 7.824 1 98.62 23 ALA B N 1
ATOM 3209 C CA . ALA B 1 23 ? -17.797 20.609 8.086 1 98.62 23 ALA B CA 1
ATOM 3210 C C . ALA B 1 23 ? -18.953 21.516 8.484 1 98.62 23 ALA B C 1
ATOM 3212 O O . ALA B 1 23 ? -20.062 21.391 7.965 1 98.62 23 ALA B O 1
ATOM 3213 N N . ASN B 1 24 ? -18.656 22.453 9.383 1 98.06 24 ASN B N 1
ATOM 3214 C CA . ASN B 1 24 ? -19.688 23.359 9.883 1 98.06 24 ASN B CA 1
ATOM 3215 C C . ASN B 1 24 ? -20.188 24.297 8.797 1 98.06 24 ASN B C 1
ATOM 3217 O O . ASN B 1 24 ? -21.359 24.672 8.773 1 98.06 24 ASN B O 1
ATOM 3221 N N . HIS B 1 25 ? -19.359 24.703 7.914 1 97.75 25 HIS B N 1
ATOM 3222 C CA . HIS B 1 25 ? -19.781 25.578 6.816 1 97.75 25 HIS B CA 1
ATOM 3223 C C . HIS B 1 25 ? -20.625 24.828 5.797 1 97.75 25 HIS B C 1
ATOM 3225 O O . HIS B 1 25 ? -21.703 25.281 5.434 1 97.75 25 HIS B O 1
ATOM 3231 N N . PHE B 1 26 ? -20.172 23.688 5.379 1 98.38 26 PHE B N 1
ATOM 3232 C CA . PHE B 1 26 ? -20.781 23 4.242 1 98.38 26 PHE B CA 1
ATOM 3233 C C . PHE B 1 26 ? -22.031 22.25 4.66 1 98.38 26 PHE B C 1
ATOM 3235 O O . PHE B 1 26 ? -22.875 21.922 3.82 1 98.38 26 PHE B O 1
ATOM 3242 N N . CYS B 1 27 ? -22.172 21.953 6.008 1 98.25 27 CYS B N 1
ATOM 3243 C CA . CYS B 1 27 ? -23.344 21.203 6.449 1 98.25 27 CYS B CA 1
ATOM 3244 C C . CYS B 1 27 ? -24.609 22.047 6.309 1 98.25 27 CYS B C 1
ATOM 3246 O O . CYS B 1 27 ? -25.719 21.516 6.402 1 98.25 27 CYS B O 1
ATOM 3248 N N . VAL B 1 28 ? -24.469 23.359 6.141 1 97.75 28 VAL B N 1
ATOM 3249 C CA . VAL B 1 28 ? -25.609 24.266 6.008 1 97.75 28 VAL B CA 1
ATOM 3250 C C . VAL B 1 28 ? -26.406 23.906 4.758 1 97.75 28 VAL B C 1
ATOM 3252 O O . VAL B 1 28 ? -27.641 23.922 4.777 1 97.75 28 VAL B O 1
ATOM 3255 N N . HIS B 1 29 ? -25.766 23.562 3.652 1 97.56 29 HIS B N 1
ATOM 3256 C CA . HIS B 1 29 ? -26.469 23.328 2.395 1 97.56 29 HIS B CA 1
ATOM 3257 C C . HIS B 1 29 ? -26.156 21.953 1.831 1 97.56 29 HIS B C 1
ATOM 3259 O O . HIS B 1 29 ? -26.516 21.656 0.687 1 97.56 29 HIS B O 1
ATOM 3265 N N . ASN B 1 30 ? -25.453 21.109 2.561 1 98.31 30 ASN B N 1
ATOM 3266 C CA . ASN B 1 30 ? -25.062 19.797 2.084 1 98.31 30 ASN B CA 1
ATOM 3267 C C . ASN B 1 30 ? -25.234 18.734 3.166 1 98.31 30 ASN B C 1
ATOM 3269 O O . ASN B 1 30 ? -25.406 19.062 4.344 1 98.31 30 ASN B O 1
ATOM 3273 N N . ASP B 1 31 ? -25.328 17.438 2.758 1 98.44 31 ASP B N 1
ATOM 3274 C CA . ASP B 1 31 ? -25.281 16.312 3.688 1 98.44 31 ASP B CA 1
ATOM 3275 C C . ASP B 1 31 ? -23.844 15.969 4.047 1 98.44 31 ASP B C 1
ATOM 3277 O O . ASP B 1 31 ? -23.094 15.438 3.217 1 98.44 31 ASP B O 1
ATOM 3281 N N . VAL B 1 32 ? -23.5 16.312 5.305 1 98.75 32 VAL B N 1
ATOM 3282 C CA . VAL B 1 32 ? -22.094 16.203 5.684 1 98.75 32 VAL B CA 1
ATOM 3283 C C . VAL B 1 32 ? -21.922 15.094 6.711 1 98.75 32 VAL B C 1
ATOM 3285 O O . VAL B 1 32 ? -22.688 15 7.676 1 98.75 32 VAL B O 1
ATOM 3288 N N . TYR B 1 33 ? -20.969 14.227 6.469 1 98.75 33 TYR B N 1
ATOM 3289 C CA . TYR B 1 33 ? -20.547 13.172 7.387 1 98.75 33 TYR B CA 1
ATOM 3290 C C . TYR B 1 33 ? -19.109 13.398 7.844 1 98.75 33 TYR B C 1
ATOM 3292 O O . TYR B 1 33 ? -18.25 13.758 7.043 1 98.75 33 TYR B O 1
ATOM 3300 N N . VAL B 1 34 ? -18.891 13.219 9.156 1 98.81 34 VAL B N 1
ATOM 3301 C CA . VAL B 1 34 ? -17.531 13.25 9.703 1 98.81 34 VAL B CA 1
ATOM 3302 C C . VAL B 1 34 ? -17.188 11.898 10.32 1 98.81 34 VAL B C 1
ATOM 3304 O O . VAL B 1 34 ? -17.891 11.43 11.227 1 98.81 34 VAL B O 1
ATOM 3307 N N . ILE B 1 35 ? -16.156 11.312 9.797 1 98.69 35 ILE B N 1
ATOM 3308 C CA . ILE B 1 35 ? -15.695 10.016 10.281 1 98.69 35 ILE B CA 1
ATOM 3309 C C . ILE B 1 35 ? -14.43 10.188 11.109 1 98.69 35 ILE B C 1
ATOM 3311 O O . ILE B 1 35 ? -13.453 10.797 10.656 1 98.69 35 ILE B O 1
ATOM 3315 N N . VAL B 1 36 ? -14.438 9.625 12.32 1 98.06 36 VAL B N 1
ATOM 3316 C CA . VAL B 1 36 ? -13.297 9.711 13.227 1 98.06 36 VAL B CA 1
ATOM 3317 C C . VAL B 1 36 ? -13.016 8.344 13.844 1 98.06 36 VAL B C 1
ATOM 3319 O O . VAL B 1 36 ? -13.859 7.449 13.781 1 98.06 36 VAL B O 1
ATOM 3322 N N . GLY B 1 37 ? -11.828 8.211 14.43 1 97.31 37 GLY B N 1
ATOM 3323 C CA . GLY B 1 37 ? -11.445 6.934 15 1 97.31 37 GLY B CA 1
ATOM 3324 C C . GLY B 1 37 ? -11.805 6.801 16.469 1 97.31 37 GLY B C 1
ATOM 3325 O O . GLY B 1 37 ? -11.719 5.711 17.031 1 97.31 37 GLY B O 1
ATOM 3326 N N . ASN B 1 38 ? -12.117 7.883 17.109 1 95.31 38 ASN B N 1
ATOM 3327 C CA . ASN B 1 38 ? -12.406 7.875 18.531 1 95.31 38 ASN B CA 1
ATOM 3328 C C . ASN B 1 38 ? -13.281 9.055 18.938 1 95.31 38 ASN B C 1
ATOM 3330 O O . ASN B 1 38 ? -13.5 9.969 18.156 1 95.31 38 ASN B O 1
ATOM 3334 N N . HIS B 1 39 ? -13.781 8.953 20.141 1 93.69 39 HIS B N 1
ATOM 3335 C CA . HIS B 1 39 ? -14.438 10.109 20.734 1 93.69 39 HIS B CA 1
ATOM 3336 C C . HIS B 1 39 ? -13.422 11.164 21.156 1 93.69 39 HIS B C 1
ATOM 3338 O O . HIS B 1 39 ? -12.266 10.836 21.453 1 93.69 39 HIS B O 1
ATOM 3344 N N . GLY B 1 40 ? -13.852 12.414 21.094 1 91.56 40 GLY B N 1
ATOM 3345 C CA . GLY B 1 40 ? -12.969 13.484 21.531 1 91.56 40 GLY B CA 1
ATOM 3346 C C . GLY B 1 40 ? -13.594 14.859 21.406 1 91.56 40 GLY B C 1
ATOM 3347 O O . GLY B 1 40 ? -14.734 14.992 20.953 1 91.56 40 GLY B O 1
ATOM 3348 N N . PRO B 1 41 ? -12.898 15.836 21.828 1 88.81 41 PRO B N 1
ATOM 3349 C CA . PRO B 1 41 ? -13.43 17.188 21.938 1 88.81 41 PRO B CA 1
ATOM 3350 C C . PRO B 1 41 ? -13.82 17.781 20.578 1 88.81 41 PRO B C 1
ATOM 3352 O O . PRO B 1 41 ? -14.68 18.672 20.516 1 88.81 41 PRO B O 1
ATOM 3355 N N . MET B 1 42 ? -13.227 17.328 19.594 1 91.69 42 MET B N 1
ATOM 3356 C CA . MET B 1 42 ? -13.547 17.828 18.25 1 91.69 42 MET B CA 1
ATOM 3357 C C . MET B 1 42 ? -15.031 17.656 17.953 1 91.69 42 MET B C 1
ATOM 3359 O O . MET B 1 42 ? -15.648 18.547 17.359 1 91.69 42 MET B O 1
ATOM 3363 N N . ILE B 1 43 ? -15.555 16.578 18.375 1 95.62 43 ILE B N 1
ATOM 3364 C CA . ILE B 1 43 ? -16.922 16.219 18.047 1 95.62 43 ILE B CA 1
ATOM 3365 C C . ILE B 1 43 ? -17.891 17.234 18.641 1 95.62 43 ILE B C 1
ATOM 3367 O O . ILE B 1 43 ? -18.891 17.594 18.016 1 95.62 43 ILE B O 1
ATOM 3371 N N . GLU B 1 44 ? -17.547 17.766 19.766 1 93.44 44 GLU B N 1
ATOM 3372 C CA . GLU B 1 44 ? -18.391 18.719 20.469 1 93.44 44 GLU B CA 1
ATOM 3373 C C . GLU B 1 44 ? -18.453 20.062 19.75 1 93.44 44 GLU B C 1
ATOM 3375 O O . GLU B 1 44 ? -19.328 20.891 20.016 1 93.44 44 GLU B O 1
ATOM 3380 N N . GLN B 1 45 ? -17.562 20.266 18.875 1 93 45 GLN B N 1
ATOM 3381 C CA . GLN B 1 45 ? -17.469 21.547 18.188 1 93 45 GLN B CA 1
ATOM 3382 C C . GLN B 1 45 ? -18.156 21.5 16.828 1 93 45 GLN B C 1
ATOM 3384 O O . GLN B 1 45 ? -18.234 22.516 16.141 1 93 45 GLN B O 1
ATOM 3389 N N . LEU B 1 46 ? -18.656 20.344 16.484 1 97.06 46 LEU B N 1
ATOM 3390 C CA . LEU B 1 46 ? -19.312 20.188 15.195 1 97.06 46 LEU B CA 1
ATOM 3391 C C . LEU B 1 46 ? -20.766 20.641 15.273 1 97.06 46 LEU B C 1
ATOM 3393 O O . LEU B 1 46 ? -21.422 20.469 16.297 1 97.06 46 LEU B O 1
ATOM 3397 N N . ASP B 1 47 ? -21.203 21.281 14.172 1 97.5 47 ASP B N 1
ATOM 3398 C CA . ASP B 1 47 ? -22.609 21.656 14.047 1 97.5 47 ASP B CA 1
ATOM 3399 C C . ASP B 1 47 ? -23.516 20.438 14.219 1 97.5 47 ASP B C 1
ATOM 3401 O O . ASP B 1 47 ? -23.156 19.328 13.812 1 97.5 47 ASP B O 1
ATOM 3405 N N . ALA B 1 48 ? -24.688 20.625 14.789 1 96.94 48 ALA B N 1
ATOM 3406 C CA . ALA B 1 48 ? -25.609 19.531 15.055 1 96.94 48 ALA B CA 1
ATOM 3407 C C . ALA B 1 48 ? -26.062 18.875 13.758 1 96.94 48 ALA B C 1
ATOM 3409 O O . ALA B 1 48 ? -26.531 17.719 13.766 1 96.94 48 ALA B O 1
ATOM 3410 N N . ARG B 1 49 ? -25.969 19.578 12.656 1 97.12 49 ARG B N 1
ATOM 3411 C CA . ARG B 1 49 ? -26.406 19.078 11.359 1 97.12 49 ARG B CA 1
ATOM 3412 C C . ARG B 1 49 ? -25.422 18.062 10.805 1 97.12 49 ARG B C 1
ATOM 3414 O O . ARG B 1 49 ? -25.719 17.344 9.852 1 97.12 49 ARG B O 1
ATOM 3421 N N . VAL B 1 50 ? -24.219 17.922 11.391 1 98.75 50 VAL B N 1
ATOM 3422 C CA . VAL B 1 50 ? -23.156 17.031 10.898 1 98.75 50 VAL B CA 1
ATOM 3423 C C . VAL B 1 50 ? -23.391 15.617 11.422 1 98.75 50 VAL B C 1
ATOM 3425 O O . VAL B 1 50 ? -23.641 15.422 12.617 1 98.75 50 VAL B O 1
ATOM 3428 N N . ASN B 1 51 ? -23.391 14.617 10.531 1 98.44 51 ASN B N 1
ATOM 3429 C CA . ASN B 1 51 ? -23.453 13.211 10.93 1 98.44 51 ASN B CA 1
ATOM 3430 C C . ASN B 1 51 ? -22.078 12.68 11.32 1 98.44 51 ASN B C 1
ATOM 3432 O O . ASN B 1 51 ? -21.172 12.602 10.492 1 98.44 51 ASN B O 1
ATOM 3436 N N . VAL B 1 52 ? -22 12.258 12.594 1 98.5 52 VAL B N 1
ATOM 3437 C CA . VAL B 1 52 ? -20.703 11.797 13.07 1 98.5 52 VAL B CA 1
ATOM 3438 C C . VAL B 1 52 ? -20.703 10.266 13.133 1 98.5 52 VAL B C 1
ATOM 3440 O O . VAL B 1 52 ? -21.641 9.656 13.656 1 98.5 52 VAL B O 1
ATOM 3443 N N . ILE B 1 53 ? -19.703 9.664 12.586 1 98.44 53 ILE B N 1
ATOM 3444 C CA . ILE B 1 53 ? -19.531 8.219 12.609 1 98.44 53 ILE B CA 1
ATOM 3445 C C . ILE B 1 53 ? -18.172 7.871 13.219 1 98.44 53 ILE B C 1
ATOM 3447 O O . ILE B 1 53 ? -17.141 8.383 12.789 1 98.44 53 ILE B O 1
ATOM 3451 N N . ILE B 1 54 ? -18.188 7.02 14.18 1 98 54 ILE B N 1
ATOM 3452 C CA . ILE B 1 54 ? -16.953 6.609 14.836 1 98 54 ILE B CA 1
ATOM 3453 C C . ILE B 1 54 ? -16.562 5.207 14.375 1 98 54 ILE B C 1
ATOM 3455 O O . ILE B 1 54 ? -17.344 4.262 14.516 1 98 54 ILE B O 1
ATOM 3459 N N . ILE B 1 55 ? -15.406 5.094 13.805 1 97.5 55 ILE B N 1
ATOM 3460 C CA . ILE B 1 55 ? -14.836 3.814 13.391 1 97.5 55 ILE B CA 1
ATOM 3461 C C . ILE B 1 55 ? -13.625 3.48 14.266 1 97.5 55 ILE B C 1
ATOM 3463 O O . ILE B 1 55 ? -12.516 3.953 14.008 1 97.5 55 ILE B O 1
ATOM 3467 N N . GLU B 1 56 ? -13.711 2.617 15.125 1 94.75 56 GLU B N 1
ATOM 3468 C CA . GLU B 1 56 ? -12.711 2.344 16.156 1 94.75 56 GLU B CA 1
ATOM 3469 C C . GLU B 1 56 ? -11.453 1.733 15.555 1 94.75 56 GLU B C 1
ATOM 3471 O O . GLU B 1 56 ? -10.375 1.811 16.141 1 94.75 56 GLU B O 1
ATOM 3476 N N . HIS B 1 57 ? -11.578 1.13 14.406 1 93.75 57 HIS B N 1
ATOM 3477 C CA . HIS B 1 57 ? -10.438 0.511 13.742 1 93.75 57 HIS B CA 1
ATOM 3478 C C . HIS B 1 57 ? -9.5 1.565 13.164 1 93.75 57 HIS B C 1
ATOM 3480 O O . HIS B 1 57 ? -8.367 1.254 12.781 1 93.75 57 HIS B O 1
ATOM 3486 N N . LEU B 1 58 ? -9.992 2.762 13.047 1 94 58 LEU B N 1
ATOM 3487 C CA . LEU B 1 58 ? -9.188 3.869 12.547 1 94 58 LEU B CA 1
ATOM 3488 C C . LEU B 1 58 ? -8.25 4.395 13.625 1 94 58 LEU B C 1
ATOM 3490 O O . LEU B 1 58 ? -8.57 5.367 14.312 1 94 58 LEU B O 1
ATOM 3494 N N . VAL B 1 59 ? -7.02 3.758 13.719 1 89.5 59 VAL B N 1
ATOM 3495 C CA . VAL B 1 59 ? -6.078 4.066 14.789 1 89.5 59 VAL B CA 1
ATOM 3496 C C . VAL B 1 59 ? -4.805 4.672 14.203 1 89.5 59 VAL B C 1
ATOM 3498 O O . VAL B 1 59 ? -4.461 4.402 13.047 1 89.5 59 VAL B O 1
ATOM 3501 N N . GLY B 1 60 ? -4.062 5.379 14.953 1 86.75 60 GLY B N 1
ATOM 3502 C CA . GLY B 1 60 ? -2.912 6.148 14.5 1 86.75 60 GLY B CA 1
ATOM 3503 C C . GLY B 1 60 ? -1.765 5.281 14.016 1 86.75 60 GLY B C 1
ATOM 3504 O O . GLY B 1 60 ? -1.367 5.359 12.852 1 86.75 60 GLY B O 1
ATOM 3505 N N . PRO B 1 61 ? -1.256 4.445 14.867 1 82.62 61 PRO B N 1
ATOM 3506 C CA . PRO B 1 61 ? -0.112 3.625 14.469 1 82.62 61 PRO B CA 1
ATOM 3507 C C . PRO B 1 61 ? -0.459 2.625 13.367 1 82.62 61 PRO B C 1
ATOM 3509 O O . PRO B 1 61 ? -1.613 2.203 13.25 1 82.62 61 PRO B O 1
ATOM 3512 N N . ILE B 1 62 ? 0.479 2.336 12.617 1 81.44 62 ILE B N 1
ATOM 3513 C CA . ILE B 1 62 ? 0.273 1.327 11.586 1 81.44 62 ILE B CA 1
ATOM 3514 C C . ILE B 1 62 ? 0.004 -0.029 12.234 1 81.44 62 ILE B C 1
ATOM 3516 O O . ILE B 1 62 ? 0.781 -0.485 13.07 1 81.44 62 ILE B O 1
ATOM 3520 N N . ASP B 1 63 ? -1.102 -0.485 11.977 1 85.31 63 ASP B N 1
ATOM 3521 C CA . ASP B 1 63 ? -1.545 -1.798 12.438 1 85.31 63 ASP B CA 1
ATOM 3522 C C . ASP B 1 63 ? -2.283 -2.545 11.328 1 85.31 63 ASP B C 1
ATOM 3524 O O . ASP B 1 63 ? -3.441 -2.244 11.031 1 85.31 63 ASP B O 1
ATOM 3528 N N . PHE B 1 64 ? -1.692 -3.525 10.859 1 81.44 64 PHE B N 1
ATOM 3529 C CA . PHE B 1 64 ? -2.178 -4.184 9.648 1 81.44 64 PHE B CA 1
ATOM 3530 C C . PHE B 1 64 ? -3.605 -4.68 9.836 1 81.44 64 PHE B C 1
ATOM 3532 O O . PHE B 1 64 ? -4.453 -4.496 8.969 1 81.44 64 PHE B O 1
ATOM 3539 N N . LYS B 1 65 ? -3.846 -5.367 10.93 1 86.25 65 LYS B N 1
ATOM 3540 C CA . LYS B 1 65 ? -5.176 -5.906 11.188 1 86.25 65 LYS B CA 1
ATOM 3541 C C . LYS B 1 65 ? -6.211 -4.789 11.281 1 86.25 65 LYS B C 1
ATOM 3543 O O . LYS B 1 65 ? -7.258 -4.844 10.633 1 86.25 65 LYS B O 1
ATOM 3548 N N . GLN B 1 66 ? -5.93 -3.797 12.055 1 91.81 66 GLN B N 1
ATOM 3549 C CA . GLN B 1 66 ? -6.852 -2.684 12.242 1 91.81 66 GLN B CA 1
ATOM 3550 C C . GLN B 1 66 ? -7.023 -1.89 10.945 1 91.81 66 GLN B C 1
ATOM 3552 O O . GLN B 1 66 ? -8.125 -1.431 10.641 1 91.81 66 GLN B O 1
ATOM 3557 N N . ASP B 1 67 ? -5.977 -1.754 10.258 1 92.62 67 ASP B N 1
ATOM 3558 C CA . ASP B 1 67 ? -6.008 -0.976 9.023 1 92.62 67 ASP B CA 1
ATOM 3559 C C . ASP B 1 67 ? -6.887 -1.648 7.973 1 92.62 67 ASP B C 1
ATOM 3561 O O . ASP B 1 67 ? -7.68 -0.984 7.297 1 92.62 67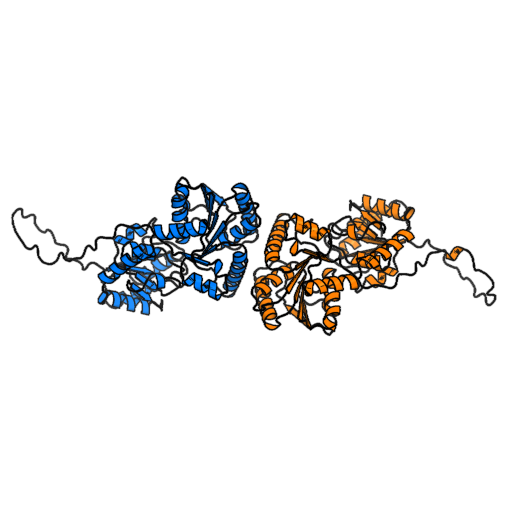 ASP B O 1
ATOM 3565 N N . ILE B 1 68 ? -6.812 -2.934 7.867 1 90.5 68 ILE B N 1
ATOM 3566 C CA . ILE B 1 68 ? -7.609 -3.668 6.895 1 90.5 68 ILE B CA 1
ATOM 3567 C C . ILE B 1 68 ? -9.086 -3.582 7.27 1 90.5 68 ILE B C 1
ATOM 3569 O O . ILE B 1 68 ? -9.945 -3.42 6.402 1 90.5 68 ILE B O 1
ATOM 3573 N N . LEU B 1 69 ? -9.336 -3.746 8.516 1 93.69 69 LEU B N 1
ATOM 3574 C CA . LEU B 1 69 ? -10.711 -3.645 8.984 1 93.69 69 LEU B CA 1
ATOM 3575 C C . LEU B 1 69 ? -11.266 -2.246 8.742 1 93.69 69 LEU B C 1
ATOM 3577 O O . LEU B 1 69 ? -12.43 -2.094 8.352 1 93.69 69 LEU B O 1
ATOM 3581 N N . ALA B 1 70 ? -10.461 -1.259 8.977 1 96.25 70 ALA B N 1
ATOM 3582 C CA . ALA B 1 70 ? -10.875 0.115 8.703 1 96.25 70 ALA B CA 1
ATOM 3583 C C . ALA B 1 70 ? -11.203 0.309 7.227 1 96.25 70 ALA B C 1
ATOM 3585 O O . ALA B 1 70 ? -12.211 0.934 6.883 1 96.25 70 ALA B O 1
ATOM 3586 N N . VAL B 1 71 ? -10.383 -0.216 6.391 1 96.38 71 VAL B N 1
ATOM 3587 C CA . VAL B 1 71 ? -10.594 -0.12 4.949 1 96.38 71 VAL B CA 1
ATOM 3588 C C . VAL B 1 71 ? -11.93 -0.769 4.582 1 96.38 71 VAL B C 1
ATOM 3590 O O . VAL B 1 71 ? -12.719 -0.195 3.83 1 96.38 71 VAL B O 1
ATOM 3593 N N . LYS B 1 72 ? -12.141 -1.943 5.105 1 94.31 72 LYS B N 1
ATOM 3594 C CA . LYS B 1 72 ? -13.359 -2.678 4.801 1 94.31 72 LYS B CA 1
ATOM 3595 C C . LYS B 1 72 ? -14.594 -1.893 5.234 1 94.31 72 LYS B C 1
ATOM 3597 O O . LYS B 1 72 ? -15.539 -1.732 4.461 1 94.31 72 LYS B O 1
ATOM 3602 N N . VAL B 1 73 ? -14.57 -1.396 6.449 1 96.94 73 VAL B N 1
ATOM 3603 C CA . VAL B 1 73 ? -15.703 -0.671 7.004 1 96.94 73 VAL B CA 1
ATOM 3604 C C . VAL B 1 73 ? -15.93 0.62 6.219 1 96.94 73 VAL B C 1
ATOM 3606 O O . VAL B 1 73 ? -17.062 0.954 5.875 1 96.94 73 VAL B O 1
ATOM 3609 N N . LEU B 1 74 ? -14.898 1.329 5.922 1 98 74 LEU B N 1
ATOM 3610 C CA . LEU B 1 74 ? -15 2.572 5.168 1 98 74 LEU B CA 1
ATOM 3611 C C . LEU B 1 74 ? -15.531 2.311 3.762 1 98 74 LEU B C 1
ATOM 3613 O O . LEU B 1 74 ? -16.375 3.061 3.26 1 98 74 LEU B O 1
ATOM 3617 N N . ALA B 1 75 ? -15.031 1.289 3.113 1 96.44 75 ALA B N 1
ATOM 3618 C CA . ALA B 1 75 ? -15.492 0.957 1.768 1 96.44 75 ALA B CA 1
ATOM 3619 C C . ALA B 1 75 ? -16.984 0.673 1.752 1 96.44 75 ALA B C 1
ATOM 3621 O O . ALA B 1 75 ? -17.703 1.1 0.838 1 96.44 75 ALA B O 1
ATOM 3622 N N . GLN B 1 76 ? -17.391 -0.104 2.75 1 96.81 76 GLN B N 1
ATOM 3623 C CA . GLN B 1 76 ? -18.812 -0.392 2.875 1 96.81 76 GLN B CA 1
ATOM 3624 C C . GLN B 1 76 ? -19.609 0.888 3.084 1 96.81 76 GLN B C 1
ATOM 3626 O O . GLN B 1 76 ? -20.656 1.077 2.463 1 96.81 76 GLN B O 1
ATOM 3631 N N . LEU B 1 77 ? -19.156 1.761 3.908 1 97.69 77 LEU B N 1
ATOM 3632 C CA . LEU B 1 77 ? -19.828 3.023 4.199 1 97.69 77 LEU B CA 1
ATOM 3633 C C . LEU B 1 77 ? -19.891 3.902 2.957 1 97.69 77 LEU B C 1
ATOM 3635 O O . LEU B 1 77 ? -20.938 4.48 2.656 1 97.69 77 LEU B O 1
ATOM 3639 N N . PHE B 1 78 ? -18.781 4.035 2.256 1 98.06 78 PHE B N 1
ATOM 3640 C CA . PHE B 1 78 ? -18.734 4.828 1.036 1 98.06 78 PHE B CA 1
ATOM 3641 C C . PHE B 1 78 ? -19.703 4.289 -0.005 1 98.06 78 PHE B C 1
ATOM 3643 O O . PHE B 1 78 ? -20.359 5.062 -0.713 1 98.06 78 PHE B O 1
ATOM 3650 N N . SER B 1 79 ? -19.75 2.92 -0.073 1 97.12 79 SER B N 1
ATOM 3651 C CA . SER B 1 79 ? -20.641 2.281 -1.032 1 97.12 79 SER B CA 1
ATOM 3652 C C . SER B 1 79 ? -22.109 2.537 -0.681 1 97.12 79 SER B C 1
ATOM 3654 O O . SER B 1 79 ? -22.953 2.613 -1.567 1 97.12 79 SER B O 1
ATOM 3656 N N . LYS B 1 80 ? -22.391 2.65 0.563 1 97.06 80 LYS B N 1
ATOM 3657 C CA . LYS B 1 80 ? -23.75 2.885 1.036 1 97.06 80 LYS B CA 1
ATOM 3658 C C . LYS B 1 80 ? -24.141 4.352 0.879 1 97.06 80 LYS B C 1
ATOM 3660 O O . LYS B 1 80 ? -25.203 4.66 0.348 1 97.06 80 LYS B O 1
ATOM 3665 N N . ILE B 1 81 ? -23.266 5.301 1.256 1 97 81 ILE B N 1
ATOM 3666 C CA . ILE B 1 81 ? -23.578 6.727 1.296 1 97 81 ILE B CA 1
ATOM 3667 C C . ILE B 1 81 ? -23.469 7.316 -0.108 1 97 81 ILE B C 1
ATOM 3669 O O . ILE B 1 81 ? -24.219 8.234 -0.459 1 97 81 ILE B O 1
ATOM 3673 N N . LYS B 1 82 ? -22.5 6.777 -0.893 1 97.06 82 LYS B N 1
ATOM 3674 C CA . LYS B 1 82 ? -22.234 7.258 -2.246 1 97.06 82 LYS B CA 1
ATOM 3675 C C . LYS B 1 82 ? -21.984 8.766 -2.258 1 97.06 82 LYS B C 1
ATOM 3677 O O . LYS B 1 82 ? -22.703 9.508 -2.938 1 97.06 82 LYS B O 1
ATOM 3682 N N . PRO B 1 83 ? -21 9.242 -1.545 1 98 83 PRO B N 1
ATOM 3683 C CA . PRO B 1 83 ? -20.719 10.68 -1.446 1 98 83 PRO B CA 1
ATOM 3684 C C . PRO B 1 83 ? -20.266 11.289 -2.771 1 98 83 PRO B C 1
ATOM 3686 O O . PRO B 1 83 ? -19.734 10.57 -3.627 1 98 83 PRO B O 1
ATOM 3689 N N . ASP B 1 84 ? -20.5 12.555 -2.906 1 97.56 84 ASP B N 1
ATOM 3690 C CA . ASP B 1 84 ? -19.969 13.297 -4.043 1 97.56 84 ASP B CA 1
ATOM 3691 C C . ASP B 1 84 ? -18.484 13.625 -3.834 1 97.56 84 ASP B C 1
ATOM 3693 O O . ASP B 1 84 ? -17.719 13.648 -4.793 1 97.56 84 ASP B O 1
ATOM 3697 N N . VAL B 1 85 ? -18.172 13.883 -2.592 1 98.06 85 VAL B N 1
ATOM 3698 C CA . VAL B 1 85 ? -16.797 14.258 -2.238 1 98.06 85 VAL B CA 1
ATOM 3699 C C . VAL B 1 85 ? -16.375 13.523 -0.97 1 98.06 85 VAL B C 1
ATOM 3701 O O . VAL B 1 85 ? -17.156 13.406 -0.02 1 98.06 85 VAL B O 1
ATOM 3704 N N . ILE B 1 86 ? -15.242 12.938 -0.967 1 98.62 86 ILE B N 1
ATOM 3705 C CA . ILE B 1 86 ? -14.547 12.445 0.22 1 98.62 86 ILE B CA 1
ATOM 3706 C C . ILE B 1 86 ? -13.281 13.266 0.45 1 98.62 86 ILE B C 1
ATOM 3708 O O . ILE B 1 86 ? -12.398 13.312 -0.412 1 98.62 86 ILE B O 1
ATOM 3712 N N . HIS B 1 87 ? -13.227 13.945 1.537 1 98.75 87 HIS B N 1
ATOM 3713 C CA . HIS B 1 87 ? -12.078 14.781 1.896 1 98.75 87 HIS B CA 1
ATOM 3714 C C . HIS B 1 87 ? -11.359 14.219 3.117 1 98.75 87 HIS B C 1
ATOM 3716 O O . HIS B 1 87 ? -11.898 14.234 4.227 1 98.75 87 HIS B O 1
ATOM 3722 N N . LEU B 1 88 ? -10.164 13.766 2.871 1 98.62 88 LEU B N 1
ATOM 3723 C CA . LEU B 1 88 ? -9.398 13.031 3.875 1 98.62 88 LEU B CA 1
ATOM 3724 C C . LEU B 1 88 ? -8.344 13.922 4.508 1 98.62 88 LEU B C 1
ATOM 3726 O O . LEU B 1 88 ? -7.707 14.727 3.82 1 98.62 88 LEU B O 1
ATOM 3730 N N . HIS B 1 89 ? -8.242 13.641 5.824 1 96.38 89 HIS B N 1
ATOM 3731 C CA . HIS B 1 89 ? -7.289 14.398 6.625 1 96.38 89 HIS B CA 1
ATOM 3732 C C . HIS B 1 89 ? -6.426 13.477 7.477 1 96.38 89 HIS B C 1
ATOM 3734 O O . HIS B 1 89 ? -6.879 12.414 7.902 1 96.38 89 HIS B O 1
ATOM 3740 N N . SER B 1 90 ? -5.211 13.734 7.762 1 91.75 90 SER B N 1
ATOM 3741 C CA . SER B 1 90 ? -4.195 12.961 8.469 1 91.75 90 SER B CA 1
ATOM 3742 C C . SER B 1 90 ? -3.66 11.828 7.598 1 91.75 90 SER B C 1
ATOM 3744 O O . SER B 1 90 ? -4.316 11.406 6.641 1 91.75 90 SER B O 1
ATOM 3746 N N . SER B 1 91 ? -2.551 11.352 7.965 1 90.06 91 SER B N 1
ATOM 3747 C CA . SER B 1 91 ? -1.875 10.344 7.152 1 90.06 91 SER B CA 1
ATOM 3748 C C . SER B 1 91 ? -2.629 9.023 7.172 1 90.06 91 SER B C 1
ATOM 3750 O O . SER B 1 91 ? -2.854 8.414 6.121 1 90.06 91 SER B O 1
ATOM 3752 N N . LYS B 1 92 ? -3.041 8.586 8.359 1 93.38 92 LYS B N 1
ATOM 3753 C CA . LYS B 1 92 ? -3.744 7.312 8.5 1 93.38 92 LYS B CA 1
ATOM 3754 C C . LYS B 1 92 ? -5.078 7.34 7.758 1 93.38 92 LYS B C 1
ATOM 3756 O O . LYS B 1 92 ? -5.332 6.504 6.887 1 93.38 92 LYS B O 1
ATOM 3761 N N . ALA B 1 93 ? -5.875 8.312 8.117 1 96.12 93 ALA B N 1
ATOM 3762 C CA . ALA B 1 93 ? -7.18 8.422 7.469 1 96.12 93 ALA B CA 1
ATOM 3763 C C . ALA B 1 93 ? -7.027 8.633 5.965 1 96.12 93 ALA B C 1
ATOM 3765 O O . ALA B 1 93 ? -7.828 8.125 5.176 1 96.12 93 ALA B O 1
ATOM 3766 N N . GLY B 1 94 ? -5.996 9.391 5.625 1 97.19 94 GLY B N 1
ATOM 3767 C CA . GLY B 1 94 ? -5.711 9.617 4.219 1 97.19 94 GLY B CA 1
ATOM 3768 C C . GLY B 1 94 ? -5.402 8.336 3.459 1 97.19 94 GLY B C 1
ATOM 3769 O O . GLY B 1 94 ? -5.871 8.148 2.334 1 97.19 94 GLY B O 1
ATOM 3770 N N . THR B 1 95 ? -4.648 7.48 4.055 1 96.12 95 THR B N 1
ATOM 3771 C CA . THR B 1 95 ? -4.227 6.25 3.395 1 96.12 95 THR B CA 1
ATOM 3772 C C . THR B 1 95 ? -5.375 5.246 3.342 1 96.12 95 THR B C 1
ATOM 3774 O O . THR B 1 95 ? -5.777 4.812 2.262 1 96.12 95 THR B O 1
ATOM 3777 N N . VAL B 1 96 ? -5.973 4.965 4.48 1 96.81 96 VAL B N 1
ATOM 3778 C CA . VAL B 1 96 ? -7.008 3.938 4.547 1 96.81 96 VAL B CA 1
ATOM 3779 C C . VAL B 1 96 ? -8.258 4.418 3.811 1 96.81 96 VAL B C 1
ATOM 3781 O O . VAL B 1 96 ? -8.961 3.621 3.184 1 96.81 96 VAL B O 1
ATOM 3784 N N . GLY B 1 97 ? -8.5 5.719 3.887 1 97.94 97 GLY B N 1
ATOM 3785 C CA . GLY B 1 97 ? -9.656 6.273 3.193 1 97.94 97 GLY B CA 1
ATOM 3786 C C . GLY B 1 97 ? -9.539 6.191 1.684 1 97.94 97 GLY B C 1
ATOM 3787 O O . GLY B 1 97 ? -10.508 5.867 0.996 1 97.94 97 GLY B O 1
ATOM 3788 N N . ARG B 1 98 ? -8.398 6.535 1.139 1 97.62 98 ARG B N 1
ATOM 3789 C CA . ARG B 1 98 ? -8.18 6.473 -0.304 1 97.62 98 ARG B CA 1
ATOM 3790 C C . ARG B 1 98 ? -8.297 5.043 -0.814 1 97.62 98 ARG B C 1
ATOM 3792 O O . ARG B 1 98 ? -8.914 4.793 -1.849 1 97.62 98 ARG B O 1
ATOM 3799 N N . ILE B 1 99 ? -7.719 4.105 -0.065 1 96.5 99 ILE B N 1
ATOM 3800 C CA . ILE B 1 99 ? -7.805 2.701 -0.443 1 96.5 99 ILE B CA 1
ATOM 3801 C C . ILE B 1 99 ? -9.258 2.244 -0.406 1 96.5 99 ILE B C 1
ATOM 3803 O O . ILE B 1 99 ? -9.727 1.556 -1.317 1 96.5 99 ILE B O 1
ATOM 3807 N N . ALA B 1 100 ? -9.977 2.635 0.65 1 97.12 100 ALA B N 1
ATOM 3808 C CA . ALA B 1 100 ? -11.383 2.26 0.814 1 97.12 100 ALA B CA 1
ATOM 3809 C C . ALA B 1 100 ? -12.219 2.76 -0.356 1 97.12 100 ALA B C 1
ATOM 3811 O O . ALA B 1 100 ? -13.055 2.021 -0.89 1 97.12 100 ALA B O 1
ATOM 3812 N N . LYS B 1 101 ? -11.977 3.979 -0.752 1 96.81 101 LYS B N 1
ATOM 3813 C CA . LYS B 1 101 ? -12.727 4.516 -1.886 1 96.81 101 LYS B CA 1
ATOM 3814 C C . LYS B 1 101 ? -12.422 3.736 -3.162 1 96.81 101 LYS B C 1
ATOM 3816 O O . LYS B 1 101 ? -13.328 3.434 -3.941 1 96.81 101 LYS B O 1
ATOM 3821 N N . PHE B 1 102 ? -11.195 3.467 -3.355 1 94.12 102 PHE B N 1
ATOM 3822 C CA . PHE B 1 102 ? -10.727 2.783 -4.555 1 94.12 102 PHE B CA 1
ATOM 3823 C C . PHE B 1 102 ? -11.453 1.45 -4.73 1 94.12 102 PHE B C 1
ATOM 3825 O O . PHE B 1 102 ? -11.75 1.045 -5.855 1 94.12 102 PHE B O 1
ATOM 3832 N N . ILE B 1 103 ? -11.734 0.789 -3.623 1 92 103 ILE B N 1
ATOM 3833 C CA . ILE B 1 103 ? -12.32 -0.542 -3.752 1 92 103 ILE B CA 1
ATOM 3834 C C . ILE B 1 103 ? -13.82 -0.469 -3.508 1 92 103 ILE B C 1
ATOM 3836 O O . ILE B 1 103 ? -14.516 -1.491 -3.541 1 92 103 ILE B O 1
ATOM 3840 N N . SER B 1 104 ? -14.297 0.695 -3.203 1 93.5 104 SER B N 1
ATOM 3841 C CA . SER B 1 104 ? -15.719 0.855 -2.945 1 93.5 104 SER B CA 1
ATOM 3842 C C . SER B 1 104 ? -16.516 0.87 -4.242 1 93.5 104 SER B C 1
ATOM 3844 O O . SER B 1 104 ? -15.945 0.954 -5.332 1 93.5 104 SER B O 1
ATOM 3846 N N . LYS B 1 105 ? -17.828 0.785 -4.137 1 88.25 105 LYS B N 1
ATOM 3847 C CA . LYS B 1 105 ? -18.719 0.811 -5.289 1 88.25 105 LYS B CA 1
ATOM 3848 C C . LYS B 1 105 ? -19.141 2.238 -5.625 1 88.25 105 LYS B C 1
ATOM 3850 O O . LYS B 1 105 ? -19.969 2.453 -6.516 1 88.25 105 LYS B O 1
ATOM 3855 N N . SER B 1 106 ? -18.672 3.115 -4.941 1 84.25 106 SER B N 1
ATOM 3856 C CA . SER B 1 106 ? -19 4.516 -5.195 1 84.25 106 SER B CA 1
ATOM 3857 C C . SER B 1 106 ? -18.266 5.043 -6.418 1 84.25 106 SER B C 1
ATOM 3859 O O . SER B 1 106 ? -17.062 5.289 -6.359 1 84.25 106 SER B O 1
ATOM 3861 N N . LYS B 1 107 ? -19.125 5.062 -7.613 1 79.75 107 LYS B N 1
ATOM 3862 C CA . LYS B 1 107 ? -18.531 5.414 -8.898 1 79.75 107 LYS B CA 1
ATOM 3863 C C . LYS B 1 107 ? -18.672 6.906 -9.18 1 79.75 107 LYS B C 1
ATOM 3865 O O . LYS B 1 107 ? -19.578 7.555 -8.672 1 79.75 107 LYS B O 1
ATOM 3870 N N . ASP B 1 108 ? -18.141 7.949 -8.758 1 88.19 108 ASP B N 1
ATOM 3871 C CA . ASP B 1 108 ? -18.172 9.367 -9.109 1 88.19 108 ASP B CA 1
ATOM 3872 C C . ASP B 1 108 ? -17.859 10.234 -7.895 1 88.19 108 ASP B C 1
ATOM 3874 O O . ASP B 1 108 ? -18.391 11.344 -7.77 1 88.19 108 ASP B O 1
ATOM 3878 N N . THR B 1 109 ? -17.203 9.672 -7.059 1 96.06 109 THR B N 1
ATOM 3879 C CA . THR B 1 109 ? -16.812 10.398 -5.855 1 96.06 109 THR B CA 1
ATOM 3880 C C . THR B 1 109 ? -15.461 11.094 -6.059 1 96.06 109 THR B C 1
ATOM 3882 O O . THR B 1 109 ? -14.5 10.477 -6.512 1 96.06 109 THR B O 1
ATOM 3885 N N . ARG B 1 110 ? -15.375 12.375 -5.836 1 96.62 110 ARG B N 1
ATOM 3886 C CA . ARG B 1 110 ? -14.102 13.094 -5.863 1 96.62 110 ARG B CA 1
ATOM 3887 C C . ARG B 1 110 ? -13.336 12.891 -4.562 1 96.62 110 ARG B C 1
ATOM 3889 O O . ARG B 1 110 ? -13.852 13.156 -3.477 1 96.62 110 ARG B O 1
ATOM 3896 N N . ILE B 1 111 ? -12.117 12.414 -4.688 1 97.69 111 ILE B N 1
ATOM 3897 C CA . ILE B 1 111 ? -11.281 12.156 -3.52 1 97.69 111 ILE B CA 1
ATOM 3898 C C . ILE B 1 111 ? -10.273 13.297 -3.344 1 97.69 111 ILE B C 1
ATOM 3900 O O . ILE B 1 111 ? -9.445 13.539 -4.223 1 97.69 111 ILE B O 1
ATOM 3904 N N . VAL B 1 112 ? -10.375 13.969 -2.24 1 98.25 112 VAL B N 1
ATOM 3905 C CA . VAL B 1 112 ? -9.5 15.086 -1.908 1 98.25 112 VAL B CA 1
ATOM 3906 C C . VAL B 1 112 ? -8.711 14.766 -0.642 1 98.25 112 VAL B C 1
ATOM 3908 O O . VAL B 1 112 ? -9.258 14.211 0.315 1 98.25 112 VAL B O 1
ATOM 3911 N N . PHE B 1 113 ? -7.441 15.047 -0.674 1 98.38 113 PHE B N 1
ATOM 3912 C CA . PHE B 1 113 ? -6.59 14.898 0.499 1 98.38 113 PHE B CA 1
ATOM 3913 C C . PHE B 1 113 ? -5.926 16.219 0.858 1 98.38 113 PHE B C 1
ATOM 3915 O O . PHE B 1 113 ? -5.359 16.891 -0.007 1 98.38 113 PHE B O 1
ATOM 3922 N N . THR B 1 114 ? -6.047 16.562 2.115 1 97.88 114 THR B N 1
ATOM 3923 C CA . THR B 1 114 ? -5.312 17.734 2.58 1 97.88 114 THR B CA 1
ATOM 3924 C C . THR B 1 114 ? -4.102 17.312 3.41 1 97.88 114 THR B C 1
ATOM 3926 O O . THR B 1 114 ? -4.242 16.641 4.43 1 97.88 114 THR B O 1
ATOM 3929 N N . ALA B 1 115 ? -2.957 17.781 3.012 1 95.12 115 ALA B N 1
ATOM 3930 C CA . ALA B 1 115 ? -1.718 17.562 3.754 1 95.12 115 ALA B CA 1
ATOM 3931 C C . ALA B 1 115 ? -1.487 18.688 4.77 1 95.12 115 ALA B C 1
ATOM 3933 O O . ALA B 1 115 ? -1.103 19.797 4.402 1 95.12 115 ALA B O 1
ATOM 3934 N N . HIS B 1 116 ? -1.665 18.359 6.012 1 92.44 116 HIS B N 1
ATOM 3935 C CA . HIS B 1 116 ? -1.404 19.328 7.078 1 92.44 116 HIS B CA 1
ATOM 3936 C C . HIS B 1 116 ? 0.06 19.297 7.504 1 92.44 116 HIS B C 1
ATOM 3938 O O . HIS B 1 116 ? 0.369 19.438 8.688 1 92.44 116 HIS B O 1
ATOM 3944 N N . GLY B 1 117 ? 0.892 19.109 6.645 1 89.56 117 GLY B N 1
ATOM 3945 C CA . GLY B 1 117 ? 2.281 18.734 6.84 1 89.56 117 GLY B CA 1
ATOM 3946 C C . GLY B 1 117 ? 2.561 17.281 6.488 1 89.56 117 GLY B C 1
ATOM 3947 O O . GLY B 1 117 ? 1.875 16.375 6.973 1 89.56 117 GLY B O 1
ATOM 3948 N N . TRP B 1 118 ? 3.51 17.141 5.648 1 89.19 118 TRP B N 1
ATOM 3949 C CA . TRP B 1 118 ? 3.773 15.781 5.164 1 89.19 118 TRP B CA 1
ATOM 3950 C C . TRP B 1 118 ? 4.41 14.93 6.258 1 89.19 118 TRP B C 1
ATOM 3952 O O . TRP B 1 118 ? 5.254 15.406 7.016 1 89.19 118 TRP B O 1
ATOM 3962 N N . ALA B 1 119 ? 4.059 13.711 6.238 1 79.12 119 ALA B N 1
ATOM 3963 C CA . ALA B 1 119 ? 4.621 12.758 7.195 1 79.12 119 ALA B CA 1
ATOM 3964 C C . ALA B 1 119 ? 6.09 12.477 6.891 1 79.12 119 ALA B C 1
ATOM 3966 O O . ALA B 1 119 ? 6.812 11.938 7.73 1 79.12 119 ALA B O 1
ATOM 3967 N N . PHE B 1 120 ? 6.527 12.781 5.715 1 75.81 120 PHE B N 1
ATOM 3968 C CA . PHE B 1 120 ? 7.91 12.508 5.332 1 75.81 120 PHE B CA 1
ATOM 3969 C C . PHE B 1 120 ? 8.766 13.766 5.461 1 75.81 120 PHE B C 1
ATOM 3971 O O . PHE B 1 120 ? 9.812 13.875 4.824 1 75.81 120 PHE B O 1
ATOM 3978 N N . THR B 1 121 ? 8.227 14.633 6.223 1 72.44 121 THR B N 1
ATOM 3979 C CA . THR B 1 121 ? 8.969 15.875 6.426 1 72.44 121 THR B CA 1
ATOM 3980 C C . THR B 1 121 ? 10.125 15.664 7.398 1 72.44 121 THR B C 1
ATOM 3982 O O . THR B 1 121 ? 10.312 14.562 7.922 1 72.44 121 THR B O 1
ATOM 3985 N N . GLU B 1 122 ? 10.789 16.656 7.656 1 64.94 122 GLU B N 1
ATOM 3986 C CA . GLU B 1 122 ? 12.008 16.641 8.469 1 64.94 122 GLU B CA 1
ATOM 3987 C C . GLU B 1 122 ? 11.703 16.234 9.906 1 64.94 122 GLU B C 1
ATOM 3989 O O . GLU B 1 122 ? 10.625 16.531 10.422 1 64.94 122 GLU B O 1
ATOM 3994 N N . GLY B 1 123 ? 12.508 15.5 10.508 1 64.56 123 GLY B N 1
ATOM 3995 C CA . GLY B 1 123 ? 12.43 15.086 11.898 1 64.56 123 GLY B CA 1
ATOM 3996 C C . GLY B 1 123 ? 12.047 13.625 12.062 1 64.56 123 GLY B C 1
ATOM 3997 O O . GLY B 1 123 ? 12.242 13.039 13.133 1 64.56 123 GLY B O 1
ATOM 3998 N N . VAL B 1 124 ? 11.664 13.07 11.008 1 69.69 124 VAL B N 1
ATOM 3999 C CA . VAL B 1 124 ? 11.305 11.656 11.039 1 69.69 124 VAL B CA 1
ATOM 4000 C C . VAL B 1 124 ? 12.523 10.805 10.703 1 69.69 124 VAL B C 1
ATOM 4002 O O . VAL B 1 124 ? 13.406 11.242 9.961 1 69.69 124 VAL B O 1
ATOM 4005 N N . LYS B 1 125 ? 12.602 9.672 11.359 1 78 125 LYS B N 1
ATOM 4006 C CA . LYS B 1 125 ? 13.688 8.75 11.031 1 78 125 LYS B CA 1
ATOM 4007 C C . LYS B 1 125 ? 13.711 8.438 9.539 1 78 125 LYS B C 1
ATOM 4009 O O . LYS B 1 125 ? 12.656 8.281 8.922 1 78 125 LYS B O 1
ATOM 4014 N N . PRO B 1 126 ? 14.852 8.414 9.023 1 78.12 126 PRO B N 1
ATOM 4015 C CA . PRO B 1 126 ? 15 8.273 7.574 1 78.12 126 PRO B CA 1
ATOM 4016 C C . PRO B 1 126 ? 14.211 7.09 7.012 1 78.12 126 PRO B C 1
ATOM 4018 O O . PRO B 1 126 ? 13.57 7.215 5.965 1 78.12 126 PRO B O 1
ATOM 4021 N N . ALA B 1 127 ? 14.258 5.996 7.715 1 78.25 127 ALA B N 1
ATOM 4022 C CA . ALA B 1 127 ? 13.562 4.812 7.215 1 78.25 127 ALA B CA 1
ATOM 4023 C C . ALA B 1 127 ? 12.047 5.035 7.195 1 78.25 127 ALA B C 1
ATOM 4025 O O . ALA B 1 127 ? 11.367 4.629 6.246 1 78.25 127 ALA B O 1
ATOM 4026 N N . LYS B 1 128 ? 11.555 5.645 8.164 1 82.75 128 LYS B N 1
ATOM 4027 C CA . LYS B 1 128 ? 10.125 5.941 8.234 1 82.75 128 LYS B CA 1
ATOM 4028 C C . LYS B 1 128 ? 9.734 7 7.211 1 82.75 128 LYS B C 1
ATOM 4030 O O . LYS B 1 128 ? 8.656 6.918 6.609 1 82.75 128 LYS B O 1
ATOM 4035 N N . LYS B 1 129 ? 10.711 7.965 7.117 1 86.88 129 LYS B N 1
ATOM 4036 C CA . LYS B 1 129 ? 10.484 9 6.109 1 86.88 129 LYS B CA 1
ATOM 4037 C C . LYS B 1 129 ? 10.305 8.383 4.723 1 86.88 129 LYS B C 1
ATOM 4039 O O . LYS B 1 129 ? 9.383 8.758 3.994 1 86.88 129 LYS B O 1
ATOM 4044 N N . PHE B 1 130 ? 11.133 7.477 4.383 1 88.19 130 PHE B N 1
ATOM 4045 C CA . PHE B 1 130 ? 11.078 6.816 3.08 1 88.19 130 PHE B CA 1
ATOM 4046 C C . PHE B 1 130 ? 9.773 6.051 2.916 1 88.19 130 PHE B C 1
ATOM 4048 O O . PHE B 1 130 ? 9.141 6.109 1.858 1 88.19 130 PHE B O 1
ATOM 4055 N N . LEU B 1 131 ? 9.359 5.371 3.924 1 86.94 131 LEU B N 1
ATOM 4056 C CA . LEU B 1 131 ? 8.125 4.598 3.908 1 86.94 131 LEU B CA 1
ATOM 4057 C C . LEU B 1 131 ? 6.922 5.496 3.646 1 86.94 131 LEU B C 1
ATOM 4059 O O . LEU B 1 131 ? 6.094 5.203 2.779 1 86.94 131 LEU B O 1
ATOM 4063 N N . TYR B 1 132 ? 6.859 6.535 4.359 1 90.69 132 TYR B N 1
ATOM 4064 C CA . TYR B 1 132 ? 5.727 7.441 4.227 1 90.69 132 TYR B CA 1
ATOM 4065 C C . TYR B 1 132 ? 5.715 8.109 2.857 1 90.69 132 TYR B C 1
ATOM 4067 O O . TYR B 1 132 ? 4.648 8.352 2.287 1 90.69 132 TYR B O 1
ATOM 4075 N N . LEU B 1 133 ? 6.918 8.406 2.412 1 92.38 133 LEU B N 1
ATOM 4076 C CA . LEU B 1 133 ? 7.023 8.977 1.073 1 92.38 133 LEU B CA 1
ATOM 4077 C C . LEU B 1 133 ? 6.461 8.016 0.029 1 92.38 133 LEU B C 1
ATOM 4079 O O . LEU B 1 133 ? 5.672 8.414 -0.827 1 92.38 133 LEU B O 1
ATOM 4083 N N . VAL B 1 134 ? 6.793 6.789 0.112 1 91.44 134 VAL B N 1
ATOM 4084 C CA . VAL B 1 134 ? 6.359 5.773 -0.843 1 91.44 134 VAL B CA 1
ATOM 4085 C C . VAL B 1 134 ? 4.844 5.605 -0.764 1 91.44 134 VAL B C 1
ATOM 4087 O O . VAL B 1 134 ? 4.164 5.555 -1.791 1 91.44 134 VAL B O 1
ATOM 4090 N N . ILE B 1 135 ? 4.348 5.512 0.416 1 92.94 135 ILE B N 1
ATOM 4091 C CA . ILE B 1 135 ? 2.912 5.348 0.622 1 92.94 135 ILE B CA 1
ATOM 4092 C C . ILE B 1 135 ? 2.164 6.527 -0.001 1 92.94 135 ILE B C 1
ATOM 4094 O O . ILE B 1 135 ? 1.208 6.332 -0.756 1 92.94 135 ILE B O 1
ATOM 4098 N N . GLU B 1 136 ? 2.672 7.691 0.302 1 95.19 136 GLU B N 1
ATOM 4099 C CA . GLU B 1 136 ? 1.98 8.875 -0.201 1 95.19 136 GLU B CA 1
ATOM 4100 C C . GLU B 1 136 ? 2.051 8.953 -1.724 1 95.19 136 GLU B C 1
ATOM 4102 O O . GLU B 1 136 ? 1.091 9.367 -2.375 1 95.19 136 GLU B O 1
ATOM 4107 N N . LYS B 1 137 ? 3.137 8.578 -2.264 1 93.5 137 LYS B N 1
ATOM 4108 C CA . LYS B 1 137 ? 3.266 8.562 -3.719 1 93.5 137 LYS B CA 1
ATOM 4109 C C . LYS B 1 137 ? 2.277 7.586 -4.348 1 93.5 137 LYS B C 1
ATOM 4111 O O . LYS B 1 137 ? 1.61 7.914 -5.328 1 93.5 137 LYS B O 1
ATOM 4116 N N . LEU B 1 138 ? 2.168 6.473 -3.783 1 94 138 LEU B N 1
ATOM 4117 C CA . LEU B 1 138 ? 1.232 5.469 -4.281 1 94 138 LEU B CA 1
ATOM 4118 C C . LEU B 1 138 ? -0.208 5.949 -4.129 1 94 138 LEU B C 1
ATOM 4120 O O . LEU B 1 138 ? -1.02 5.785 -5.043 1 94 138 LEU B O 1
ATOM 4124 N N . MET B 1 139 ? -0.477 6.539 -2.967 1 96.56 139 MET B N 1
ATOM 4125 C CA . MET B 1 139 ? -1.835 7.012 -2.707 1 96.56 139 MET B CA 1
ATOM 4126 C C . MET B 1 139 ? -2.199 8.164 -3.639 1 96.56 139 MET B C 1
ATOM 4128 O O . MET B 1 139 ? -3.367 8.344 -3.982 1 96.56 139 MET B O 1
ATOM 4132 N N . SER B 1 140 ? -1.221 8.922 -4.066 1 96 140 SER B N 1
ATOM 4133 C CA . SER B 1 140 ? -1.478 10.047 -4.965 1 96 140 SER B CA 1
ATOM 4134 C C . SER B 1 140 ? -2.076 9.578 -6.285 1 96 140 SER B C 1
ATOM 4136 O O . SER B 1 140 ? -2.783 10.328 -6.957 1 96 140 SER B O 1
ATOM 4138 N N . LEU B 1 141 ? -1.837 8.289 -6.641 1 94.31 141 LEU B N 1
ATOM 4139 C CA . LEU B 1 141 ? -2.338 7.738 -7.895 1 94.31 141 LEU B CA 1
ATOM 4140 C C . LEU B 1 141 ? -3.857 7.605 -7.859 1 94.31 141 LEU B C 1
ATOM 4142 O O . LEU B 1 141 ? -4.512 7.656 -8.906 1 94.31 141 LEU B O 1
ATOM 4146 N N . ILE B 1 142 ? -4.391 7.461 -6.633 1 95.75 142 ILE B N 1
ATOM 4147 C CA . ILE B 1 142 ? -5.828 7.246 -6.516 1 95.75 142 ILE B CA 1
ATOM 4148 C C . ILE B 1 142 ? -6.469 8.438 -5.801 1 95.75 142 ILE B C 1
ATOM 4150 O O . ILE B 1 142 ? -7.434 8.266 -5.051 1 95.75 142 ILE B O 1
ATOM 4154 N N . THR B 1 143 ? -5.867 9.57 -5.883 1 97.25 143 THR B N 1
ATOM 4155 C CA . THR B 1 143 ? -6.367 10.828 -5.336 1 97.25 143 THR B CA 1
ATOM 4156 C C . THR B 1 143 ? -6.652 11.828 -6.453 1 97.25 143 THR B C 1
ATOM 4158 O O . THR B 1 143 ? -5.852 11.984 -7.375 1 97.25 143 THR B O 1
ATOM 4161 N N . ASP B 1 144 ? -7.781 12.477 -6.422 1 96.56 144 ASP B N 1
ATOM 4162 C CA . ASP B 1 144 ? -8.141 13.43 -7.469 1 96.56 144 ASP B CA 1
ATOM 4163 C C . ASP B 1 144 ? -7.434 14.773 -7.254 1 96.56 144 ASP B C 1
ATOM 4165 O O . ASP B 1 144 ? -7.004 15.414 -8.211 1 96.56 144 ASP B O 1
ATOM 4169 N N . SER B 1 145 ? -7.375 15.18 -5.992 1 97.56 145 SER B N 1
ATOM 4170 C CA . SER B 1 145 ? -6.746 16.453 -5.668 1 97.56 145 SER B CA 1
ATOM 4171 C C . SER B 1 145 ? -6.074 16.406 -4.301 1 97.56 145 SER B C 1
ATOM 4173 O O . SER B 1 145 ? -6.617 15.828 -3.355 1 97.56 145 SER B O 1
ATOM 4175 N N . ILE B 1 146 ? -4.906 17 -4.234 1 97.94 146 ILE B N 1
ATOM 4176 C CA . ILE B 1 146 ? -4.172 17.125 -2.982 1 97.94 146 ILE B CA 1
ATOM 4177 C C . ILE B 1 146 ? -4.012 18.594 -2.627 1 97.94 146 ILE B C 1
ATOM 4179 O O . ILE B 1 146 ? -3.42 19.375 -3.389 1 97.94 146 ILE B O 1
ATOM 4183 N N . ILE B 1 147 ? -4.547 18.938 -1.514 1 97.88 147 ILE B N 1
ATOM 4184 C CA . ILE B 1 147 ? -4.43 20.297 -1.021 1 97.88 147 ILE B CA 1
ATOM 4185 C C . ILE B 1 147 ? -3.242 20.406 -0.069 1 97.88 147 ILE B C 1
ATOM 4187 O O . ILE B 1 147 ? -3.174 19.688 0.932 1 97.88 147 ILE B O 1
ATOM 4191 N N . CYS B 1 148 ? -2.307 21.25 -0.403 1 97.31 148 CYS B N 1
ATOM 4192 C CA . CYS B 1 148 ? -1.223 21.625 0.498 1 97.31 148 CYS B CA 1
ATOM 4193 C C . CYS B 1 148 ? -1.556 22.906 1.244 1 97.31 148 CYS B C 1
ATOM 4195 O O . CYS B 1 148 ? -1.915 23.922 0.628 1 97.31 148 CYS B O 1
ATOM 4197 N N . VAL B 1 149 ? -1.353 22.906 2.514 1 96.75 149 VAL B N 1
ATOM 4198 C CA . VAL B 1 149 ? -1.794 24.047 3.309 1 96.75 149 VAL B CA 1
ATOM 4199 C C . VAL B 1 149 ? -0.782 25.188 3.186 1 96.75 149 VAL B C 1
ATOM 4201 O O . VAL B 1 149 ? -1.024 26.297 3.666 1 96.75 149 VAL B O 1
ATOM 4204 N N . SER B 1 150 ? 0.343 24.938 2.576 1 96.25 150 SER B N 1
ATOM 4205 C CA . SER B 1 150 ? 1.375 25.938 2.336 1 96.25 150 SER B CA 1
ATOM 4206 C C . SER B 1 150 ? 2.102 25.688 1.021 1 96.25 150 SER B C 1
ATOM 4208 O O . SER B 1 150 ? 2.049 24.578 0.483 1 96.25 150 SER B O 1
ATOM 4210 N N . ASP B 1 151 ? 2.725 26.75 0.48 1 96.19 151 ASP B N 1
ATOM 4211 C CA . ASP B 1 151 ? 3.576 26.578 -0.692 1 96.19 151 ASP B CA 1
ATOM 4212 C C . ASP B 1 151 ? 4.773 25.688 -0.372 1 96.19 151 ASP B C 1
ATOM 4214 O O . ASP B 1 151 ? 5.246 24.938 -1.231 1 96.19 151 ASP B O 1
ATOM 4218 N N . PHE B 1 152 ? 5.223 25.812 0.823 1 94.81 152 PHE B N 1
ATOM 4219 C CA . PHE B 1 152 ? 6.312 24.953 1.265 1 94.81 152 PHE B CA 1
ATOM 4220 C C . PHE B 1 152 ? 5.953 23.484 1.064 1 94.81 152 PHE B C 1
ATOM 4222 O O . PHE B 1 152 ? 6.734 22.719 0.484 1 94.81 152 PHE B O 1
ATOM 4229 N N . ASP B 1 153 ? 4.812 23.109 1.537 1 95.38 153 ASP B N 1
ATOM 4230 C CA . ASP B 1 153 ? 4.359 21.719 1.416 1 95.38 153 ASP B CA 1
ATOM 4231 C C . ASP B 1 153 ? 4.23 21.312 -0.05 1 95.38 153 ASP B C 1
ATOM 4233 O O . ASP B 1 153 ? 4.578 20.188 -0.421 1 95.38 153 ASP B O 1
ATOM 4237 N N . LYS B 1 154 ? 3.66 22.203 -0.847 1 96.88 154 LYS B N 1
ATOM 4238 C CA . LYS B 1 154 ? 3.525 21.922 -2.273 1 96.88 154 LYS B CA 1
ATOM 4239 C C . LYS B 1 154 ? 4.891 21.719 -2.924 1 96.88 154 LYS B C 1
ATOM 4241 O O . LYS B 1 154 ? 5.094 20.766 -3.672 1 96.88 154 LYS B O 1
ATOM 4246 N N . GLN B 1 155 ? 5.801 22.609 -2.611 1 96.31 155 GLN B N 1
ATOM 4247 C CA . GLN B 1 155 ? 7.137 22.516 -3.188 1 96.31 155 GLN B CA 1
ATOM 4248 C C . GLN B 1 155 ? 7.832 21.234 -2.756 1 96.31 155 GLN B C 1
ATOM 4250 O O . GLN B 1 155 ? 8.57 20.625 -3.539 1 96.31 155 GLN B O 1
ATOM 4255 N N . LEU B 1 156 ? 7.625 20.875 -1.532 1 94.12 156 LEU B N 1
ATOM 4256 C CA . LEU B 1 156 ? 8.203 19.625 -1.042 1 94.12 156 LEU B CA 1
ATOM 4257 C C . LEU B 1 156 ? 7.68 18.438 -1.839 1 94.12 156 LEU B C 1
ATOM 4259 O O . LEU B 1 156 ? 8.453 17.562 -2.221 1 94.12 156 LEU B O 1
ATOM 4263 N N . ALA B 1 157 ? 6.406 18.375 -2.074 1 95.88 157 ALA B N 1
ATOM 4264 C CA . ALA B 1 157 ? 5.816 17.312 -2.887 1 95.88 157 ALA B CA 1
ATOM 4265 C C . ALA B 1 157 ? 6.398 17.312 -4.297 1 95.88 157 ALA B C 1
ATOM 4267 O O . ALA B 1 157 ? 6.707 16.25 -4.852 1 95.88 157 ALA B O 1
ATOM 4268 N N . LEU B 1 158 ? 6.527 18.5 -4.859 1 96 158 LEU B N 1
ATOM 4269 C CA . LEU B 1 158 ? 7.07 18.625 -6.207 1 96 158 LEU B CA 1
ATOM 4270 C C . LEU B 1 158 ? 8.516 18.141 -6.258 1 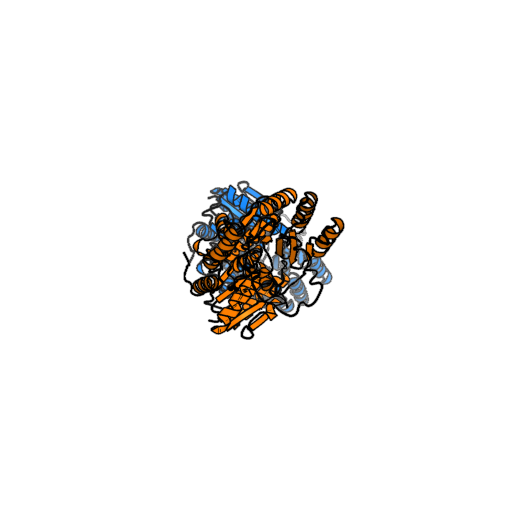96 158 LEU B C 1
ATOM 4272 O O . LEU B 1 158 ? 8.922 17.516 -7.242 1 96 158 LEU B O 1
ATOM 4276 N N . LYS B 1 159 ? 9.234 18.453 -5.207 1 93.81 159 LYS B N 1
ATOM 4277 C CA . LYS B 1 159 ? 10.609 17.984 -5.105 1 93.81 159 LYS B CA 1
ATOM 4278 C C . LYS B 1 159 ? 10.68 16.469 -5.234 1 93.81 159 LYS B C 1
ATOM 4280 O O . LYS B 1 159 ? 11.633 15.93 -5.805 1 93.81 159 LYS B O 1
ATOM 4285 N N . TYR B 1 160 ? 9.664 15.836 -4.703 1 91.69 160 TYR B N 1
ATOM 4286 C CA . TYR B 1 160 ? 9.641 14.383 -4.75 1 91.69 160 TYR B CA 1
ATOM 4287 C C . TYR B 1 160 ? 8.812 13.891 -5.938 1 91.69 160 TYR B C 1
ATOM 4289 O O . TYR B 1 160 ? 8.375 12.734 -5.957 1 91.69 160 TYR B O 1
ATOM 4297 N N . ARG B 1 161 ? 8.461 14.742 -6.832 1 91.44 161 ARG B N 1
ATOM 4298 C CA . ARG B 1 161 ? 7.922 14.445 -8.156 1 91.44 161 ARG B CA 1
ATOM 4299 C C . ARG B 1 161 ? 6.473 13.984 -8.07 1 91.44 161 ARG B C 1
ATOM 4301 O O . ARG B 1 161 ? 6.059 13.078 -8.797 1 91.44 161 ARG B O 1
ATOM 4308 N N . PHE B 1 162 ? 5.746 14.484 -7.156 1 95.06 162 PHE B N 1
ATOM 4309 C CA . PHE B 1 162 ? 4.301 14.32 -7.199 1 95.06 162 PHE B CA 1
ATOM 4310 C C . PHE B 1 162 ? 3.715 14.984 -8.438 1 95.06 162 PHE B C 1
ATOM 4312 O O . PHE B 1 162 ? 4.305 15.922 -8.984 1 95.06 162 PHE B O 1
ATOM 4319 N N . ASN B 1 163 ? 2.6 14.508 -8.93 1 94.62 163 ASN B N 1
ATOM 4320 C CA . ASN B 1 163 ? 1.942 15.086 -10.102 1 94.62 163 ASN B CA 1
ATOM 4321 C C . ASN B 1 163 ? 1.465 16.516 -9.82 1 94.62 163 ASN B C 1
ATOM 4323 O O . ASN B 1 163 ? 0.554 16.719 -9.016 1 94.62 163 ASN B O 1
ATOM 4327 N N . ARG B 1 164 ? 2.014 17.438 -10.484 1 95.69 164 ARG B N 1
ATOM 4328 C CA . ARG B 1 164 ? 1.739 18.859 -10.289 1 95.69 164 ARG B CA 1
ATOM 4329 C C . ARG B 1 164 ? 0.264 19.172 -10.523 1 95.69 164 ARG B C 1
ATOM 4331 O O . ARG B 1 164 ? -0.303 20.031 -9.859 1 95.69 164 ARG B O 1
ATOM 4338 N N . LEU B 1 165 ? -0.357 18.422 -11.375 1 95.31 165 LEU B N 1
ATOM 4339 C CA . LEU B 1 165 ? -1.737 18.688 -11.758 1 95.31 165 LEU B CA 1
ATOM 4340 C C . LEU B 1 165 ? -2.697 18.359 -10.625 1 95.31 165 LEU B C 1
ATOM 4342 O O . LEU B 1 165 ? -3.846 18.812 -10.617 1 95.31 165 LEU B O 1
ATOM 4346 N N . LYS B 1 166 ? -2.223 17.594 -9.664 1 96.69 166 LYS B N 1
ATOM 4347 C CA . LYS B 1 166 ? -3.08 17.172 -8.555 1 96.69 166 LYS B CA 1
ATOM 4348 C C . LYS B 1 166 ? -2.846 18.047 -7.324 1 96.69 166 LYS B C 1
ATOM 4350 O O . LYS B 1 166 ? -3.576 17.938 -6.336 1 96.69 166 LYS B O 1
ATOM 4355 N N . LEU B 1 167 ? -1.854 18.906 -7.367 1 97.31 167 LEU B N 1
ATOM 4356 C CA . LEU B 1 167 ? -1.45 19.688 -6.199 1 97.31 167 LEU B CA 1
ATOM 4357 C C . LEU B 1 167 ? -2.025 21.094 -6.258 1 97.31 167 LEU B C 1
ATOM 4359 O O . LEU B 1 167 ? -1.948 21.75 -7.293 1 97.31 167 LEU B O 1
ATOM 4363 N N . THR B 1 168 ? -2.613 21.516 -5.207 1 96.94 168 THR B N 1
ATOM 4364 C CA . THR B 1 168 ? -3.09 22.891 -5.059 1 96.94 168 THR B CA 1
ATOM 4365 C C . THR B 1 168 ? -2.75 23.422 -3.672 1 96.94 168 THR B C 1
ATOM 4367 O O . THR B 1 168 ? -2.867 22.719 -2.674 1 96.94 168 THR B O 1
ATOM 4370 N N . THR B 1 169 ? -2.316 24.656 -3.652 1 97.5 169 THR B N 1
ATOM 4371 C CA . THR B 1 169 ? -2.084 25.297 -2.361 1 97.5 169 THR B CA 1
ATOM 4372 C C . THR B 1 169 ? -3.322 26.062 -1.908 1 97.5 169 THR B C 1
ATOM 4374 O O . THR B 1 169 ? -3.822 26.922 -2.629 1 97.5 169 THR B O 1
ATOM 4377 N N . ILE B 1 170 ? -3.834 25.719 -0.821 1 97.75 170 ILE B N 1
ATOM 4378 C CA . ILE B 1 170 ? -4.871 26.469 -0.126 1 97.75 170 ILE B CA 1
ATOM 4379 C C . ILE B 1 170 ? -4.457 26.703 1.324 1 97.75 170 ILE B C 1
ATOM 4381 O O . ILE B 1 170 ? -4.434 25.766 2.129 1 97.75 170 ILE B O 1
ATOM 4385 N N . HIS B 1 171 ? -4.164 27.922 1.615 1 97.56 171 HIS B N 1
ATOM 4386 C CA . HIS B 1 171 ? -3.732 28.266 2.967 1 97.56 171 HIS B CA 1
ATOM 4387 C C . HIS B 1 171 ? -4.867 28.078 3.969 1 97.56 171 HIS B C 1
ATOM 4389 O O . HIS B 1 171 ? -6.031 28.344 3.652 1 97.56 171 HIS B O 1
ATOM 4395 N N . ASN B 1 172 ? -4.441 27.641 5.191 1 96.25 172 ASN B N 1
ATOM 4396 C CA . ASN B 1 172 ? -5.422 27.656 6.273 1 96.25 172 ASN B CA 1
ATOM 4397 C C . ASN B 1 172 ? -5.953 29.062 6.539 1 96.25 172 ASN B C 1
ATOM 4399 O O . ASN B 1 172 ? -5.227 30.047 6.379 1 96.25 172 ASN B O 1
ATOM 4403 N N . GLY B 1 173 ? -7.195 29.141 6.883 1 95.81 173 GLY B N 1
ATOM 4404 C CA . GLY B 1 173 ? -7.832 30.391 7.258 1 95.81 173 GLY B CA 1
ATOM 4405 C C . GLY B 1 173 ? -8.641 30.281 8.539 1 95.81 173 GLY B C 1
ATOM 4406 O O . GLY B 1 173 ? -9.133 29.203 8.883 1 95.81 173 GLY B O 1
ATOM 4407 N N . ILE B 1 174 ? -8.742 31.375 9.164 1 94 174 ILE B N 1
ATOM 4408 C CA . ILE B 1 174 ? -9.516 31.422 10.398 1 94 174 ILE B CA 1
ATOM 4409 C C . ILE B 1 174 ? -10.562 32.531 10.32 1 94 174 ILE B C 1
ATOM 4411 O O . ILE B 1 174 ? -10.438 33.438 9.5 1 94 174 ILE B O 1
ATOM 4415 N N . ALA B 1 175 ? -11.609 32.344 11.109 1 91.06 175 ALA B N 1
ATOM 4416 C CA . ALA B 1 175 ? -12.641 33.375 11.188 1 91.06 175 ALA B CA 1
ATOM 4417 C C . ALA B 1 175 ? -12.086 34.656 11.781 1 91.06 175 ALA B C 1
ATOM 4419 O O . ALA B 1 175 ? -11.219 34.625 12.664 1 91.06 175 ALA B O 1
ATOM 4420 N N . ASP B 1 176 ? -12.625 35.688 11.258 1 88.12 176 ASP B N 1
ATOM 4421 C CA . ASP B 1 176 ? -12.164 36.969 11.734 1 88.12 176 ASP B CA 1
ATOM 4422 C C . ASP B 1 176 ? -12.617 37.219 13.172 1 88.12 176 ASP B C 1
ATOM 4424 O O . ASP B 1 176 ? -13.68 36.75 13.586 1 88.12 176 ASP B O 1
ATOM 4428 N N . VAL B 1 177 ? -11.766 37.812 13.93 1 77.81 177 VAL B N 1
ATOM 4429 C CA . VAL B 1 177 ? -12.07 38.25 15.297 1 77.81 177 VAL B CA 1
ATOM 4430 C C . VAL B 1 177 ? -11.883 39.75 15.43 1 77.81 177 VAL B C 1
ATOM 4432 O O . VAL B 1 177 ? -11.117 40.344 14.672 1 77.81 177 VAL B O 1
ATOM 4435 N N . PRO B 1 178 ? -12.836 40.375 16.25 1 62.62 178 PRO B N 1
ATOM 4436 C CA . PRO B 1 178 ? -12.633 41.812 16.406 1 62.62 178 PRO B CA 1
ATOM 4437 C C . PRO B 1 178 ? -11.227 42.156 16.906 1 62.62 178 PRO B C 1
ATOM 4439 O O . PRO B 1 178 ? -10.68 41.469 17.766 1 62.62 178 PRO B O 1
ATOM 4442 N N . ALA B 1 179 ? -10.586 43.062 16.141 1 58.47 179 ALA B N 1
ATOM 4443 C CA . ALA B 1 179 ? -9.219 43.5 16.422 1 58.47 179 ALA B CA 1
ATOM 4444 C C . ALA B 1 179 ? -9.086 44 17.844 1 58.47 179 ALA B C 1
ATOM 4446 O O . ALA B 1 179 ? -10.031 44.562 18.391 1 58.47 179 ALA B O 1
ATOM 4447 N N . VAL B 1 180 ? -8.219 43.562 18.641 1 53.69 180 VAL B N 1
ATOM 4448 C CA . VAL B 1 180 ? -7.922 44 20 1 53.69 180 VAL B CA 1
ATOM 4449 C C . VAL B 1 180 ? -7.609 45.5 20.016 1 53.69 180 VAL B C 1
ATOM 4451 O O . VAL B 1 180 ? -6.93 46 19.109 1 53.69 180 VAL B O 1
ATOM 4454 N N . LYS B 1 181 ? -8.383 46.375 20.656 1 48.5 181 LYS B N 1
ATOM 4455 C CA . LYS B 1 181 ? -8.086 47.781 20.922 1 48.5 181 LYS B CA 1
ATOM 4456 C C . LYS B 1 181 ? -6.691 47.938 21.531 1 48.5 181 LYS B C 1
ATOM 4458 O O . LYS B 1 181 ? -6.32 47.219 22.453 1 48.5 181 LYS B O 1
ATOM 4463 N N . GLN B 1 182 ? -5.668 48.281 20.781 1 42.69 182 GLN B N 1
ATOM 4464 C CA . GLN B 1 182 ? -4.371 48.75 21.266 1 42.69 182 GLN B CA 1
ATOM 4465 C C . GLN B 1 182 ? -4.527 49.625 22.5 1 42.69 182 GLN B C 1
ATOM 4467 O O . GLN B 1 182 ? -5.094 50.719 22.406 1 42.69 182 GLN B O 1
ATOM 4472 N N . THR B 1 183 ? -5.008 49.25 23.625 1 38.22 183 THR B N 1
ATOM 4473 C CA . THR B 1 183 ? -4.949 50.125 24.797 1 38.22 183 THR B CA 1
ATOM 4474 C C . THR B 1 183 ? -3.605 50.844 24.875 1 38.22 183 THR B C 1
ATOM 4476 O O . THR B 1 183 ? -2.613 50.281 25.328 1 38.22 183 THR B O 1
ATOM 4479 N N . LEU B 1 184 ? -3.021 51.406 23.844 1 36.78 184 LEU B N 1
ATOM 4480 C CA . LEU B 1 184 ? -1.782 52.094 24.172 1 36.78 184 LEU B CA 1
ATOM 4481 C C . LEU B 1 184 ? -2 53.062 25.312 1 36.78 184 LEU B C 1
ATOM 4483 O O . LEU B 1 184 ? -3.105 53.594 25.5 1 36.78 184 LEU B O 1
ATOM 4487 N N . LYS B 1 185 ? -0.933 53.312 26.281 1 37.62 185 LYS B N 1
ATOM 4488 C CA . LYS B 1 185 ? -0.403 54.188 27.312 1 37.62 185 LYS B CA 1
ATOM 4489 C C . LYS B 1 185 ? -0.606 55.656 26.953 1 37.62 185 LYS B C 1
ATOM 4491 O O . LYS B 1 185 ? 0.002 56.531 27.562 1 37.62 185 LYS B O 1
ATOM 4496 N N . SER B 1 186 ? -1.219 56 25.859 1 33.94 186 SER B N 1
ATOM 4497 C CA . SER B 1 186 ? -0.998 57.438 25.797 1 33.94 186 SER B CA 1
ATOM 4498 C C . SER B 1 186 ? -1.676 58.156 26.969 1 33.94 186 SER B C 1
ATOM 4500 O O . SER B 1 186 ? -1.942 59.344 26.906 1 33.94 186 SER B O 1
ATOM 4502 N N . GLN B 1 187 ? -2.32 57.406 27.938 1 31.97 187 GLN B N 1
ATOM 4503 C CA . GLN B 1 187 ? -3.008 58.25 28.906 1 31.97 187 GLN B CA 1
ATOM 4504 C C . GLN B 1 187 ? -2.025 59.156 29.656 1 31.97 187 GLN B C 1
ATOM 4506 O O . GLN B 1 187 ? -2.295 59.562 30.766 1 31.97 187 GLN B O 1
ATOM 4511 N N . SER B 1 188 ? -0.663 59.156 29.516 1 30.94 188 SER B N 1
ATOM 4512 C CA . SER B 1 188 ? -0.075 60.125 30.438 1 30.94 188 SER B CA 1
ATOM 4513 C C . SER B 1 188 ? -0.726 61.5 30.297 1 30.94 188 SER B C 1
ATOM 4515 O O . SER B 1 188 ? -0.761 62.281 31.266 1 30.94 188 SER B O 1
ATOM 4517 N N . HIS B 1 189 ? -0.713 62.188 29.234 1 30.05 189 HIS B N 1
ATOM 4518 C CA . HIS B 1 189 ? -0.529 63.625 29.438 1 30.05 189 HIS B CA 1
ATOM 4519 C C . HIS B 1 189 ? -1.814 64.25 29.922 1 30.05 189 HIS B C 1
ATOM 4521 O O . HIS B 1 189 ? -1.784 65.125 30.828 1 30.05 189 HIS B O 1
ATOM 4527 N N . ASN B 1 190 ? -2.932 64.438 29.125 1 26.12 190 ASN B N 1
ATOM 4528 C CA . ASN B 1 190 ? -3.535 65.75 29.156 1 26.12 190 ASN B CA 1
ATOM 4529 C C . ASN B 1 190 ? -4.617 65.875 30.234 1 26.12 190 ASN B C 1
ATOM 4531 O O . ASN B 1 190 ? -4.906 66.938 30.734 1 26.12 190 ASN B O 1
ATOM 4535 N N . ASN B 1 191 ? -5.789 65 30.375 1 25.52 191 ASN B N 1
ATOM 4536 C CA . ASN B 1 191 ? -7.02 65.75 30.688 1 25.52 191 ASN B CA 1
ATOM 4537 C C . ASN B 1 191 ? -7.246 65.875 32.188 1 25.52 191 ASN B C 1
ATOM 4539 O O . ASN B 1 191 ? -7.883 65 32.812 1 25.52 191 ASN B O 1
ATOM 4543 N N . ILE B 1 192 ? -6.504 66.312 33.188 1 27.59 192 ILE B N 1
ATOM 4544 C CA . ILE B 1 192 ? -7.062 66.5 34.531 1 27.59 192 ILE B CA 1
ATOM 4545 C C . ILE B 1 192 ? -8.156 67.562 34.531 1 27.59 192 ILE B C 1
ATOM 4547 O O . ILE B 1 192 ? -8.484 68.125 35.562 1 27.59 192 ILE B O 1
ATOM 4551 N N . GLY B 1 193 ? -8.82 68.062 33.531 1 25.58 193 GLY B N 1
ATOM 4552 C CA . GLY B 1 193 ? -9.406 69.25 34.156 1 25.58 193 GLY B CA 1
ATOM 4553 C C . GLY B 1 193 ? -10.273 68.938 35.375 1 25.58 193 GLY B C 1
ATOM 4554 O O . GLY B 1 193 ? -9.812 69 36.5 1 25.58 193 GLY B O 1
ATOM 4555 N N . GLU B 1 194 ? -11.609 69.375 35.5 1 24.94 194 GLU B N 1
ATOM 4556 C CA . GLU B 1 194 ? -12.383 70.125 36.5 1 24.94 194 GLU B CA 1
ATOM 4557 C C . GLU B 1 194 ? -13.172 69.125 37.406 1 24.94 194 GLU B C 1
ATOM 4559 O O . GLU B 1 194 ? -14.031 69.562 38.188 1 24.94 194 GLU B O 1
ATOM 4564 N N . VAL B 1 195 ? -13.383 67.812 37.25 1 24.19 195 VAL B N 1
ATOM 4565 C CA . VAL B 1 195 ? -14.508 67.375 38.062 1 24.19 195 VAL B CA 1
ATOM 4566 C C . VAL B 1 195 ? -14.141 67.5 39.562 1 24.19 195 VAL B C 1
ATOM 4568 O O . VAL B 1 195 ? -13.109 67 40 1 24.19 195 VAL B O 1
ATOM 4571 N N . VAL B 1 196 ? -14.68 68.438 40.406 1 24.3 196 VAL B N 1
ATOM 4572 C CA . VAL B 1 196 ? -14.789 69 41.719 1 24.3 196 VAL B CA 1
ATOM 4573 C C . VAL B 1 196 ? -14.906 67.938 42.781 1 24.3 196 VAL B C 1
ATOM 4575 O O . VAL B 1 196 ? -14.234 67.938 43.812 1 24.3 196 VAL B O 1
ATOM 4578 N N . GLY B 1 197 ? -16.156 67.5 43.031 1 26.14 197 GLY B N 1
ATOM 4579 C CA . GLY B 1 197 ? -16.562 67.312 44.406 1 26.14 197 GLY B CA 1
ATOM 4580 C C . GLY B 1 197 ? -15.82 66.25 45.125 1 26.14 197 GLY B C 1
ATOM 4581 O O . GLY B 1 197 ? -15.07 66.5 46.062 1 26.14 197 GLY B O 1
ATOM 4582 N N . MET B 1 198 ? -16.688 65.25 45.719 1 26.25 198 MET B N 1
ATOM 4583 C CA . MET B 1 198 ? -16.484 64.562 46.969 1 26.25 198 MET B CA 1
ATOM 4584 C C . MET B 1 198 ? -15.266 63.594 46.844 1 26.25 198 MET B C 1
ATOM 4586 O O . MET B 1 198 ? -15.195 62.781 45.938 1 26.25 198 MET B O 1
ATOM 4590 N N . LEU B 1 199 ? -14.125 63.906 47.562 1 25.91 199 LEU B N 1
ATOM 4591 C CA . LEU B 1 199 ? -12.719 63.531 47.688 1 25.91 199 LEU B CA 1
ATOM 4592 C C . LEU B 1 199 ? -12.586 62.094 48.188 1 25.91 199 LEU B C 1
ATOM 4594 O O . LEU B 1 199 ? -12.492 61.875 49.406 1 25.91 199 LEU B O 1
ATOM 4598 N N . PRO B 1 200 ? -13.539 61.031 47.969 1 29.02 200 PRO B N 1
ATOM 4599 C CA . PRO B 1 200 ? -13.078 60.031 48.938 1 29.02 200 PRO B CA 1
ATOM 4600 C C . PRO B 1 200 ? -11.555 60 49.062 1 29.02 200 PRO B C 1
ATOM 4602 O O . PRO B 1 200 ? -10.844 60.531 48.188 1 29.02 200 PRO B O 1
ATOM 4605 N N . ASN B 1 201 ? -11.023 59.562 50.375 1 27.09 201 ASN B N 1
ATOM 4606 C CA . ASN B 1 201 ? -9.633 59.531 50.812 1 27.09 201 ASN B CA 1
ATOM 4607 C C . ASN B 1 201 ? -8.711 59 49.719 1 27.09 201 ASN B C 1
ATOM 4609 O O . ASN B 1 201 ? -9.172 58.5 48.688 1 27.09 201 ASN B O 1
ATOM 4613 N N . LYS B 1 202 ? -7.617 58.156 50.312 1 28.77 202 LYS B N 1
ATOM 4614 C CA . LYS B 1 202 ? -6.281 57.656 50 1 28.77 202 LYS B CA 1
ATOM 4615 C C . LYS B 1 202 ? -6.305 56.75 48.812 1 28.77 202 LYS B C 1
ATOM 4617 O O . LYS B 1 202 ? -6.742 55.594 48.906 1 28.77 202 LYS B O 1
ATOM 4622 N N . GLN B 1 203 ? -6.668 57.094 47.719 1 29 203 GLN B N 1
ATOM 4623 C CA . GLN B 1 203 ? -6.531 56.719 46.312 1 29 203 GLN B CA 1
ATOM 4624 C C . GLN B 1 203 ? -5.125 56.219 46 1 29 203 GLN B C 1
ATOM 4626 O O . GLN B 1 203 ? -4.238 57 45.656 1 29 203 GLN B O 1
ATOM 4631 N N . ASP B 1 204 ? -4.387 55.625 47.156 1 30.36 204 ASP B N 1
ATOM 4632 C CA . ASP B 1 204 ? -3.086 55.031 46.938 1 30.36 204 ASP B CA 1
ATOM 4633 C C . ASP B 1 204 ? -3.049 54.281 45.594 1 30.36 204 ASP B C 1
ATOM 4635 O O . ASP B 1 204 ? -3.676 53.219 45.469 1 30.36 204 ASP B O 1
ATOM 4639 N N . LEU B 1 205 ? -3.25 54.875 44.625 1 30.02 205 LEU B N 1
ATOM 4640 C CA . LEU B 1 205 ? -2.961 54.688 43.188 1 30.02 205 LEU B CA 1
ATOM 4641 C C . LEU B 1 205 ? -1.688 53.875 43 1 30.02 205 LEU B C 1
ATOM 4643 O O . LEU B 1 205 ? -0.599 54.312 43.375 1 30.02 205 LEU B O 1
ATOM 4647 N N . GLN B 1 206 ? -1.651 52.562 43.5 1 31.86 206 GLN B N 1
ATOM 4648 C CA . GLN B 1 206 ? -0.579 51.656 43.125 1 31.86 206 GLN B CA 1
ATOM 4649 C C . GLN B 1 206 ? 0.107 52.094 41.844 1 31.86 206 GLN B C 1
ATOM 4651 O O . GLN B 1 206 ? -0.56 52.406 40.844 1 31.86 206 GLN B O 1
ATOM 4656 N N . ILE B 1 207 ? 1.265 52.75 41.875 1 33.5 207 ILE B N 1
ATOM 4657 C CA . ILE B 1 207 ? 2.342 53 40.906 1 33.5 207 ILE B CA 1
ATOM 4658 C C . ILE B 1 207 ? 2.219 52.031 39.75 1 33.5 207 ILE B C 1
ATOM 4660 O O . ILE B 1 207 ? 1.844 50.875 39.938 1 33.5 207 ILE B O 1
ATOM 4664 N N . ASN B 1 208 ? 2.258 52.531 38.531 1 34.62 208 ASN B N 1
ATOM 4665 C CA . ASN B 1 208 ? 2.393 52.062 37.188 1 34.62 208 ASN B CA 1
ATOM 4666 C C . ASN B 1 208 ? 3.338 50.875 37.094 1 34.62 208 ASN B C 1
ATOM 4668 O O . ASN B 1 208 ? 4.555 51.031 37 1 34.62 208 ASN B O 1
ATOM 4672 N N . ALA B 1 209 ? 3.412 50.031 37.969 1 40.47 209 ALA B N 1
ATOM 4673 C CA . ALA B 1 209 ? 4.305 48.906 37.688 1 40.47 209 ALA B CA 1
ATOM 4674 C C . ALA B 1 209 ? 4.414 48.688 36.188 1 40.47 209 ALA B C 1
ATOM 4676 O O . ALA B 1 209 ? 3.402 48.625 35.469 1 40.47 209 ALA B O 1
ATOM 4677 N N . PRO B 1 210 ? 5.484 49.188 35.531 1 48.09 210 PRO B N 1
ATOM 4678 C CA . PRO B 1 210 ? 5.707 49.031 34.094 1 48.09 210 PRO B CA 1
ATOM 4679 C C . PRO B 1 210 ? 5.09 47.75 33.531 1 48.09 210 PRO B C 1
ATOM 4681 O O . PRO B 1 210 ? 5.215 46.688 34.125 1 48.09 210 PRO B O 1
ATOM 4684 N N . THR B 1 211 ? 3.953 47.812 32.844 1 67.12 211 THR B N 1
ATOM 4685 C CA . THR B 1 211 ? 3.174 46.719 32.312 1 67.12 211 THR B CA 1
ATOM 4686 C C . THR B 1 211 ? 4.066 45.75 31.516 1 67.12 211 THR B C 1
ATOM 4688 O O . THR B 1 211 ? 4.855 46.188 30.672 1 67.12 211 THR B O 1
ATOM 4691 N N . LYS B 1 212 ? 4.363 44.656 32.094 1 84.75 212 LYS B N 1
ATOM 4692 C CA . LYS B 1 212 ? 5.164 43.625 31.438 1 84.75 212 LYS B CA 1
ATOM 4693 C C . LYS B 1 212 ? 4.613 43.281 30.062 1 84.75 212 LYS B C 1
ATOM 4695 O O . LYS B 1 212 ? 3.398 43.25 29.859 1 84.75 212 LYS B O 1
ATOM 4700 N N . HIS B 1 213 ? 5.547 43.344 29.141 1 91.75 213 HIS B N 1
ATOM 4701 C CA . HIS B 1 213 ? 5.168 42.844 27.828 1 91.75 213 HIS B CA 1
ATOM 4702 C C . HIS B 1 213 ? 4.648 41.406 27.922 1 91.75 213 HIS B C 1
ATOM 4704 O O . HIS B 1 213 ? 5.309 40.531 28.5 1 91.75 213 HIS B O 1
ATOM 4710 N N . GLN B 1 214 ? 3.408 41.156 27.391 1 94.19 214 GLN B N 1
ATOM 4711 C CA . GLN B 1 214 ? 2.77 39.844 27.531 1 94.19 214 GLN B CA 1
ATOM 4712 C C . GLN B 1 214 ? 3.006 39 26.297 1 94.19 214 GLN B C 1
ATOM 4714 O O . GLN B 1 214 ? 2.447 39.281 25.234 1 94.19 214 GLN B O 1
ATOM 4719 N N . PHE B 1 215 ? 3.812 37.969 26.422 1 95.94 215 PHE B N 1
ATOM 4720 C CA . PHE B 1 215 ? 4.035 36.969 25.375 1 95.94 215 PHE B CA 1
ATOM 4721 C C . PHE B 1 215 ? 3.117 35.781 25.562 1 95.94 215 PHE B C 1
ATOM 4723 O O . PHE B 1 215 ? 2.73 35.438 26.688 1 95.94 215 PHE B O 1
ATOM 4730 N N . VAL B 1 216 ? 2.766 35.125 24.391 1 96.94 216 VAL B N 1
ATOM 4731 C CA . VAL B 1 216 ? 1.941 33.906 24.516 1 96.94 216 VAL B CA 1
ATOM 4732 C C . VAL B 1 216 ? 2.371 32.875 23.469 1 96.94 216 VAL B C 1
ATOM 4734 O O . VAL B 1 216 ? 2.717 33.25 22.344 1 96.94 216 VAL B O 1
ATOM 4737 N N . MET B 1 217 ? 2.402 31.641 23.891 1 97.12 217 MET B N 1
ATOM 4738 C CA . MET B 1 217 ? 2.578 30.484 23 1 97.12 217 MET B CA 1
ATOM 4739 C C . MET B 1 217 ? 1.412 29.516 23.141 1 97.12 217 MET B C 1
ATOM 4741 O O . MET B 1 217 ? 1.085 29.078 24.234 1 97.12 217 MET B O 1
ATOM 4745 N N . ILE B 1 218 ? 0.778 29.234 22.031 1 94.62 218 ILE B N 1
ATOM 4746 C CA . ILE B 1 218 ? -0.253 28.203 21.969 1 94.62 218 ILE B CA 1
ATOM 4747 C C . ILE B 1 218 ? 0.266 27 21.188 1 94.62 218 ILE B C 1
ATOM 4749 O O . ILE B 1 218 ? 0.482 27.078 19.969 1 94.62 218 ILE B O 1
ATOM 4753 N N . ALA B 1 219 ? 0.457 25.906 21.859 1 92.81 219 ALA B N 1
ATOM 4754 C CA . ALA B 1 219 ? 0.979 24.719 21.203 1 92.81 219 ALA B CA 1
ATOM 4755 C C . ALA B 1 219 ? 0.76 23.469 22.062 1 92.81 219 ALA B C 1
ATOM 4757 O O . ALA B 1 219 ? 0.632 23.562 23.281 1 92.81 219 ALA B O 1
ATOM 4758 N N . ARG B 1 220 ? 0.67 22.375 21.359 1 89.12 220 ARG B N 1
ATOM 4759 C CA . ARG B 1 220 ? 0.739 21.109 22.078 1 89.12 220 ARG B CA 1
ATOM 4760 C C . ARG B 1 220 ? 2.133 20.875 22.656 1 89.12 220 ARG B C 1
ATOM 4762 O O . ARG B 1 220 ? 3.135 21.125 21.984 1 89.12 220 ARG B O 1
ATOM 4769 N N . PHE B 1 221 ? 2.145 20.406 23.891 1 93.56 221 PHE B N 1
ATOM 4770 C CA . PHE B 1 221 ? 3.426 20.125 24.531 1 93.56 221 PHE B CA 1
ATOM 4771 C C . PHE B 1 221 ? 3.947 18.766 24.125 1 93.56 221 PHE B C 1
ATOM 4773 O O . PHE B 1 221 ? 4.02 17.844 24.953 1 93.56 221 PHE B O 1
ATOM 4780 N N . ALA B 1 222 ? 4.367 18.703 22.969 1 89.44 222 ALA B N 1
ATOM 4781 C CA . ALA B 1 222 ? 4.914 17.5 22.359 1 89.44 222 ALA B CA 1
ATOM 4782 C C . ALA B 1 222 ? 5.797 17.844 21.156 1 89.44 222 ALA B C 1
ATOM 4784 O O . ALA B 1 222 ? 5.699 18.938 20.609 1 89.44 222 ALA B O 1
ATOM 4785 N N . TYR B 1 223 ? 6.598 16.859 20.812 1 86.94 223 TYR B N 1
ATOM 4786 C CA . TYR B 1 223 ? 7.309 17 19.547 1 86.94 223 TYR B CA 1
ATOM 4787 C C . TYR B 1 223 ? 6.348 17.328 18.422 1 86.94 223 TYR B C 1
ATOM 4789 O O . TYR B 1 223 ? 5.27 16.734 18.312 1 86.94 223 TYR B O 1
ATOM 4797 N N . PRO B 1 224 ? 6.688 18.281 17.609 1 89 224 PRO B N 1
ATOM 4798 C CA . PRO B 1 224 ? 7.984 18.906 17.375 1 89 224 PRO B CA 1
ATOM 4799 C C . PRO B 1 224 ? 8.109 20.266 18.062 1 89 224 PRO B C 1
ATOM 4801 O O . PRO B 1 224 ? 9.062 21.016 17.797 1 89 224 PRO B O 1
ATOM 4804 N N . LYS B 1 225 ? 7.176 20.625 18.891 1 93.06 225 LYS B N 1
ATOM 4805 C CA . LYS B 1 225 ? 7.234 21.906 19.578 1 93.06 225 LYS B CA 1
ATOM 4806 C C . LYS B 1 225 ? 8.367 21.938 20.594 1 93.06 225 LYS B C 1
ATOM 4808 O O . LYS B 1 225 ? 8.695 20.906 21.188 1 93.06 225 LYS B O 1
ATOM 4813 N N . LEU B 1 226 ? 8.922 23.172 20.766 1 95.19 226 LEU B N 1
ATOM 4814 C CA . LEU B 1 226 ? 10.086 23.281 21.641 1 95.19 226 LEU B CA 1
ATOM 4815 C C . LEU B 1 226 ? 9.844 24.297 22.75 1 95.19 226 LEU B C 1
ATOM 4817 O O . LEU B 1 226 ? 10.617 25.234 22.922 1 95.19 226 LEU B O 1
ATOM 4821 N N . PRO B 1 227 ? 8.859 24.016 23.578 1 96.94 227 PRO B N 1
ATOM 4822 C CA . PRO B 1 227 ? 8.633 24.922 24.703 1 96.94 227 PRO B CA 1
ATOM 4823 C C . PRO B 1 227 ? 9.805 24.953 25.672 1 96.94 227 PRO B C 1
ATOM 4825 O O . PRO B 1 227 ? 10.062 25.984 26.297 1 96.94 227 PRO B O 1
ATOM 4828 N N . GLN B 1 228 ? 10.508 23.906 25.812 1 97.44 228 GLN B N 1
ATOM 4829 C CA . GLN B 1 228 ? 11.641 23.828 26.719 1 97.44 228 GLN B CA 1
ATOM 4830 C C . GLN B 1 228 ? 12.75 24.797 26.328 1 97.44 228 GLN B C 1
ATOM 4832 O O . GLN B 1 228 ? 13.383 25.422 27.188 1 97.44 228 GLN B O 1
ATOM 4837 N N . ASN B 1 229 ? 12.969 24.891 25.062 1 97.75 229 ASN B N 1
ATOM 4838 C CA . ASN B 1 229 ? 13.969 25.828 24.578 1 97.75 229 ASN B CA 1
ATOM 4839 C C . ASN B 1 229 ? 13.555 27.281 24.859 1 97.75 229 ASN B C 1
ATOM 4841 O O . ASN B 1 229 ? 14.406 28.125 25.156 1 97.75 229 ASN B O 1
ATOM 4845 N N . LEU B 1 230 ? 12.289 27.578 24.734 1 97.62 230 LEU B N 1
ATOM 4846 C CA . LEU B 1 230 ? 11.797 28.906 25.047 1 97.62 230 LEU B CA 1
ATOM 4847 C C . LEU B 1 230 ? 11.961 29.219 26.531 1 97.62 230 LEU B C 1
ATOM 4849 O O . LEU B 1 230 ? 12.391 30.312 26.891 1 97.62 230 LEU B O 1
ATOM 4853 N N . ILE B 1 231 ? 11.68 28.25 27.359 1 97.75 231 ILE B N 1
ATOM 4854 C CA . ILE B 1 231 ? 11.805 28.438 28.797 1 97.75 231 ILE B CA 1
ATOM 4855 C C . ILE B 1 231 ? 13.266 28.719 29.156 1 97.75 231 ILE B C 1
ATOM 4857 O O . ILE B 1 231 ? 13.555 29.609 29.953 1 97.75 231 ILE B O 1
ATOM 4861 N N . ALA B 1 232 ? 14.125 27.969 28.609 1 97.81 232 ALA B N 1
ATOM 4862 C CA . ALA B 1 232 ? 15.547 28.188 28.828 1 97.81 232 ALA B CA 1
ATOM 4863 C C . ALA B 1 232 ? 15.953 29.594 28.375 1 97.81 232 ALA B C 1
ATOM 4865 O O . ALA B 1 232 ? 16.781 30.234 29.031 1 97.81 232 ALA B O 1
ATOM 4866 N N . ALA B 1 233 ? 15.43 30.016 27.297 1 96.81 233 ALA B N 1
ATOM 4867 C CA . ALA B 1 233 ? 15.719 31.344 26.797 1 96.81 233 ALA B CA 1
ATOM 4868 C C . ALA B 1 233 ? 15.219 32.406 27.766 1 96.81 233 ALA B C 1
ATOM 4870 O O . ALA B 1 233 ? 15.883 33.438 27.953 1 96.81 233 ALA B O 1
ATOM 4871 N N . ILE B 1 234 ? 14.062 32.219 28.375 1 96.25 234 ILE B N 1
ATOM 4872 C CA . ILE B 1 234 ? 13.484 33.156 29.344 1 96.25 234 ILE B CA 1
ATOM 4873 C C . ILE B 1 234 ? 14.414 33.281 30.547 1 96.25 234 ILE B C 1
ATOM 4875 O O . ILE B 1 234 ? 14.609 34.375 31.078 1 96.25 234 ILE B O 1
ATOM 4879 N N . GLU B 1 235 ? 14.938 32.125 30.922 1 95.5 235 GLU B N 1
ATOM 4880 C CA . GLU B 1 235 ? 15.891 32.125 32.031 1 95.5 235 GLU B CA 1
ATOM 4881 C C . GLU B 1 235 ? 17.094 33.031 31.719 1 95.5 235 GLU B C 1
ATOM 4883 O O . GLU B 1 235 ? 17.516 33.812 32.562 1 95.5 235 GLU B O 1
ATOM 4888 N N . ILE B 1 236 ? 17.594 32.875 30.594 1 95 236 ILE B N 1
ATOM 4889 C CA . ILE B 1 236 ? 18.75 33.688 30.156 1 95 236 ILE B CA 1
ATOM 4890 C C . ILE B 1 236 ? 18.375 35.156 30.125 1 95 236 ILE B C 1
ATOM 4892 O O . ILE B 1 236 ? 19.141 36 30.578 1 95 236 ILE B O 1
ATOM 4896 N N . LEU B 1 237 ? 17.219 35.469 29.609 1 92.75 237 LEU B N 1
ATOM 4897 C CA . LEU B 1 237 ? 16.719 36.812 29.5 1 92.75 237 LEU B CA 1
ATOM 4898 C C . LEU B 1 237 ? 16.609 37.469 30.891 1 92.75 237 LEU B C 1
ATOM 4900 O O . LEU B 1 237 ? 16.938 38.656 31.062 1 92.75 237 LEU B O 1
ATOM 4904 N N . LYS B 1 238 ? 16.094 36.75 31.797 1 89.31 238 LYS B N 1
ATOM 4905 C CA . LYS B 1 238 ? 15.922 37.25 33.156 1 89.31 238 LYS B CA 1
ATOM 4906 C C . LYS B 1 238 ? 17.266 37.625 33.781 1 89.31 238 LYS B C 1
ATOM 4908 O O . LYS B 1 238 ? 17.359 38.625 34.5 1 89.31 238 LYS B O 1
ATOM 4913 N N . LEU B 1 239 ? 18.156 36.875 33.562 1 85.88 239 LEU B N 1
ATOM 4914 C CA . LEU B 1 239 ? 19.484 37.094 34.094 1 85.88 239 LEU B CA 1
ATOM 4915 C C . LEU B 1 239 ? 20.078 38.406 33.594 1 85.88 239 LEU B C 1
ATOM 4917 O O . LEU B 1 239 ? 20.859 39.062 34.281 1 85.88 239 LEU B O 1
ATOM 4921 N N . HIS B 1 240 ? 19.688 38.812 32.438 1 78.62 240 HIS B N 1
ATOM 4922 C CA . HIS B 1 240 ? 20.234 40.031 31.828 1 78.62 240 HIS B CA 1
ATOM 4923 C C . HIS B 1 240 ? 19.359 41.219 32.125 1 78.62 240 HIS B C 1
ATOM 4925 O O . HIS B 1 240 ? 19.453 42.25 31.469 1 78.62 240 HIS B O 1
ATOM 4931 N N . ASN B 1 241 ? 18.516 41.219 33.156 1 62.31 241 ASN B N 1
ATOM 4932 C CA . ASN B 1 241 ? 17.75 42.281 33.781 1 62.31 241 ASN B CA 1
ATOM 4933 C C . ASN B 1 241 ? 16.625 42.781 32.875 1 62.31 241 ASN B C 1
ATOM 4935 O O . ASN B 1 241 ? 16.297 43.969 32.906 1 62.31 241 ASN B O 1
ATOM 4939 N N . SER B 1 242 ? 16.219 41.938 31.969 1 57.22 242 SER B N 1
ATOM 4940 C CA . SER B 1 242 ? 15.102 42.438 31.172 1 57.22 242 SER B CA 1
ATOM 4941 C C . SER B 1 242 ? 13.766 42 31.766 1 57.22 242 SER B C 1
ATOM 4943 O O . SER B 1 242 ? 13.148 41.031 31.297 1 57.22 242 SER B O 1
ATOM 4945 N N . ASN B 1 243 ? 13.438 42.531 33.125 1 60.38 243 ASN B N 1
ATOM 4946 C CA . ASN B 1 243 ? 12.32 42.156 34 1 60.38 243 ASN B CA 1
ATOM 4947 C C . ASN B 1 243 ? 10.992 42.625 33.438 1 60.38 243 ASN B C 1
ATOM 4949 O O . ASN B 1 243 ? 9.984 42.656 34.156 1 60.38 243 ASN B O 1
ATOM 4953 N N . HIS B 1 244 ? 10.945 42.781 32.125 1 77.88 244 HIS B N 1
ATOM 4954 C CA . HIS B 1 244 ? 9.75 43.5 31.688 1 77.88 244 HIS B CA 1
ATOM 4955 C C . HIS B 1 244 ? 8.906 42.625 30.75 1 77.88 244 HIS B C 1
ATOM 4957 O O . HIS B 1 244 ? 8.203 43.125 29.875 1 77.88 244 HIS B O 1
ATOM 4963 N N . ALA B 1 245 ? 9.023 41.219 31 1 90.69 245 ALA B N 1
ATOM 4964 C CA . ALA B 1 245 ? 8.211 40.406 30.109 1 90.69 245 ALA B CA 1
ATOM 4965 C C . ALA B 1 245 ? 7.562 39.25 30.875 1 90.69 245 ALA B C 1
ATOM 4967 O O . ALA B 1 245 ? 8.094 38.781 31.891 1 90.69 245 ALA B O 1
ATOM 4968 N N . HIS B 1 246 ? 6.398 38.938 30.562 1 94.38 246 HIS B N 1
ATOM 4969 C CA . HIS B 1 246 ? 5.695 37.75 31.047 1 94.38 246 HIS B CA 1
ATOM 4970 C C . HIS B 1 246 ? 5.332 36.812 29.906 1 94.38 246 HIS B C 1
ATOM 4972 O O . HIS B 1 246 ? 4.953 37.25 28.828 1 94.38 246 HIS B O 1
ATOM 4978 N N . PHE B 1 247 ? 5.473 35.531 30.203 1 96.69 247 PHE B N 1
ATOM 4979 C CA . PHE B 1 247 ? 5.242 34.531 29.172 1 96.69 247 PHE B CA 1
ATOM 4980 C C . PHE B 1 247 ? 4.137 33.562 29.594 1 96.69 247 PHE B C 1
ATOM 4982 O O . PHE B 1 247 ? 4.215 32.938 30.656 1 96.69 247 PHE B O 1
ATOM 4989 N N . THR B 1 248 ? 3.105 33.469 28.75 1 97 248 THR B N 1
ATOM 4990 C CA . THR B 1 248 ? 2.021 32.5 29 1 97 248 THR B CA 1
ATOM 4991 C C . THR B 1 248 ? 2.068 31.359 28 1 97 248 THR B C 1
ATOM 4993 O O . THR B 1 248 ? 2.207 31.594 26.797 1 97 248 THR B O 1
ATOM 4996 N N . PHE B 1 249 ? 2.023 30.125 28.5 1 97.25 249 PHE B N 1
ATOM 4997 C CA . PHE B 1 249 ? 1.947 28.922 27.688 1 97.25 249 PHE B CA 1
ATOM 4998 C C . PHE B 1 249 ? 0.554 28.312 27.75 1 97.25 249 PHE B C 1
ATOM 5000 O O . PHE B 1 249 ? 0.038 28.047 28.844 1 97.25 249 PHE B O 1
ATOM 5007 N N . ILE B 1 250 ? -0.018 28.125 26.578 1 94.56 250 ILE B N 1
ATOM 5008 C CA . ILE B 1 250 ? -1.348 27.531 26.5 1 94.56 250 ILE B CA 1
ATOM 5009 C C . ILE B 1 250 ? -1.276 26.203 25.75 1 94.56 250 ILE B C 1
ATOM 5011 O O . ILE B 1 250 ? -0.78 26.141 24.625 1 94.56 250 ILE B O 1
ATOM 5015 N N . GLY B 1 251 ? -1.819 25.156 26.344 1 91.5 251 GLY B N 1
ATOM 5016 C CA . GLY B 1 251 ? -1.837 23.844 25.734 1 91.5 251 GLY B CA 1
ATOM 5017 C C . GLY B 1 251 ? -1.53 22.719 26.703 1 91.5 251 GLY B C 1
ATOM 5018 O O . GLY B 1 251 ? -1.206 22.969 27.875 1 91.5 251 GLY B O 1
ATOM 5019 N N . ASP B 1 252 ? -1.737 21.531 26.172 1 89.75 252 ASP B N 1
ATOM 5020 C CA . ASP B 1 252 ? -1.412 20.312 26.922 1 89.75 252 ASP B CA 1
ATOM 5021 C C . ASP B 1 252 ? -0.562 19.359 26.078 1 89.75 252 ASP B C 1
ATOM 5023 O O . ASP B 1 252 ? -0.28 19.641 24.922 1 89.75 252 ASP B O 1
ATOM 5027 N N . GLY B 1 253 ? -0.032 18.281 26.844 1 90.38 253 GLY B N 1
ATOM 5028 C CA . GLY B 1 253 ? 0.766 17.281 26.141 1 90.38 253 GLY B CA 1
ATOM 5029 C C . GLY B 1 253 ? 1.722 16.547 27.062 1 90.38 253 GLY B C 1
ATOM 5030 O O . GLY B 1 253 ? 1.786 16.828 28.266 1 90.38 253 GLY B O 1
ATOM 5031 N N . PRO B 1 254 ? 2.396 15.656 26.516 1 91 254 PRO B N 1
ATOM 5032 C CA . PRO B 1 254 ? 3.225 14.758 27.312 1 91 254 PRO B CA 1
ATOM 5033 C C . PRO B 1 254 ? 4.406 15.469 27.969 1 91 254 PRO B C 1
ATOM 5035 O O . PRO B 1 254 ? 4.922 15 29 1 91 254 PRO B O 1
ATOM 5038 N N . THR B 1 255 ? 4.848 16.578 27.484 1 94.81 255 THR B N 1
ATOM 5039 C CA . THR B 1 255 ? 6.039 17.219 28.031 1 94.81 255 THR B CA 1
ATOM 5040 C C . THR B 1 255 ? 5.66 18.391 28.922 1 94.81 255 THR B C 1
ATOM 5042 O O . THR B 1 255 ? 6.527 19.141 29.391 1 94.81 255 THR B O 1
ATOM 5045 N N . LEU B 1 256 ? 4.398 18.625 29.172 1 96 256 LEU B N 1
ATOM 5046 C CA . LEU B 1 256 ? 3.939 19.75 29.969 1 96 256 LEU B CA 1
ATOM 5047 C C . LEU B 1 256 ? 4.551 19.719 31.359 1 96 256 LEU B C 1
ATOM 5049 O O . LEU B 1 256 ? 5.082 20.734 31.828 1 96 256 LEU B O 1
ATOM 5053 N N . ASN B 1 257 ? 4.535 18.562 31.969 1 96.62 257 ASN B N 1
ATOM 5054 C CA . ASN B 1 257 ? 5.082 18.422 33.312 1 96.62 257 ASN B CA 1
ATOM 5055 C C . ASN B 1 257 ? 6.57 18.766 33.344 1 96.62 257 ASN B C 1
ATOM 5057 O O . ASN B 1 257 ? 7.039 19.422 34.281 1 96.62 257 ASN B O 1
ATOM 5061 N N . ASP B 1 258 ? 7.242 18.266 32.406 1 97.38 258 ASP B N 1
ATOM 5062 C CA . ASP B 1 258 ? 8.664 18.562 32.312 1 97.38 258 ASP B CA 1
ATOM 5063 C C . ASP B 1 258 ? 8.906 20.062 32.188 1 97.38 258 ASP B C 1
ATOM 5065 O O . ASP B 1 258 ? 9.836 20.609 32.781 1 97.38 258 ASP B O 1
ATOM 5069 N N . CYS B 1 259 ? 8.125 20.703 31.453 1 97.94 259 CYS B N 1
ATOM 5070 C CA . CYS B 1 259 ? 8.234 22.141 31.25 1 97.94 259 CYS B CA 1
ATOM 5071 C C . CYS B 1 259 ? 7.957 22.891 32.562 1 97.94 259 CYS B C 1
ATOM 5073 O O . CYS B 1 259 ? 8.672 23.844 32.906 1 97.94 259 CYS B O 1
ATOM 5075 N N . GLN B 1 260 ? 6.953 22.484 33.219 1 97.75 260 GLN B N 1
ATOM 5076 C CA . GLN B 1 260 ? 6.605 23.109 34.5 1 97.75 260 GLN B CA 1
ATOM 5077 C C . GLN B 1 260 ? 7.742 22.953 35.531 1 97.75 260 GLN B C 1
ATOM 5079 O O . GLN B 1 260 ? 8.062 23.891 36.25 1 97.75 260 GLN B O 1
ATOM 5084 N N . GLN B 1 261 ? 8.328 21.828 35.562 1 98.06 261 GLN B N 1
ATOM 5085 C CA . GLN B 1 261 ? 9.461 21.578 36.438 1 98.06 261 GLN B CA 1
ATOM 5086 C C . GLN B 1 261 ? 10.648 22.469 36.062 1 98.06 261 GLN B C 1
ATOM 5088 O O . GLN B 1 261 ? 11.352 22.984 36.938 1 98.06 261 GLN B O 1
ATOM 5093 N N . GLN B 1 262 ? 10.852 22.562 34.844 1 98.12 262 GLN B N 1
ATOM 5094 C CA . GLN B 1 262 ? 11.93 23.422 34.344 1 98.12 262 GLN B CA 1
ATOM 5095 C C . GLN B 1 262 ? 11.758 24.859 34.844 1 98.12 262 GLN B C 1
ATOM 5097 O O . GLN B 1 262 ? 12.727 25.516 35.219 1 98.12 262 GLN B O 1
ATOM 5102 N N . VAL B 1 263 ? 10.586 25.391 34.844 1 97.75 263 VAL B N 1
ATOM 5103 C CA . VAL B 1 263 ? 10.266 26.75 35.281 1 97.75 263 VAL B CA 1
ATOM 5104 C C . VAL B 1 263 ? 10.586 26.906 36.75 1 97.75 263 VAL B C 1
ATOM 5106 O O . VAL B 1 263 ? 11.18 27.891 37.188 1 97.75 263 VAL B O 1
ATOM 5109 N N . VAL B 1 264 ? 10.25 25.906 37.531 1 97.44 264 VAL B N 1
ATOM 5110 C CA . VAL B 1 264 ? 10.492 25.938 39 1 97.44 264 VAL B CA 1
ATOM 5111 C C . VAL B 1 264 ? 11.992 25.906 39.25 1 97.44 264 VAL B C 1
ATOM 5113 O O . VAL B 1 264 ? 12.5 26.688 40.062 1 97.44 264 VAL B O 1
ATOM 5116 N N . GLN B 1 265 ? 12.641 25.047 38.594 1 97.62 265 GLN B N 1
ATOM 5117 C CA . GLN B 1 265 ? 14.078 24.891 38.781 1 97.62 265 GLN B CA 1
ATOM 5118 C C . GLN B 1 265 ? 14.828 26.172 38.438 1 97.62 265 GLN B C 1
ATOM 5120 O O . GLN B 1 265 ? 15.844 26.5 39.031 1 97.62 265 GLN B O 1
ATOM 5125 N N . ALA B 1 266 ? 14.305 26.859 37.5 1 96.12 266 ALA B N 1
ATOM 5126 C CA . ALA B 1 266 ? 14.961 28.078 37.031 1 96.12 266 ALA B CA 1
ATOM 5127 C C . ALA B 1 266 ? 14.5 29.297 37.781 1 96.12 266 ALA B C 1
ATOM 5129 O O . ALA B 1 266 ? 14.977 30.406 37.562 1 96.12 266 ALA B O 1
ATOM 5130 N N . GLY B 1 267 ? 13.539 29.109 38.656 1 94.88 267 GLY B N 1
ATOM 5131 C CA . GLY B 1 267 ? 13.008 30.219 39.438 1 94.88 267 GLY B CA 1
ATOM 5132 C C . GLY B 1 267 ? 12.203 31.203 38.625 1 94.88 267 GLY B C 1
ATOM 5133 O O . GLY B 1 267 ? 12.289 32.406 38.812 1 94.88 267 GLY B O 1
ATOM 5134 N N . LEU B 1 268 ? 11.453 30.719 37.688 1 95.5 268 LEU B N 1
ATOM 5135 C CA . LEU B 1 268 ? 10.742 31.562 36.75 1 95.5 268 LEU B CA 1
ATOM 5136 C C . LEU B 1 268 ? 9.25 31.594 37.062 1 95.5 268 LEU B C 1
ATOM 5138 O O . LEU B 1 268 ? 8.438 31.938 36.188 1 95.5 268 LEU B O 1
ATOM 5142 N N . GLU B 1 269 ? 8.781 31.281 38.219 1 94.62 269 GLU B N 1
ATOM 5143 C CA . GLU B 1 269 ? 7.375 31.141 38.562 1 94.62 269 GLU B CA 1
ATOM 5144 C C . GLU B 1 269 ? 6.637 32.469 38.438 1 94.62 269 GLU B C 1
ATOM 5146 O O . GLU B 1 269 ? 5.43 32.5 38.188 1 94.62 269 GLU B O 1
ATOM 5151 N N . ASN B 1 270 ? 7.352 33.5 38.562 1 92.19 270 ASN B N 1
ATOM 5152 C CA . ASN B 1 270 ? 6.734 34.812 38.438 1 92.19 270 ASN B CA 1
ATOM 5153 C C . ASN B 1 270 ? 6.77 35.344 37 1 92.19 270 ASN B C 1
ATOM 5155 O O . ASN B 1 270 ? 6.121 36.344 36.656 1 92.19 270 ASN B O 1
ATOM 5159 N N . ASP B 1 271 ? 7.445 34.719 36.156 1 93.81 271 ASP B N 1
ATOM 5160 C CA . ASP B 1 271 ? 7.664 35.156 34.781 1 93.81 271 ASP B CA 1
ATOM 5161 C C . ASP B 1 271 ? 6.871 34.312 33.781 1 93.81 271 ASP B C 1
ATOM 5163 O O . ASP B 1 271 ? 6.652 34.719 32.656 1 93.81 271 ASP B O 1
ATOM 5167 N N . VAL B 1 272 ? 6.48 33.094 34.188 1 96.75 272 VAL B N 1
ATOM 5168 C CA . VAL B 1 272 ? 5.871 32.156 33.281 1 96.75 272 VAL B CA 1
ATOM 5169 C C . VAL B 1 272 ? 4.559 31.625 33.844 1 96.75 272 VAL B C 1
ATOM 5171 O O . VAL B 1 272 ? 4.48 31.328 35.062 1 96.75 272 VAL B O 1
ATOM 5174 N N . THR B 1 273 ? 3.492 31.594 33.062 1 96.94 273 THR B N 1
ATOM 5175 C CA . THR B 1 273 ? 2.211 31.016 33.438 1 96.94 273 THR B CA 1
ATOM 5176 C C . THR B 1 273 ? 1.797 29.906 32.469 1 96.94 273 THR B C 1
ATOM 5178 O O . THR B 1 273 ? 1.938 30.062 31.25 1 96.94 273 THR B O 1
ATOM 5181 N N . PHE B 1 274 ? 1.338 28.797 33 1 97 274 PHE B N 1
ATOM 5182 C CA . PHE B 1 274 ? 0.732 27.734 32.219 1 97 274 PHE B CA 1
ATOM 5183 C C . PHE B 1 274 ? -0.781 27.719 32.375 1 97 274 PHE B C 1
ATOM 5185 O O . PHE B 1 274 ? -1.276 27.656 33.5 1 97 274 PHE B O 1
ATOM 5192 N N . LEU B 1 275 ? -1.525 27.719 31.25 1 94.56 275 LEU B N 1
ATOM 5193 C CA . LEU B 1 275 ? -2.98 27.734 31.359 1 94.56 275 LEU B CA 1
ATOM 5194 C C . LEU B 1 275 ? -3.562 26.344 31.078 1 94.56 275 LEU B C 1
ATOM 5196 O O . LEU B 1 275 ? -4.75 26.109 31.312 1 94.56 275 LEU B O 1
ATOM 5200 N N . GLY B 1 276 ? -2.662 25.422 30.594 1 90.38 276 GLY B N 1
ATOM 5201 C CA . GLY B 1 276 ? -3.182 24.125 30.203 1 90.38 276 GLY B CA 1
ATOM 5202 C C . GLY B 1 276 ? -3.982 24.172 28.922 1 90.38 276 GLY B C 1
ATOM 5203 O O . GLY B 1 276 ? -3.764 25.047 28.078 1 90.38 276 GLY B O 1
ATOM 5204 N N . ASN B 1 277 ? -4.789 23.141 28.766 1 84.38 277 ASN B N 1
ATOM 5205 C CA . ASN B 1 277 ? -5.625 23.062 27.578 1 84.38 277 ASN B CA 1
ATOM 5206 C C . ASN B 1 277 ? -6.805 24.031 27.672 1 84.38 277 ASN B C 1
ATOM 5208 O O . ASN B 1 277 ? -7.566 24 28.641 1 84.38 277 ASN B O 1
ATOM 5212 N N . VAL B 1 278 ? -6.895 24.938 26.766 1 81.75 278 VAL B N 1
ATOM 5213 C CA . VAL B 1 278 ? -7.988 25.906 26.719 1 81.75 278 VAL B CA 1
ATOM 5214 C C . VAL B 1 278 ? -8.766 25.75 25.422 1 81.75 278 VAL B C 1
ATOM 5216 O O . VAL B 1 278 ? -8.188 25.812 24.328 1 81.75 278 VAL B O 1
ATOM 5219 N N . ILE B 1 279 ? -10.047 25.562 25.516 1 73.44 279 ILE B N 1
ATOM 5220 C CA . ILE B 1 279 ? -10.914 25.5 24.359 1 73.44 279 ILE B CA 1
ATOM 5221 C C . ILE B 1 279 ? -11.07 26.891 23.75 1 73.44 279 ILE B C 1
ATOM 5223 O O . ILE B 1 279 ? -11.297 27.859 24.469 1 73.44 279 ILE B O 1
ATOM 5227 N N . ASN B 1 280 ? -10.875 27.125 22.547 1 74.75 280 ASN B N 1
ATOM 5228 C CA . ASN B 1 280 ? -10.961 28.391 21.844 1 74.75 280 ASN B CA 1
ATOM 5229 C C . ASN B 1 280 ? -9.961 29.422 22.391 1 74.75 280 ASN B C 1
ATOM 5231 O O . ASN B 1 280 ? -10.328 30.547 22.703 1 74.75 280 ASN B O 1
ATOM 5235 N N . ALA B 1 281 ? -8.797 28.969 22.516 1 77.69 281 ALA B N 1
ATOM 5236 C CA . ALA B 1 281 ? -7.727 29.781 23.078 1 77.69 281 ALA B CA 1
ATOM 5237 C C . ALA B 1 281 ? -7.535 31.062 22.281 1 77.69 281 ALA B C 1
ATOM 5239 O O . ALA B 1 281 ? -6.992 32.062 22.797 1 77.69 281 ALA B O 1
ATOM 5240 N N . SER B 1 282 ? -8.031 31.078 21.078 1 80.25 282 SER B N 1
ATOM 5241 C CA . SER B 1 282 ? -7.883 32.25 20.219 1 80.25 282 SER B CA 1
ATOM 5242 C C . SER B 1 282 ? -8.57 33.469 20.828 1 80.25 282 SER B C 1
ATOM 5244 O O . SER B 1 282 ? -8.156 34.594 20.594 1 80.25 282 SER B O 1
ATOM 5246 N N . HIS B 1 283 ? -9.531 33.25 21.641 1 81.25 283 HIS B N 1
ATOM 5247 C CA . HIS B 1 283 ? -10.281 34.344 22.25 1 81.25 283 HIS B CA 1
ATOM 5248 C C . HIS B 1 283 ? -9.453 35.062 23.312 1 81.25 283 HIS B C 1
ATOM 5250 O O . HIS B 1 283 ? -9.773 36.156 23.703 1 81.25 283 HIS B O 1
ATOM 5256 N N . LEU B 1 284 ? -8.422 34.406 23.688 1 87.38 284 LEU B N 1
ATOM 5257 C CA . LEU B 1 284 ? -7.582 34.969 24.734 1 87.38 284 LEU B CA 1
ATOM 5258 C C . LEU B 1 284 ? -6.477 35.844 24.125 1 87.38 284 LEU B C 1
ATOM 5260 O O . LEU B 1 284 ? -5.828 36.594 24.828 1 87.38 284 LEU B O 1
ATOM 5264 N N . LEU B 1 285 ? -6.297 35.781 22.875 1 92.5 285 LEU B N 1
ATOM 5265 C CA . LEU B 1 285 ? -5.102 36.312 22.25 1 92.5 285 LEU B CA 1
ATOM 5266 C C . LEU B 1 285 ? -5.105 37.844 22.297 1 92.5 285 LEU B C 1
ATOM 5268 O O . LEU B 1 285 ? -4.043 38.469 22.281 1 92.5 285 LEU B O 1
ATOM 5272 N N . SER B 1 286 ? -6.293 38.438 22.469 1 87.44 286 SER B N 1
ATOM 5273 C CA . SER B 1 286 ? -6.406 39.875 22.516 1 87.44 286 SER B CA 1
ATOM 5274 C C . SER B 1 286 ? -5.758 40.438 23.781 1 87.44 286 SER B C 1
ATOM 5276 O O . SER B 1 286 ? -5.504 41.656 23.875 1 87.44 286 SER B O 1
ATOM 5278 N N . GLN B 1 287 ? -5.484 39.562 24.734 1 88.25 287 GLN B N 1
ATOM 5279 C CA . GLN B 1 287 ? -4.93 40 26.016 1 88.25 287 GLN B CA 1
ATOM 5280 C C . GLN B 1 287 ? -3.404 40 25.969 1 88.25 287 GLN B C 1
ATOM 5282 O O . GLN B 1 287 ? -2.756 40.406 26.953 1 88.25 287 GLN B O 1
ATOM 5287 N N . TYR B 1 288 ? -2.861 39.688 24.891 1 93.25 288 TYR B N 1
ATOM 5288 C CA . TYR B 1 288 ? -1.411 39.562 24.812 1 93.25 288 TYR B CA 1
ATOM 5289 C C . TYR B 1 288 ? -0.83 40.562 23.828 1 93.25 288 TYR B C 1
ATOM 5291 O O . TYR B 1 288 ? -1.572 41.25 23.125 1 93.25 288 TYR B O 1
ATOM 5299 N N . ASP B 1 289 ? 0.524 40.594 23.891 1 92.75 289 ASP B N 1
ATOM 5300 C CA . ASP B 1 289 ? 1.188 41.594 23.062 1 92.75 289 ASP B CA 1
ATOM 5301 C C . ASP B 1 289 ? 1.935 40.969 21.906 1 92.75 289 ASP B C 1
ATOM 5303 O O . ASP B 1 289 ? 2.088 41.562 20.844 1 92.75 289 ASP B O 1
ATOM 5307 N N . THR B 1 290 ? 2.445 39.844 22.109 1 95.88 290 THR B N 1
ATOM 5308 C CA . THR B 1 290 ? 3.246 39.156 21.094 1 95.88 290 THR B CA 1
ATOM 5309 C C . THR B 1 290 ? 3.039 37.656 21.156 1 95.88 290 THR B C 1
ATOM 5311 O O . THR B 1 290 ? 2.975 37.094 22.234 1 95.88 290 THR B O 1
ATOM 5314 N N . PHE B 1 291 ? 2.889 37.031 20.016 1 97.38 291 PHE B N 1
ATOM 5315 C CA . PHE B 1 291 ? 2.76 35.594 19.906 1 97.38 291 PHE B CA 1
ATOM 5316 C C . PHE B 1 291 ? 4.105 34.938 19.594 1 97.38 291 PHE B C 1
ATOM 5318 O O . PHE B 1 291 ? 4.863 35.469 18.766 1 97.38 291 PHE B O 1
ATOM 5325 N N . ILE B 1 292 ? 4.402 33.844 20.219 1 98 292 ILE B N 1
ATOM 5326 C CA . ILE B 1 292 ? 5.656 33.125 20 1 98 292 ILE B CA 1
ATOM 5327 C C . ILE B 1 292 ? 5.379 31.656 19.703 1 98 292 ILE B C 1
ATOM 5329 O O . ILE B 1 292 ? 4.52 31.047 20.344 1 98 292 ILE B O 1
ATOM 5333 N N . LEU B 1 293 ? 6.113 31.094 18.688 1 97.94 293 LEU B N 1
ATOM 5334 C CA . LEU B 1 293 ? 6.035 29.672 18.422 1 97.94 293 LEU B CA 1
ATOM 5335 C C . LEU B 1 293 ? 7.406 29.109 18.047 1 97.94 293 LEU B C 1
ATOM 5337 O O . LEU B 1 293 ? 7.918 29.406 16.953 1 97.94 293 LEU B O 1
ATOM 5341 N N . ILE B 1 294 ? 7.969 28.328 18.906 1 97 294 ILE B N 1
ATOM 5342 C CA . ILE B 1 294 ? 9.242 27.672 18.672 1 97 294 ILE B CA 1
ATOM 5343 C C . ILE B 1 294 ? 9 26.188 18.359 1 97 294 ILE B C 1
ATOM 5345 O O . ILE B 1 294 ? 8.43 25.469 19.188 1 97 294 ILE B O 1
ATOM 5349 N N . SER B 1 295 ? 9.383 25.734 17.188 1 95 295 SER B N 1
ATOM 5350 C CA . SER B 1 295 ? 9.094 24.375 16.734 1 95 295 SER B CA 1
ATOM 5351 C C . SER B 1 295 ? 10.172 23.875 15.773 1 95 295 SER B C 1
ATOM 5353 O O . SER B 1 295 ? 10.852 24.672 15.125 1 95 295 SER B O 1
ATOM 5355 N N . LYS B 1 296 ? 10.414 22.625 15.742 1 91.06 296 LYS B N 1
ATOM 5356 C CA . LYS B 1 296 ? 11.391 22.031 14.836 1 91.06 296 LYS B CA 1
ATOM 5357 C C . LYS B 1 296 ? 10.836 21.906 13.422 1 91.06 296 LYS B C 1
ATOM 5359 O O . LYS B 1 296 ? 11.578 22 12.445 1 91.06 296 LYS B O 1
ATOM 5364 N N . HIS B 1 297 ? 9.57 21.609 13.289 1 89.44 297 HIS B N 1
ATOM 5365 C CA . HIS B 1 297 ? 8.922 21.531 11.984 1 89.44 297 HIS B CA 1
ATOM 5366 C C . HIS B 1 297 ? 7.441 21.875 12.078 1 89.44 297 HIS B C 1
ATOM 5368 O O . HIS B 1 297 ? 6.809 21.641 13.109 1 89.44 297 HIS B O 1
ATOM 5374 N N . GLU B 1 298 ? 6.965 22.531 11 1 90.31 298 GLU B N 1
ATOM 5375 C CA . GLU B 1 298 ? 5.566 22.938 10.898 1 90.31 298 GLU B CA 1
ATOM 5376 C C . GLU B 1 298 ? 5.062 22.828 9.461 1 90.31 298 GLU B C 1
ATOM 5378 O O . GLU B 1 298 ? 5.855 22.812 8.523 1 90.31 298 GLU B O 1
ATOM 5383 N N . GLY B 1 299 ? 3.758 22.625 9.258 1 91.44 299 GLY B N 1
ATOM 5384 C CA . GLY B 1 299 ? 3.098 22.938 8 1 91.44 299 GLY B CA 1
ATOM 5385 C C . GLY B 1 299 ? 2.725 24.391 7.855 1 91.44 299 GLY B C 1
ATOM 5386 O O . GLY B 1 299 ? 3.543 25.203 7.43 1 91.44 299 GLY B O 1
ATOM 5387 N N . LEU B 1 300 ? 1.584 24.734 8.266 1 94.44 300 LEU B N 1
ATOM 5388 C CA . LEU B 1 300 ? 1.103 26.109 8.391 1 94.44 300 LEU B CA 1
ATOM 5389 C C . LEU B 1 300 ? 0.297 26.281 9.672 1 94.44 300 LEU B C 1
ATOM 5391 O O . LEU B 1 300 ? -0.931 26.156 9.656 1 94.44 300 LEU B O 1
ATOM 5395 N N . PRO B 1 301 ? 0.953 26.578 10.672 1 94.25 301 PRO B N 1
ATOM 5396 C CA . PRO B 1 301 ? 0.321 26.562 12 1 94.25 301 PRO B CA 1
ATOM 5397 C C . PRO B 1 301 ? -0.861 27.531 12.094 1 94.25 301 PRO B C 1
ATOM 5399 O O . PRO B 1 301 ? -0.696 28.734 11.906 1 94.25 301 PRO B O 1
ATOM 5402 N N . ILE B 1 302 ? -1.904 27.047 12.547 1 93.75 302 ILE B N 1
ATOM 5403 C CA . ILE B 1 302 ? -3.152 27.797 12.672 1 93.75 302 ILE B CA 1
ATOM 5404 C C . ILE B 1 302 ? -3.049 28.781 13.828 1 93.75 302 ILE B C 1
ATOM 5406 O O . ILE B 1 302 ? -3.602 29.891 13.758 1 93.75 302 ILE B O 1
ATOM 5410 N N . SER B 1 303 ? -2.318 28.438 14.812 1 93.81 303 SER B N 1
ATOM 5411 C CA . SER B 1 303 ? -2.168 29.312 15.984 1 93.81 303 SER B CA 1
ATOM 5412 C C . SER B 1 303 ? -1.552 30.656 15.602 1 93.81 303 SER B C 1
ATOM 5414 O O . SER B 1 303 ? -1.908 31.688 16.172 1 93.81 303 SER B O 1
ATOM 5416 N N . ILE B 1 304 ? -0.655 30.625 14.695 1 96.88 304 ILE B N 1
ATOM 5417 C CA . ILE B 1 304 ? -0.071 31.875 14.219 1 96.88 304 ILE B CA 1
ATOM 5418 C C . ILE B 1 304 ? -1.127 32.688 13.477 1 96.88 304 ILE B C 1
ATOM 5420 O O . ILE B 1 304 ? -1.214 33.906 13.648 1 96.88 304 ILE B O 1
ATOM 5424 N N . ILE B 1 305 ? -1.907 32.031 12.695 1 96.62 305 ILE B N 1
ATOM 5425 C CA . ILE B 1 305 ? -2.963 32.719 11.961 1 96.62 305 ILE B CA 1
ATOM 5426 C C . ILE B 1 305 ? -3.953 33.344 12.938 1 96.62 305 ILE B C 1
ATOM 5428 O O . ILE B 1 305 ? -4.41 34.469 12.734 1 96.62 305 ILE B O 1
ATOM 5432 N N . GLU B 1 306 ? -4.242 32.625 13.977 1 94 306 GLU B N 1
ATOM 5433 C CA . GLU B 1 306 ? -5.102 33.156 15.031 1 94 306 GLU B CA 1
ATOM 5434 C C . GLU B 1 306 ? -4.504 34.438 15.656 1 94 306 GLU B C 1
ATOM 5436 O O . GLU B 1 306 ? -5.215 35.406 15.891 1 94 306 GLU B O 1
ATOM 5441 N N . ALA B 1 307 ? -3.273 34.375 15.906 1 95.12 307 ALA B N 1
ATOM 5442 C CA . ALA B 1 307 ? -2.57 35.531 16.469 1 95.12 307 ALA B CA 1
ATOM 5443 C C . ALA B 1 307 ? -2.609 36.719 15.5 1 95.12 307 ALA B C 1
ATOM 5445 O O . ALA B 1 307 ? -2.859 37.844 15.906 1 95.12 307 ALA B O 1
ATOM 5446 N N . MET B 1 308 ? -2.387 36.406 14.266 1 96.25 308 MET B N 1
ATOM 5447 C CA . MET B 1 308 ? -2.416 37.438 13.234 1 96.25 308 MET B CA 1
ATOM 5448 C C . MET B 1 308 ? -3.805 38.062 13.133 1 96.25 308 MET B C 1
ATOM 5450 O O . MET B 1 308 ? -3.932 39.281 12.914 1 96.25 308 MET B O 1
ATOM 5454 N N . ALA B 1 309 ? -4.812 37.281 13.266 1 94.38 309 ALA B N 1
ATOM 5455 C CA . ALA B 1 309 ? -6.191 37.75 13.195 1 94.38 309 ALA B CA 1
ATOM 5456 C C . ALA B 1 309 ? -6.449 38.812 14.25 1 94.38 309 ALA B C 1
ATOM 5458 O O . ALA B 1 309 ? -7.238 39.75 14.031 1 94.38 309 ALA B O 1
ATOM 5459 N N . THR B 1 310 ? -5.785 38.688 15.352 1 92.44 310 THR B N 1
ATOM 5460 C CA . THR B 1 310 ? -5.961 39.625 16.438 1 92.44 310 THR B CA 1
ATOM 5461 C C . THR B 1 310 ? -4.938 40.781 16.344 1 92.44 310 THR B C 1
ATOM 5463 O O . THR B 1 310 ? -4.91 41.656 17.203 1 92.44 310 THR B O 1
ATOM 5466 N N . GLY B 1 311 ? -4.039 40.625 15.375 1 93.88 311 GLY B N 1
ATOM 5467 C CA . GLY B 1 311 ? -3.066 41.688 15.133 1 93.88 311 GLY B CA 1
ATOM 5468 C C . GLY B 1 311 ? -1.802 41.531 15.953 1 93.88 311 GLY B C 1
ATOM 5469 O O . GLY B 1 311 ? -1.05 42.5 16.141 1 93.88 311 GLY B O 1
ATOM 5470 N N . LEU B 1 312 ? -1.562 40.438 16.484 1 95.31 312 LEU B N 1
ATOM 5471 C CA . LEU B 1 312 ? -0.356 40.25 17.281 1 95.31 312 LEU B CA 1
ATOM 5472 C C . LEU B 1 312 ? 0.869 40.094 16.391 1 95.31 312 LEU B C 1
ATOM 5474 O O . LEU B 1 312 ? 0.832 39.344 15.414 1 95.31 312 LEU B O 1
ATOM 5478 N N . PRO B 1 313 ? 1.969 40.781 16.75 1 97 313 PRO B N 1
ATOM 5479 C CA . PRO B 1 313 ? 3.248 40.406 16.156 1 97 313 PRO B CA 1
ATOM 5480 C C . PRO B 1 313 ? 3.65 38.969 16.5 1 97 313 PRO B C 1
ATOM 5482 O O . PRO B 1 313 ? 3.225 38.438 17.531 1 97 313 PRO B O 1
ATOM 5485 N N . VAL B 1 314 ? 4.488 38.406 15.594 1 97.94 314 VAL B N 1
ATOM 5486 C CA . VAL B 1 314 ? 4.781 37 15.766 1 97.94 314 VAL B CA 1
ATOM 5487 C C . VAL B 1 314 ? 6.293 36.781 15.789 1 97.94 314 VAL B C 1
ATOM 5489 O O . VAL B 1 314 ? 7.02 37.312 14.953 1 97.94 314 VAL B O 1
ATOM 5492 N N . ILE B 1 315 ? 6.766 36.094 16.75 1 97.31 315 ILE B N 1
ATOM 5493 C CA . ILE B 1 315 ? 8.117 35.531 16.781 1 97.31 315 ILE B CA 1
ATOM 5494 C C . ILE B 1 315 ? 8.062 34.031 16.656 1 97.31 315 ILE B C 1
ATOM 5496 O O . ILE B 1 315 ? 7.465 33.344 17.484 1 97.31 315 ILE B O 1
ATOM 5500 N N . ALA B 1 316 ? 8.703 33.469 15.594 1 98 316 ALA B N 1
ATOM 5501 C CA . ALA B 1 316 ? 8.547 32.031 15.375 1 98 316 ALA B CA 1
ATOM 5502 C C . ALA B 1 316 ? 9.797 31.438 14.727 1 98 316 ALA B C 1
ATOM 5504 O O . ALA B 1 316 ? 10.641 32.188 14.203 1 98 316 ALA B O 1
ATOM 5505 N N . SER B 1 317 ? 9.938 30.109 14.836 1 96.44 317 SER B N 1
ATOM 5506 C CA . SER B 1 317 ? 10.984 29.375 14.133 1 96.44 317 SER B CA 1
ATOM 5507 C C . SER B 1 317 ? 10.805 29.469 12.625 1 96.44 317 SER B C 1
ATOM 5509 O O . SER B 1 317 ? 9.68 29.406 12.125 1 96.44 317 SER B O 1
ATOM 5511 N N . HIS B 1 318 ? 11.898 29.562 11.914 1 95.25 318 HIS B N 1
ATOM 5512 C CA . HIS B 1 318 ? 11.859 29.562 10.461 1 95.25 318 HIS B CA 1
ATOM 5513 C C . HIS B 1 318 ? 11.797 28.141 9.914 1 95.25 318 HIS B C 1
ATOM 5515 O O . HIS B 1 318 ? 12.773 27.641 9.336 1 95.25 318 HIS B O 1
ATOM 5521 N N . VAL B 1 319 ? 10.664 27.531 10 1 92.62 319 VAL B N 1
ATOM 5522 C CA . VAL B 1 319 ? 10.492 26.156 9.562 1 92.62 319 VAL B CA 1
ATOM 5523 C C . VAL B 1 319 ? 9.172 26.016 8.812 1 92.62 319 VAL B C 1
ATOM 5525 O O . VAL B 1 319 ? 8.203 26.719 9.102 1 92.62 319 VAL B O 1
ATOM 5528 N N . GLY B 1 320 ? 9.133 25.141 7.844 1 92.25 320 GLY B N 1
ATOM 5529 C CA . GLY B 1 320 ? 7.906 24.844 7.113 1 92.25 320 GLY B CA 1
ATOM 5530 C C . GLY B 1 320 ? 7.305 26.062 6.438 1 92.25 320 GLY B C 1
ATOM 5531 O O . GLY B 1 320 ? 8.008 26.812 5.762 1 92.25 320 GLY B O 1
ATOM 5532 N N . GLY B 1 321 ? 5.988 26.234 6.621 1 94.31 321 GLY B N 1
ATOM 5533 C CA . GLY B 1 321 ? 5.27 27.312 5.965 1 94.31 321 GLY B CA 1
ATOM 5534 C C . GLY B 1 321 ? 5.219 28.578 6.789 1 94.31 321 GLY B C 1
ATOM 5535 O O . GLY B 1 321 ? 4.523 29.531 6.43 1 94.31 321 GLY B O 1
ATOM 5536 N N . ILE B 1 322 ? 5.977 28.672 7.832 1 96.19 322 ILE B N 1
ATOM 5537 C CA . ILE B 1 322 ? 5.887 29.812 8.734 1 96.19 322 ILE B CA 1
ATOM 5538 C C . ILE B 1 322 ? 6.359 31.062 8.008 1 96.19 322 ILE B C 1
ATOM 5540 O O . ILE B 1 322 ? 5.836 32.156 8.25 1 96.19 322 ILE B O 1
ATOM 5544 N N . SER B 1 323 ? 7.281 30.938 7.078 1 94.75 323 SER B N 1
ATOM 5545 C CA . SER B 1 323 ? 7.789 32.094 6.348 1 94.75 323 SER B CA 1
ATOM 5546 C C . SER B 1 323 ? 6.711 32.688 5.453 1 94.75 323 SER B C 1
ATOM 5548 O O . SER B 1 323 ? 6.848 33.844 4.984 1 94.75 323 SER B O 1
ATOM 5550 N N . GLU B 1 324 ? 5.703 31.938 5.188 1 96.5 324 GLU B N 1
ATOM 5551 C CA . GLU B 1 324 ? 4.566 32.438 4.426 1 96.5 324 GLU B CA 1
ATOM 5552 C C . GLU B 1 324 ? 3.648 33.281 5.305 1 96.5 324 GLU B C 1
ATOM 5554 O O . GLU B 1 324 ? 2.844 34.094 4.793 1 96.5 324 GLU B O 1
ATOM 5559 N N . LEU B 1 325 ? 3.754 33.156 6.629 1 97.38 325 LEU B N 1
ATOM 5560 C CA . LEU B 1 325 ? 2.926 33.875 7.602 1 97.38 325 LEU B CA 1
ATOM 5561 C C . LEU B 1 325 ? 3.66 35.062 8.172 1 97.38 325 LEU B C 1
ATOM 5563 O O . LEU B 1 325 ? 3.068 36.125 8.336 1 97.38 325 LEU B O 1
ATOM 5567 N N . VAL B 1 326 ? 4.969 34.906 8.414 1 96.5 326 VAL B N 1
ATOM 5568 C CA . VAL B 1 326 ? 5.73 35.875 9.164 1 96.5 326 VAL B CA 1
ATOM 5569 C C . VAL B 1 326 ? 6.758 36.531 8.242 1 96.5 326 VAL B C 1
ATOM 5571 O O . VAL B 1 326 ? 7.633 35.875 7.695 1 96.5 326 VAL B O 1
ATOM 5574 N N . ALA B 1 327 ? 6.668 37.75 8.023 1 93.5 327 ALA B N 1
ATOM 5575 C CA . ALA B 1 327 ? 7.621 38.594 7.293 1 93.5 327 ALA B CA 1
ATOM 5576 C C . ALA B 1 327 ? 7.836 39.938 7.996 1 93.5 327 ALA B C 1
ATOM 5578 O O . ALA B 1 327 ? 8.508 40 9.031 1 93.5 327 ALA B O 1
ATOM 5579 N N . ASP B 1 328 ? 7.094 40.938 7.574 1 94.31 328 ASP B N 1
ATOM 5580 C CA . ASP B 1 328 ? 7.254 42.25 8.172 1 94.31 328 ASP B CA 1
ATOM 5581 C C . ASP B 1 328 ? 6.41 42.406 9.438 1 94.31 328 ASP B C 1
ATOM 5583 O O . ASP B 1 328 ? 6.457 43.438 10.109 1 94.31 328 ASP B O 1
ATOM 5587 N N . ASN B 1 329 ? 5.746 41.344 9.797 1 96.94 329 ASN B N 1
ATOM 5588 C CA . ASN B 1 329 ? 4.879 41.375 10.969 1 96.94 329 ASN B CA 1
ATOM 5589 C C . ASN B 1 329 ? 5.531 40.656 12.164 1 96.94 329 ASN B C 1
ATOM 5591 O O . ASN B 1 329 ? 4.879 40.438 13.18 1 96.94 329 ASN B O 1
ATOM 5595 N N . GLY B 1 330 ? 6.738 40.344 12.086 1 96.81 330 GLY B N 1
ATOM 5596 C CA . GLY B 1 330 ? 7.398 39.656 13.18 1 96.81 330 GLY B CA 1
ATOM 5597 C C . GLY B 1 330 ? 8.812 39.25 12.852 1 96.81 330 GLY B C 1
ATOM 5598 O O . GLY B 1 330 ? 9.508 39.906 12.086 1 96.81 330 GLY B O 1
ATOM 5599 N N . ILE B 1 331 ? 9.25 38.25 13.625 1 95.94 331 ILE B N 1
ATOM 5600 C CA . ILE B 1 331 ? 10.609 37.75 13.461 1 95.94 331 ILE B CA 1
ATOM 5601 C C . ILE B 1 331 ? 10.594 36.219 13.266 1 95.94 331 ILE B C 1
ATOM 5603 O O . ILE B 1 331 ? 9.969 35.5 14.047 1 95.94 331 ILE B O 1
ATOM 5607 N N . CYS B 1 332 ? 11.227 35.781 12.234 1 95.06 332 CYS B N 1
ATOM 5608 C CA . CYS B 1 332 ? 11.445 34.375 12 1 95.06 332 CYS B CA 1
ATOM 5609 C C . CYS B 1 332 ? 12.875 33.969 12.336 1 95.06 332 CYS B C 1
ATOM 5611 O O . CYS B 1 332 ? 13.828 34.469 11.719 1 95.06 332 CYS B O 1
ATOM 5613 N N . MET B 1 333 ? 12.984 33 13.195 1 94.44 333 MET B N 1
ATOM 5614 C CA . MET B 1 333 ? 14.312 32.625 13.68 1 94.44 333 MET B CA 1
ATOM 5615 C C . MET B 1 333 ? 14.805 31.359 13.008 1 94.44 333 MET B C 1
ATOM 5617 O O . MET B 1 333 ? 14.062 30.375 12.914 1 94.44 333 MET B O 1
ATOM 5621 N N . MET B 1 334 ? 16.078 31.312 12.609 1 90.62 334 MET B N 1
ATOM 5622 C CA . MET B 1 334 ? 16.656 30.156 11.914 1 90.62 334 MET B CA 1
ATOM 5623 C C . MET B 1 334 ? 17.188 29.125 12.914 1 90.62 334 MET B C 1
ATOM 5625 O O . MET B 1 334 ? 17.312 27.953 12.586 1 90.62 334 MET B O 1
ATOM 5629 N N . ASN B 1 335 ? 17.547 29.656 14.078 1 90.81 335 ASN B N 1
ATOM 5630 C CA . ASN B 1 335 ? 18.125 28.828 15.133 1 90.81 335 ASN B CA 1
ATOM 5631 C C . ASN B 1 335 ? 17.25 28.828 16.391 1 90.81 335 ASN B C 1
ATOM 5633 O O . ASN B 1 335 ? 16.906 29.875 16.922 1 90.81 335 ASN B O 1
ATOM 5637 N N . ASN B 1 336 ? 16.922 27.594 16.859 1 93.38 336 ASN B N 1
ATOM 5638 C CA . ASN B 1 336 ? 15.992 27.453 17.969 1 93.38 336 ASN B CA 1
ATOM 5639 C C . ASN B 1 336 ? 16.719 27.266 19.297 1 93.38 336 ASN B C 1
ATOM 5641 O O . ASN B 1 336 ? 16.125 26.828 20.281 1 93.38 336 ASN B O 1
ATOM 5645 N N . GLN B 1 337 ? 17.984 27.594 19.281 1 96.5 337 GLN B N 1
ATOM 5646 C CA . GLN B 1 337 ? 18.75 27.438 20.516 1 96.5 337 GLN B CA 1
ATOM 5647 C C . GLN B 1 337 ? 18.375 28.531 21.531 1 96.5 337 GLN B C 1
ATOM 5649 O O . GLN B 1 337 ? 18.125 29.672 21.156 1 96.5 337 GLN B O 1
ATOM 5654 N N . PRO B 1 338 ? 18.391 28.188 22.812 1 97.25 338 PRO B N 1
ATOM 5655 C CA . PRO B 1 338 ? 17.969 29.125 23.859 1 97.25 338 PRO B CA 1
ATOM 5656 C C . PRO B 1 338 ? 18.719 30.453 23.797 1 97.25 338 PRO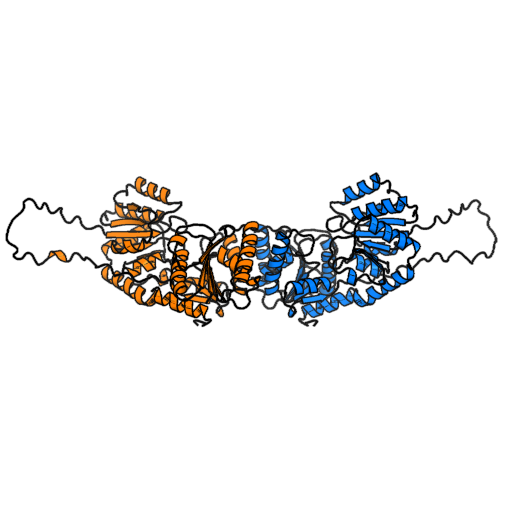 B C 1
ATOM 5658 O O . PRO B 1 338 ? 18.094 31.516 23.953 1 97.25 338 PRO B O 1
ATOM 5661 N N . GLU B 1 339 ? 20 30.375 23.531 1 96 339 GLU B N 1
ATOM 5662 C CA . GLU B 1 339 ? 20.797 31.594 23.484 1 96 339 GLU B CA 1
ATOM 5663 C C . GLU B 1 339 ? 20.328 32.531 22.375 1 96 339 GLU B C 1
ATOM 5665 O O . GLU B 1 339 ? 20.234 33.75 22.562 1 96 339 GLU B O 1
ATOM 5670 N N . THR B 1 340 ? 20.062 31.938 21.266 1 96.19 340 THR B N 1
ATOM 5671 C CA . THR B 1 340 ? 19.594 32.719 20.125 1 96.19 340 THR B CA 1
ATOM 5672 C C . THR B 1 340 ? 18.219 33.281 20.391 1 96.19 340 THR B C 1
ATOM 5674 O O . THR B 1 340 ? 17.953 34.469 20.109 1 96.19 340 THR B O 1
ATOM 5677 N N . ILE B 1 341 ? 17.328 32.5 20.953 1 96.62 341 ILE B N 1
ATOM 5678 C CA . ILE B 1 341 ? 15.969 32.938 21.281 1 96.62 341 ILE B CA 1
ATOM 5679 C C . ILE B 1 341 ? 16.031 34.125 22.25 1 96.62 341 ILE B C 1
ATOM 5681 O O . ILE B 1 341 ? 15.359 35.125 22.047 1 96.62 341 ILE B O 1
ATOM 5685 N N . ALA B 1 342 ? 16.891 34 23.25 1 95.25 342 ALA B N 1
ATOM 5686 C CA . ALA B 1 342 ? 17.031 35.062 24.25 1 95.25 342 ALA B CA 1
ATOM 5687 C C . ALA B 1 342 ? 17.5 36.344 23.609 1 95.25 342 ALA B C 1
ATOM 5689 O O . ALA B 1 342 ? 16.984 37.438 23.938 1 95.25 342 ALA B O 1
ATOM 5690 N N . LYS B 1 343 ? 18.422 36.219 22.75 1 93.75 343 LYS B N 1
ATOM 5691 C CA . LYS B 1 343 ? 18.953 37.406 22.062 1 93.75 343 LYS B CA 1
ATOM 5692 C C . LYS B 1 343 ? 17.859 38.094 21.234 1 93.75 343 LYS B C 1
ATOM 5694 O O . LYS B 1 343 ? 17.766 39.312 21.234 1 93.75 343 LYS B O 1
ATOM 5699 N N . VAL B 1 344 ? 17.078 37.344 20.562 1 94.12 344 VAL B N 1
ATOM 5700 C CA . VAL B 1 344 ? 16 37.875 19.734 1 94.12 344 VAL B CA 1
ATOM 5701 C C . VAL B 1 344 ? 14.961 38.531 20.625 1 94.12 344 VAL B C 1
ATOM 5703 O O . VAL B 1 344 ? 14.508 39.656 20.312 1 94.12 344 VAL B O 1
ATOM 5706 N N . LEU B 1 345 ? 14.609 37.938 21.719 1 94 345 LEU B N 1
ATOM 5707 C CA . LEU B 1 345 ? 13.625 38.5 22.641 1 94 345 LEU B CA 1
ATOM 5708 C C . LEU B 1 345 ? 14.125 39.812 23.234 1 94 345 LEU B C 1
ATOM 5710 O O . LEU B 1 345 ? 13.367 40.781 23.344 1 94 345 LEU B O 1
ATOM 5714 N N . GLU B 1 346 ? 15.359 39.812 23.609 1 92.06 346 GLU B N 1
ATOM 5715 C CA . GLU B 1 346 ? 15.953 41.031 24.172 1 92.06 346 GLU B CA 1
ATOM 5716 C C . GLU B 1 346 ? 15.891 42.188 23.188 1 92.06 346 GLU B C 1
ATOM 5718 O O . GLU B 1 346 ? 15.445 43.281 23.531 1 92.06 346 GLU B O 1
ATOM 5723 N N . LYS B 1 347 ? 16.359 41.875 22 1 91 347 LYS B N 1
ATOM 5724 C CA . LYS B 1 347 ? 16.344 42.906 20.969 1 91 347 LYS B CA 1
ATOM 5725 C C . LYS B 1 347 ? 14.906 43.344 20.656 1 91 347 LYS B C 1
ATOM 5727 O O . LYS B 1 347 ? 14.656 44.531 20.453 1 91 347 LYS B O 1
ATOM 5732 N N . TYR B 1 348 ? 14.031 42.406 20.625 1 92.38 348 TYR B N 1
ATOM 5733 C CA . TYR B 1 348 ? 12.633 42.656 20.328 1 92.38 348 TYR B CA 1
ATOM 5734 C C . TYR B 1 348 ? 12.016 43.594 21.375 1 92.38 348 TYR B C 1
ATOM 5736 O O . TYR B 1 348 ? 11.281 44.5 21.047 1 92.38 348 TYR B O 1
ATOM 5744 N N . LEU B 1 349 ? 12.32 43.438 22.578 1 89.88 349 LEU B N 1
ATOM 5745 C CA . LEU B 1 349 ? 11.75 44.219 23.688 1 89.88 349 LEU B CA 1
ATOM 5746 C C . LEU B 1 349 ? 12.297 45.625 23.703 1 89.88 349 LEU B C 1
ATOM 5748 O O . LEU B 1 349 ? 11.625 46.562 24.156 1 89.88 349 LEU B O 1
ATOM 5752 N N . ILE B 1 350 ? 13.438 45.812 23.156 1 85.75 350 ILE B N 1
ATOM 5753 C CA . ILE B 1 350 ? 14.109 47.094 23.219 1 85.75 350 ILE B CA 1
ATOM 5754 C C . ILE B 1 350 ? 13.734 47.938 22 1 85.75 350 ILE B C 1
ATOM 5756 O O . ILE B 1 350 ? 13.469 49.125 22.109 1 85.75 350 ILE B O 1
ATOM 5760 N N . ASP B 1 351 ? 13.703 47.344 20.828 1 81.5 351 ASP B N 1
ATOM 5761 C CA . ASP B 1 351 ? 13.789 48.125 19.594 1 81.5 351 ASP B CA 1
ATOM 5762 C C . ASP B 1 351 ? 12.594 47.844 18.688 1 81.5 351 ASP B C 1
ATOM 5764 O O . ASP B 1 351 ? 12.453 48.469 17.641 1 81.5 351 ASP B O 1
ATOM 5768 N N . SER B 1 352 ? 11.727 47.094 19.078 1 79.5 352 SER B N 1
ATOM 5769 C CA . SER B 1 352 ? 10.734 46.688 18.094 1 79.5 352 SER B CA 1
ATOM 5770 C C . SER B 1 352 ? 9.617 47.719 17.969 1 79.5 352 SER B C 1
ATOM 5772 O O . SER B 1 352 ? 9.219 48.344 18.969 1 79.5 352 SER B O 1
ATOM 5774 N N . ASP B 1 353 ? 9.281 47.938 16.719 1 88.06 353 ASP B N 1
ATOM 5775 C CA . ASP B 1 353 ? 8.086 48.719 16.422 1 88.06 353 ASP B CA 1
ATOM 5776 C C . ASP B 1 353 ? 6.828 47.875 16.484 1 88.06 353 ASP B C 1
ATOM 5778 O O . ASP B 1 353 ? 6.328 47.406 15.445 1 88.06 353 ASP B O 1
ATOM 5782 N N . TYR B 1 354 ? 6.305 47.75 17.625 1 89.06 354 TYR B N 1
ATOM 5783 C CA . TYR B 1 354 ? 5.195 46.844 17.891 1 89.06 354 TYR B CA 1
ATOM 5784 C C . TYR B 1 354 ? 3.971 47.219 17.078 1 89.06 354 TYR B C 1
ATOM 5786 O O . TYR B 1 354 ? 3.297 46.344 16.516 1 89.06 354 TYR B O 1
ATOM 5794 N N . ILE B 1 355 ? 3.744 48.406 17.016 1 91 355 ILE B N 1
ATOM 5795 C CA . ILE B 1 355 ? 2.543 48.906 16.344 1 91 355 ILE B CA 1
ATOM 5796 C C . ILE B 1 355 ? 2.611 48.562 14.859 1 91 355 ILE B C 1
ATOM 5798 O O . ILE B 1 355 ? 1.633 48.094 14.281 1 91 355 ILE B O 1
ATOM 5802 N N . LYS B 1 356 ? 3.744 48.812 14.289 1 94.94 356 LYS B N 1
ATOM 5803 C CA . LYS B 1 356 ? 3.922 48.5 12.875 1 94.94 356 LYS B CA 1
ATOM 5804 C C . LYS B 1 356 ? 3.74 47 12.617 1 94.94 356 LYS B C 1
ATOM 5806 O O . LYS B 1 356 ? 3.027 46.594 11.695 1 94.94 356 LYS B O 1
ATOM 5811 N N . MET B 1 357 ? 4.305 46.219 13.383 1 96.31 357 MET B N 1
ATOM 5812 C CA . MET B 1 357 ? 4.207 44.781 13.219 1 96.31 357 MET B CA 1
ATOM 5813 C C . MET B 1 357 ? 2.779 44.281 13.453 1 96.31 357 MET B C 1
ATOM 5815 O O . MET B 1 357 ? 2.303 43.375 12.766 1 96.31 357 MET B O 1
ATOM 5819 N N . SER B 1 358 ? 2.189 44.844 14.422 1 94.88 358 SER B N 1
ATOM 5820 C CA . SER B 1 358 ? 0.8 44.5 14.711 1 94.88 358 SER B CA 1
ATOM 5821 C C . SER B 1 358 ? -0.105 44.812 13.523 1 94.88 358 SER B C 1
ATOM 5823 O O . SER B 1 358 ? -0.893 43.938 13.109 1 94.88 358 SER B O 1
ATOM 5825 N N . ASN B 1 359 ? 0.051 45.969 12.969 1 95.06 359 ASN B N 1
ATOM 5826 C CA . ASN B 1 359 ? -0.729 46.344 11.797 1 95.06 359 ASN B CA 1
ATOM 5827 C C . ASN B 1 359 ? -0.46 45.438 10.609 1 95.06 359 ASN B C 1
ATOM 5829 O O . ASN B 1 359 ? -1.384 45.062 9.883 1 95.06 359 ASN B O 1
ATOM 5833 N N . GLN B 1 360 ? 0.72 45.125 10.461 1 96.56 360 GLN B N 1
ATOM 5834 C CA . GLN B 1 360 ? 1.088 44.219 9.359 1 96.56 360 GLN B CA 1
ATOM 5835 C C . GLN B 1 360 ? 0.509 42.844 9.555 1 96.56 360 GLN B C 1
ATOM 5837 O O . GLN B 1 360 ? 0.125 42.156 8.594 1 96.56 360 GLN B O 1
ATOM 5842 N N . SER B 1 361 ? 0.49 42.375 10.797 1 96.69 361 SER B N 1
ATOM 5843 C CA . SER B 1 361 ? -0.129 41.062 11.094 1 96.69 361 SER B CA 1
ATOM 5844 C C . SER B 1 361 ? -1.596 41.062 10.68 1 96.69 361 SER B C 1
ATOM 5846 O O . SER B 1 361 ? -2.035 40.156 9.977 1 96.69 361 SER B O 1
ATOM 5848 N N . ARG B 1 362 ? -2.27 42.031 11.055 1 95.38 362 ARG B N 1
ATOM 5849 C CA . ARG B 1 362 ? -3.691 42.156 10.734 1 95.38 362 ARG B CA 1
ATOM 5850 C C . ARG B 1 362 ? -3.91 42.25 9.234 1 95.38 362 ARG B C 1
ATOM 5852 O O . ARG B 1 362 ? -4.789 41.594 8.672 1 95.38 362 ARG B O 1
ATOM 5859 N N . LYS B 1 363 ? -3.131 43.094 8.609 1 96.12 363 LYS B N 1
ATOM 5860 C CA . LYS B 1 363 ? -3.236 43.281 7.164 1 96.12 363 LYS B CA 1
ATOM 5861 C C . LYS B 1 363 ? -3.016 41.969 6.414 1 96.12 363 LYS B C 1
ATOM 5863 O O . LYS B 1 363 ? -3.811 41.594 5.547 1 96.12 363 LYS B O 1
ATOM 5868 N N . ARG B 1 364 ? -2.039 41.281 6.746 1 96.31 364 ARG B N 1
ATOM 5869 C CA . ARG B 1 364 ? -1.722 40.031 6.09 1 96.31 364 ARG B CA 1
ATOM 5870 C C . ARG B 1 364 ? -2.828 39 6.316 1 96.31 364 ARG B C 1
ATOM 5872 O O . ARG B 1 364 ? -3.188 38.25 5.398 1 96.31 364 ARG B O 1
ATOM 5879 N N . TYR B 1 365 ? -3.311 38.969 7.512 1 96 365 TYR B N 1
ATOM 5880 C CA . TYR B 1 365 ? -4.426 38.094 7.824 1 96 365 TYR B CA 1
ATOM 5881 C C . TYR B 1 365 ? -5.613 38.375 6.914 1 96 365 TYR B C 1
ATOM 5883 O O . TYR B 1 365 ? -6.125 37.438 6.254 1 96 365 TYR B O 1
ATOM 5891 N N . LEU B 1 366 ? -5.969 39.562 6.824 1 96 366 LEU B N 1
ATOM 5892 C CA . LEU B 1 366 ? -7.156 39.938 6.066 1 96 366 LEU B CA 1
ATOM 5893 C C . LEU B 1 366 ? -6.965 39.656 4.578 1 96 366 LEU B C 1
ATOM 5895 O O . LEU B 1 366 ? -7.918 39.312 3.881 1 96 366 LEU B O 1
ATOM 5899 N N . GLU B 1 367 ? -5.805 39.719 4.156 1 95.5 367 GLU B N 1
ATOM 5900 C CA . GLU B 1 367 ? -5.52 39.594 2.732 1 95.5 367 GLU B CA 1
ATOM 5901 C C . GLU B 1 367 ? -5.438 38.125 2.332 1 95.5 367 GLU B C 1
ATOM 5903 O O . GLU B 1 367 ? -5.844 37.75 1.23 1 95.5 367 GLU B O 1
ATOM 5908 N N . CYS B 1 368 ? -4.98 37.25 3.262 1 95.75 368 CYS B N 1
ATOM 5909 C CA . CYS B 1 368 ? -4.555 35.969 2.723 1 95.75 368 CYS B CA 1
ATOM 5910 C C . CYS B 1 368 ? -5.09 34.812 3.568 1 95.75 368 CYS B C 1
ATOM 5912 O O . CYS B 1 368 ? -5.145 33.656 3.107 1 95.75 368 CYS B O 1
ATOM 5914 N N . PHE B 1 369 ? -5.531 35.031 4.816 1 97.5 369 PHE B N 1
ATOM 5915 C CA . PHE B 1 369 ? -5.66 33.875 5.707 1 97.5 369 PHE B CA 1
ATOM 5916 C C . PHE B 1 369 ? -7.016 33.906 6.406 1 97.5 369 PHE B C 1
ATOM 5918 O O . PHE B 1 369 ? -7.129 33.469 7.559 1 97.5 369 PHE B O 1
ATOM 5925 N N . THR B 1 370 ? -8.016 34.375 5.707 1 97.19 370 THR B N 1
ATOM 5926 C CA . THR B 1 370 ? -9.367 34.375 6.254 1 97.19 370 THR B CA 1
ATOM 5927 C C . THR B 1 370 ? -10.062 33.031 5.98 1 97.19 370 THR B C 1
ATOM 5929 O O . THR B 1 370 ? -9.758 32.375 4.996 1 97.19 370 THR B O 1
ATOM 5932 N N . GLU B 1 371 ? -10.938 32.688 6.855 1 96.94 371 GLU B N 1
ATOM 5933 C CA . GLU B 1 371 ? -11.734 31.484 6.695 1 96.94 371 GLU B CA 1
ATOM 5934 C C . GLU B 1 371 ? -12.539 31.516 5.395 1 96.94 371 GLU B C 1
ATOM 5936 O O . GLU B 1 371 ? -12.633 30.5 4.699 1 96.94 371 GLU B O 1
ATOM 5941 N N . GLU B 1 372 ? -13.078 32.656 5.039 1 96.69 372 GLU B N 1
ATOM 5942 C CA . GLU B 1 372 ? -13.875 32.812 3.828 1 96.69 372 GLU B CA 1
ATOM 5943 C C . GLU B 1 372 ? -13.062 32.469 2.582 1 96.69 372 GLU B C 1
ATOM 5945 O O . GLU B 1 372 ? -13.547 31.75 1.696 1 96.69 372 GLU B O 1
ATOM 5950 N N . LYS B 1 373 ? -11.883 33 2.562 1 96.88 373 LYS B N 1
ATOM 5951 C CA . LYS B 1 373 ? -11.016 32.719 1.418 1 96.88 373 LYS B CA 1
ATOM 5952 C C . LYS B 1 373 ? -10.695 31.234 1.318 1 96.88 373 LYS B C 1
ATOM 5954 O O . LYS B 1 373 ? -10.781 30.641 0.238 1 96.88 373 LYS B O 1
ATOM 5959 N N . MET B 1 374 ? -10.359 30.609 2.389 1 97.56 374 MET B N 1
ATOM 5960 C CA . MET B 1 374 ? -10.047 29.188 2.434 1 97.56 374 MET B CA 1
ATOM 5961 C C . MET B 1 374 ? -11.227 28.344 1.953 1 97.56 374 MET B C 1
ATOM 5963 O O . MET B 1 374 ? -11.07 27.469 1.1 1 97.56 374 MET B O 1
ATOM 5967 N N . ILE B 1 375 ? -12.406 28.656 2.475 1 97.62 375 ILE B N 1
ATOM 5968 C CA . ILE B 1 375 ? -13.609 27.891 2.174 1 97.62 375 ILE B CA 1
ATOM 5969 C C . ILE B 1 375 ? -13.93 28 0.684 1 97.62 375 ILE B C 1
ATOM 5971 O O . ILE B 1 375 ? -14.25 27 0.04 1 97.62 375 ILE B O 1
ATOM 5975 N N . LYS B 1 376 ? -13.828 29.156 0.166 1 97.12 376 LYS B N 1
ATOM 5976 C CA . LYS B 1 376 ? -14.109 29.359 -1.252 1 97.12 376 LYS B CA 1
ATOM 5977 C C . LYS B 1 376 ? -13.164 28.547 -2.127 1 97.12 376 LYS B C 1
ATOM 5979 O O . LYS B 1 376 ? -13.594 27.906 -3.088 1 97.12 376 LYS B O 1
ATOM 5984 N N . GLU B 1 377 ? -11.93 28.578 -1.81 1 97.69 377 GLU B N 1
ATOM 5985 C CA . GLU B 1 377 ? -10.938 27.844 -2.58 1 97.69 377 GLU B CA 1
ATOM 5986 C C . GLU B 1 377 ? -11.164 26.328 -2.473 1 97.69 377 GLU B C 1
ATOM 5988 O O . GLU B 1 377 ? -11.008 25.609 -3.455 1 97.69 377 GLU B O 1
ATOM 5993 N N . VAL B 1 378 ? -11.539 25.844 -1.293 1 97.94 378 VAL B N 1
ATOM 5994 C CA . VAL B 1 378 ? -11.828 24.422 -1.098 1 97.94 378 VAL B CA 1
ATOM 5995 C C . VAL B 1 378 ? -13.07 24.031 -1.898 1 97.94 378 VAL B C 1
ATOM 5997 O O . VAL B 1 378 ? -13.102 22.969 -2.518 1 97.94 378 VAL B O 1
ATOM 6000 N N . GLU B 1 379 ? -14.055 24.891 -1.871 1 97.5 379 GLU B N 1
ATOM 6001 C CA . GLU B 1 379 ? -15.266 24.656 -2.65 1 97.5 379 GLU B CA 1
ATOM 6002 C C . GLU B 1 379 ? -14.945 24.5 -4.137 1 97.5 379 GLU B C 1
ATOM 6004 O O . GLU B 1 379 ? -15.523 23.656 -4.816 1 97.5 379 GLU B O 1
ATOM 6009 N N . ASP B 1 380 ? -14.055 25.312 -4.613 1 97.19 380 ASP B N 1
ATOM 6010 C CA . ASP B 1 380 ? -13.617 25.219 -6.004 1 97.19 380 ASP B CA 1
ATOM 6011 C C . ASP B 1 380 ? -13.016 23.844 -6.297 1 97.19 380 ASP B C 1
ATOM 6013 O O . ASP B 1 380 ? -13.273 23.25 -7.352 1 97.19 380 ASP B O 1
ATOM 6017 N N . VAL B 1 381 ? -12.258 23.328 -5.367 1 97.06 381 VAL B N 1
ATOM 6018 C CA . VAL B 1 381 ? -11.648 22 -5.523 1 97.06 381 VAL B CA 1
ATOM 6019 C C . VAL B 1 381 ? -12.742 20.938 -5.574 1 97.06 381 VAL B C 1
ATOM 6021 O O . VAL B 1 381 ? -12.68 20.016 -6.395 1 97.06 381 VAL B O 1
ATOM 6024 N N . TYR B 1 382 ? -13.75 21.047 -4.695 1 97.12 382 TYR B N 1
ATOM 6025 C CA . TYR B 1 382 ? -14.859 20.109 -4.676 1 97.12 382 TYR B CA 1
ATOM 6026 C C . TYR B 1 382 ? -15.586 20.078 -6.02 1 97.12 382 TYR B C 1
ATOM 6028 O O . TYR B 1 382 ? -16.016 19.031 -6.477 1 97.12 382 TYR B O 1
ATOM 6036 N N . ASN B 1 383 ? -15.586 21.234 -6.695 1 94.69 383 ASN B N 1
ATOM 6037 C CA . ASN B 1 383 ? -16.312 21.375 -7.949 1 94.69 383 ASN B CA 1
ATOM 6038 C C . ASN B 1 383 ? -15.438 21.031 -9.148 1 94.69 383 ASN B C 1
ATOM 6040 O O . ASN B 1 383 ? -15.875 21.172 -10.297 1 94.69 383 ASN B O 1
ATOM 6044 N N . GLY B 1 384 ? -14.242 20.625 -8.906 1 90.62 384 GLY B N 1
ATOM 6045 C CA . GLY B 1 384 ? -13.352 20.188 -9.969 1 90.62 384 GLY B CA 1
ATOM 6046 C C . GLY B 1 384 ? -12.656 21.344 -10.672 1 90.62 384 GLY B C 1
ATOM 6047 O O . GLY B 1 384 ? -12.094 21.156 -11.758 1 90.62 384 GLY B O 1
ATOM 6048 N N . LYS B 1 385 ? -12.789 22.516 -10.195 1 75.62 385 LYS B N 1
ATOM 6049 C CA . LYS B 1 385 ? -12.117 23.656 -10.797 1 75.62 385 LYS B CA 1
ATOM 6050 C C . LYS B 1 385 ? -10.633 23.656 -10.469 1 75.62 385 LYS B C 1
ATOM 6052 O O . LYS B 1 385 ? -10.234 23.281 -9.367 1 75.62 385 LYS B O 1
ATOM 6057 N N . SER B 1 386 ? -9.727 23.219 -11.383 1 60.62 386 SER B N 1
ATOM 6058 C CA . SER B 1 386 ? -8.289 23.25 -11.109 1 60.62 386 SER B CA 1
ATOM 6059 C C . SER B 1 386 ? -7.824 24.656 -10.758 1 60.62 386 SER B C 1
ATOM 6061 O O . SER B 1 386 ? -8.227 25.641 -11.398 1 60.62 386 SER B O 1
ATOM 6063 N N . THR B 1 387 ? -7.566 24.984 -9.523 1 51.72 387 THR B N 1
ATOM 6064 C CA . THR B 1 387 ? -7.047 26.312 -9.195 1 51.72 387 THR B CA 1
ATOM 6065 C C . THR B 1 387 ? -5.672 26.516 -9.82 1 51.72 387 THR B C 1
ATOM 6067 O O . THR B 1 387 ? -4.648 26.188 -9.219 1 51.72 387 THR B O 1
ATOM 6070 N N . GLN B 1 388 ? -5.277 26.062 -11.062 1 43.84 388 GLN B N 1
ATOM 6071 C CA . GLN B 1 388 ? -4.012 26.594 -11.555 1 43.84 388 GLN B CA 1
ATOM 6072 C C . GLN B 1 388 ? -4.031 28.125 -11.586 1 43.84 388 GLN B C 1
ATOM 6074 O O . GLN B 1 388 ? -5.059 28.734 -11.898 1 43.84 388 GLN B O 1
#